Protein AF-0000000086686145 (afdb_homodimer)

InterPro domains:
  IPR001091 Restriction/modification DNA-methyltransferase [PR00508] (23-40)
  IPR001091 Restriction/modification DNA-methyltransferase [PR00508] (42-60)
  IPR001091 Restriction/modification DNA-methyltransferase [PR00508] (65-85)
  IPR002941 DNA methylase N-4/N-6 [PF01555] (21-77)
  IPR029063 S-adenosyl-L-methionine-dependent methyltransferase superfamily [G3DSA:3.40.50.150] (18-204)
  IPR029063 S-adenosyl-L-methionine-dependent methyltransferase superfamily [SSF53335] (28-199)

Foldseek 3Di:
DAEADDDLCVQCVLQFDPPLVVDDFDDRLVVLLVVCVVQDDQAAEEEEADQQQNSNQSSQQQRNYEYEYEHQDPVSQVNNVVSQVSSVVVPGNYHYHYDHFQLLPAPPPPDPVQFQRHQEYEYEDDQDQWDAHDPDDVRIDGPLNSLLSNLLRCQRNHHQNHKYKYKYQWDDDPPDIDGVVVSNVSSCVSSQKDFPDKDKYFHADQDPNDGDQPDLPPPPPPDPVPDSPPPCRMIMMTIIDHPVSD/DAEADDDLCVQCVLQFDPPLVVADFDDRLVVLLVVCVVQDDQAAEEEEADQQQNSNQSSQQQRNYEYEYEHADPVSQVNNVVSQVSSVVVPGNYHYHYDHFQLLPAPPPPDPVQFQRHQEYEYEDDQDQWDAHDPDDVRIDGPLNSLLSNLLRCQRNHHQNHKYKYKYQWDDDPPDIDGVVVSNVSSCVSSQKDFPDKDKYFHADQDPNDGDQPDLPPPPPPDPVPDSPPPRRMIMMTIIDHPVSD

Secondary structure (DSSP, 8-state):
-EE--S-HHHHHTTTS-TTGGG-TTPPPHHHHHHHHHHH--TT-EEEETT-TT-HHHHHHHHTT-EEEEEES-HHHHHHHHHHHHHHHHTT-SS-EEEEE--GGGTTTTS-GGGTT-EEEEEE---SSSEEE-SSSTTSEEEHHHHHHHHHHHHGGGEEEEEEEEEEE--EEETTEEE-HHHHHHHHHHHTTEEEEEEEEEE-EEEETTEEEE----S---S-TTS-------EEEEEEEEEGGG-/-EE--S-HHHHHTTTS-TTGGG-TTPPPHHHHHHHHHHH--TT-EEEETT-TT-HHHHHHHHTT-EEEEEES-HHHHHHHHHHHHHHHHTT-SS-EEEEE--GGGTTTTS-GGGTT-EEEEEE---SSSEEE-SSSTTSEEEHHHHHHHHHHHHGGGEEEEEEEEEEE--EEETTEEE-HHHHHHHHHHHTTEEEEEEEEEE-EEEETTEEEE----S---S-TTS-------EEEEEEEEEGGG-

Solvent-accessible surface area (backbone atoms only — not comparable to full-atom values): 25964 Å² total; per-residue (Å²): 120,48,70,41,88,64,54,68,68,67,58,39,61,90,60,53,53,89,71,56,81,71,55,87,57,65,69,53,54,66,58,45,37,51,52,47,58,74,62,47,54,70,67,35,30,35,32,17,55,53,25,58,58,23,52,56,36,49,39,29,12,66,61,28,12,23,17,42,28,22,23,68,49,68,70,36,44,53,45,23,52,50,25,46,50,53,41,51,74,71,64,42,78,25,52,64,49,72,43,80,37,43,36,56,51,30,57,65,91,55,63,73,86,48,48,39,50,26,34,27,36,46,36,38,68,74,93,52,76,49,34,78,40,81,81,49,88,88,30,55,39,54,30,47,60,36,50,14,35,26,56,40,18,45,55,69,27,32,17,94,87,26,38,37,37,42,42,34,43,64,43,76,57,89,91,32,42,42,57,42,46,35,42,50,53,51,11,36,47,74,40,58,35,38,40,65,44,76,46,44,30,34,40,27,43,75,52,95,90,33,81,39,76,61,48,73,58,78,77,67,70,83,60,83,83,54,66,70,72,69,40,71,35,43,38,36,34,42,33,31,34,63,63,80,77,112,118,47,71,40,86,64,55,68,68,67,60,39,59,90,59,54,54,90,72,56,79,70,55,87,56,66,69,51,53,66,57,45,38,51,54,48,59,73,61,48,53,70,68,36,31,35,33,17,56,52,27,58,58,22,54,56,38,48,39,28,13,67,62,28,12,24,17,40,28,22,24,68,49,68,71,34,43,53,45,24,52,51,25,45,50,54,40,51,74,71,64,44,77,24,54,65,50,73,44,80,37,44,36,57,50,31,56,63,92,54,64,73,87,48,48,40,49,26,33,28,36,46,36,39,68,73,91,52,75,49,34,78,40,81,82,48,90,86,32,55,40,53,30,46,60,37,49,13,36,26,55,41,18,46,55,67,28,33,18,93,87,28,38,39,36,42,43,34,43,66,45,74,56,89,92,33,42,41,57,42,47,36,43,50,53,52,12,36,48,74,39,58,35,39,41,66,45,76,45,44,32,33,42,28,43,75,50,95,90,33,82,39,74,61,48,69,60,76,77,68,68,86,61,82,84,53,64,71,71,69,41,71,36,44,38,38,34,42,34,31,34,62,62,80,76,112

Sequence (492 aa):
MFVGRRSLAAQRRGRYVAGSAAHPARMAPDLATALIEDYTRPGDLVLDPLAGTGTTLVEAVHAGRNALGVEIGPGWVALVRSNLAHARGHGVAGHGRVIRGDATRLPAGIPIELRGQVNLVLTAPPLAPTMPVQRAGRGRVPFVDGMAAALAGCVPLLAPGGVIVVVSRPWRHEHHLVDQPGLVVAAAVAAGLELIDSRRAVHARIRDDRFVARHASSAVTGDRRATPVGWLQHDDIAILMSRDVSMFVGRRSLAAQRRGRYVAGSAAHPARMAPDLATALIEDYTRPGDLVLDPLAGTGTTLVEAVHAGRNALGVEIGPGWVALVRSNLAHARGHGVAGHGRVIRGDATRLPAGIPIELRGQVNLVLTAPPLAPTMPVQRAGRGRVPFVDGMAAALAGCVPLLAPGGVIVVVSRPWRHEHHLVDQPGLVVAAAVAAGLELIDSRRAVHARIRDDRFVARHASSAVTGDRRATPVGWLQHDDIAILMSRDVS

Structure (mmCIF, N/CA/C/O backbone):
data_AF-0000000086686145-model_v1
#
loop_
_entity.id
_entity.type
_entity.pdbx_description
1 polymer Methyltransferase
#
loop_
_atom_site.group_PDB
_atom_site.id
_atom_site.type_symbol
_atom_site.label_atom_id
_atom_site.label_alt_id
_atom_site.label_comp_id
_atom_site.label_asym_id
_atom_site.label_entity_id
_atom_site.label_seq_id
_atom_site.pdbx_PDB_ins_code
_atom_site.Cartn_x
_atom_site.Cartn_y
_atom_site.Cartn_z
_atom_site.occupancy
_atom_site.B_iso_or_equiv
_atom_site.auth_seq_id
_atom_site.auth_comp_id
_atom_site.auth_asym_id
_atom_site.auth_atom_id
_atom_site.pdbx_PDB_model_num
ATOM 1 N N . MET A 1 1 ? -6.18 -9.172 6.699 1 68.94 1 MET A N 1
ATOM 2 C CA . MET A 1 1 ? -4.75 -9.078 6.984 1 68.94 1 MET A CA 1
ATOM 3 C C . MET A 1 1 ? -4.176 -10.445 7.344 1 68.94 1 MET A C 1
ATOM 5 O O . MET A 1 1 ? -4.805 -11.211 8.078 1 68.94 1 MET A O 1
ATOM 9 N N . PHE A 1 2 ? -3.016 -10.758 6.695 1 67.44 2 PHE A N 1
ATOM 10 C CA . PHE A 1 2 ? -2.279 -11.977 7.004 1 67.44 2 PHE A CA 1
ATOM 11 C C . PHE A 1 2 ? -1.118 -11.688 7.945 1 67.44 2 PHE A C 1
ATOM 13 O O . PHE A 1 2 ? -0.434 -10.672 7.805 1 67.44 2 PHE A O 1
ATOM 20 N N . VAL A 1 3 ? -0.918 -12.523 8.945 1 66.06 3 VAL A N 1
ATOM 21 C CA . VAL A 1 3 ? 0.226 -12.422 9.844 1 66.06 3 VAL A CA 1
ATOM 22 C C . VAL A 1 3 ? 1.02 -13.727 9.812 1 66.06 3 VAL A C 1
ATOM 24 O O . VAL A 1 3 ? 0.495 -14.789 10.164 1 66.06 3 VAL A O 1
ATOM 27 N N . GLY A 1 4 ? 2.252 -13.609 9.328 1 68.69 4 GLY A N 1
ATOM 28 C CA . GLY A 1 4 ? 3.131 -14.766 9.328 1 68.69 4 GLY A CA 1
ATOM 29 C C . GLY A 1 4 ? 3.641 -15.125 10.711 1 68.69 4 GLY A C 1
ATOM 30 O O . GLY A 1 4 ? 4.098 -14.258 11.453 1 68.69 4 GLY A O 1
ATOM 31 N N . ARG A 1 5 ? 3.629 -16.391 10.992 1 67.75 5 ARG A N 1
ATOM 32 C CA . ARG A 1 5 ? 3.979 -16.828 12.336 1 67.75 5 ARG A CA 1
ATOM 33 C C . ARG A 1 5 ? 5.332 -17.531 12.352 1 67.75 5 ARG A C 1
ATOM 35 O O . ARG A 1 5 ? 5.969 -17.641 13.406 1 67.75 5 ARG A O 1
ATOM 42 N N . ARG A 1 6 ? 5.742 -17.938 11.258 1 75.12 6 ARG A N 1
ATOM 43 C CA . ARG A 1 6 ? 6.988 -18.688 11.156 1 75.12 6 ARG A CA 1
ATOM 44 C C . ARG A 1 6 ? 8.023 -17.922 10.352 1 75.12 6 ARG A C 1
ATOM 46 O O . ARG A 1 6 ? 7.676 -17.125 9.477 1 75.12 6 ARG A O 1
ATOM 53 N N . SER A 1 7 ? 9.281 -18.188 10.719 1 75.81 7 SER A N 1
ATOM 54 C CA . SER A 1 7 ? 10.352 -17.641 9.891 1 75.81 7 SER A CA 1
ATOM 55 C C . SER A 1 7 ? 10.312 -18.219 8.484 1 75.81 7 SER A C 1
ATOM 57 O O . SER A 1 7 ? 9.773 -19.312 8.266 1 75.81 7 SER A O 1
ATOM 59 N N . LEU A 1 8 ? 10.852 -17.5 7.605 1 78.31 8 LEU A N 1
ATOM 60 C CA . LEU A 1 8 ? 10.891 -17.984 6.23 1 78.31 8 LEU A CA 1
ATOM 61 C C . LEU A 1 8 ? 11.641 -19.312 6.141 1 78.31 8 LEU A C 1
ATOM 63 O O . LEU A 1 8 ? 11.234 -20.203 5.398 1 78.31 8 LEU A O 1
ATOM 67 N N . ALA A 1 9 ? 12.766 -19.375 6.852 1 79.5 9 ALA A N 1
ATOM 68 C CA . ALA A 1 9 ? 13.547 -20.609 6.875 1 79.5 9 ALA A CA 1
ATOM 69 C C . ALA A 1 9 ? 12.703 -21.797 7.359 1 79.5 9 ALA A C 1
ATOM 71 O O . ALA A 1 9 ? 12.766 -22.891 6.789 1 79.5 9 ALA A O 1
ATOM 72 N N . ALA A 1 10 ? 11.914 -21.578 8.359 1 83 10 ALA A N 1
ATOM 73 C CA . ALA A 1 10 ? 11.062 -22.625 8.914 1 83 10 ALA A CA 1
ATOM 74 C C . ALA A 1 10 ? 9.984 -23.047 7.914 1 83 10 ALA A C 1
ATOM 76 O O . ALA A 1 10 ? 9.625 -24.219 7.832 1 83 10 ALA A O 1
ATOM 77 N N . GLN A 1 11 ? 9.469 -22.078 7.133 1 85.69 11 GLN A N 1
ATOM 78 C CA . GLN A 1 11 ? 8.422 -22.359 6.156 1 85.69 11 GLN A CA 1
ATOM 79 C C . GLN A 1 11 ? 8.945 -23.219 5.012 1 85.69 11 GLN A C 1
ATOM 81 O O . GLN A 1 11 ? 8.188 -23.984 4.41 1 85.69 11 GLN A O 1
ATOM 86 N N . ARG A 1 12 ? 10.195 -23.172 4.82 1 87 12 ARG A N 1
ATOM 87 C CA . ARG A 1 12 ? 10.758 -23.797 3.625 1 87 12 ARG A CA 1
ATOM 88 C C . ARG A 1 12 ? 11.406 -25.125 3.957 1 87 12 ARG A C 1
ATOM 90 O O . ARG A 1 12 ? 11.656 -25.938 3.066 1 87 12 ARG A O 1
ATOM 97 N N . ARG A 1 13 ? 11.656 -25.297 5.172 1 86.5 13 ARG A N 1
ATOM 98 C CA . ARG A 1 13 ? 12.367 -26.5 5.598 1 86.5 13 ARG A CA 1
ATOM 99 C C . ARG A 1 13 ? 11.641 -27.75 5.152 1 86.5 13 ARG A C 1
ATOM 101 O O . ARG A 1 13 ? 10.453 -27.938 5.449 1 86.5 13 ARG A O 1
ATOM 108 N N . GLY A 1 14 ? 12.344 -28.578 4.312 1 88.75 14 GLY A N 1
ATOM 109 C CA . GLY A 1 14 ? 11.805 -29.859 3.887 1 88.75 14 GLY A CA 1
ATOM 110 C C . GLY A 1 14 ? 10.812 -29.734 2.744 1 88.75 14 GLY A C 1
ATOM 111 O O . GLY A 1 14 ? 10.336 -30.75 2.221 1 88.75 14 GLY A O 1
ATOM 112 N N . ARG A 1 15 ? 10.547 -28.5 2.396 1 90.88 15 ARG A N 1
ATOM 113 C CA . ARG A 1 15 ? 9.5 -28.281 1.408 1 90.88 15 ARG A CA 1
ATOM 114 C C . ARG A 1 15 ? 10.094 -27.969 0.039 1 90.88 15 ARG A C 1
ATOM 116 O O . ARG A 1 15 ? 9.477 -28.25 -0.99 1 90.88 15 ARG A O 1
ATOM 123 N N . TYR A 1 16 ? 11.289 -27.531 0.064 1 91.75 16 TYR A N 1
ATOM 124 C CA . TYR A 1 16 ? 11.953 -27.094 -1.154 1 91.75 16 TYR A CA 1
ATOM 125 C C . TYR A 1 16 ? 13.352 -27.688 -1.257 1 91.75 16 TYR A C 1
ATOM 127 O O . TYR A 1 16 ? 13.984 -27.984 -0.239 1 91.75 16 TYR A O 1
ATOM 135 N N . VAL A 1 17 ? 13.773 -27.828 -2.459 1 91.12 17 VAL A N 1
ATOM 136 C CA . VAL A 1 17 ? 15.109 -28.375 -2.674 1 91.12 17 VAL A CA 1
ATOM 137 C C . VAL A 1 17 ? 16.156 -27.281 -2.479 1 91.12 17 VAL A C 1
ATOM 139 O O . VAL A 1 17 ? 15.828 -26.094 -2.43 1 91.12 17 VAL A O 1
ATOM 142 N N . ALA A 1 18 ? 17.391 -27.734 -2.316 1 83.25 18 ALA A N 1
ATOM 143 C CA . ALA A 1 18 ? 18.5 -26.797 -2.16 1 83.25 18 ALA A CA 1
ATOM 144 C C . ALA A 1 18 ? 18.578 -25.812 -3.326 1 83.25 18 ALA A C 1
ATOM 146 O O . ALA A 1 18 ? 18.281 -26.172 -4.469 1 83.25 18 ALA A O 1
ATOM 147 N N . GLY A 1 19 ? 18.875 -24.594 -3.133 1 80.25 19 GLY A N 1
ATOM 148 C CA . GLY A 1 19 ? 18.984 -23.578 -4.176 1 80.25 19 GLY A CA 1
ATOM 149 C C . GLY A 1 19 ? 17.766 -22.688 -4.266 1 80.25 19 GLY A C 1
ATOM 150 O O . GLY A 1 19 ? 17.812 -21.594 -4.844 1 80.25 19 GLY A O 1
ATOM 151 N N . SER A 1 20 ? 16.703 -23.156 -3.697 1 80.31 20 SER A N 1
ATOM 152 C CA . SER A 1 20 ? 15.445 -22.438 -3.807 1 80.31 20 SER A CA 1
ATOM 153 C C . SER A 1 20 ? 15.508 -21.109 -3.059 1 80.31 20 SER A C 1
ATOM 155 O O . SER A 1 20 ? 14.781 -20.172 -3.393 1 80.31 20 SER A O 1
ATOM 157 N N . ALA A 1 21 ? 16.344 -20.984 -2.143 1 72.12 21 ALA A N 1
ATOM 158 C CA . ALA A 1 21 ? 16.422 -19.781 -1.32 1 72.12 21 ALA A CA 1
ATOM 159 C C . ALA A 1 21 ? 17.172 -18.672 -2.053 1 72.12 21 ALA A C 1
ATOM 161 O O . ALA A 1 21 ? 17.156 -17.516 -1.612 1 72.12 21 ALA A O 1
ATOM 162 N N . ALA A 1 22 ? 17.672 -18.953 -3.162 1 71 22 ALA A N 1
ATOM 163 C CA . ALA A 1 22 ? 18.531 -18 -3.869 1 71 22 ALA A CA 1
ATOM 164 C C . ALA A 1 22 ? 17.688 -16.953 -4.605 1 71 22 ALA A C 1
ATOM 166 O O . ALA A 1 22 ? 18.188 -15.898 -4.98 1 71 22 ALA A O 1
ATOM 167 N N . HIS A 1 23 ? 16.469 -17.203 -4.746 1 70.38 23 HIS A N 1
ATOM 168 C CA . HIS A 1 23 ? 15.672 -16.25 -5.508 1 70.38 23 HIS A CA 1
ATOM 169 C C . HIS A 1 23 ? 15.258 -15.07 -4.648 1 70.38 23 HIS A C 1
ATOM 171 O O . HIS A 1 23 ? 14.711 -15.242 -3.557 1 70.38 23 HIS A O 1
ATOM 177 N N . PRO A 1 24 ? 15.383 -13.867 -5.082 1 61.94 24 PRO A N 1
ATOM 178 C CA . PRO A 1 24 ? 15.227 -12.664 -4.266 1 61.94 24 PRO A CA 1
ATOM 179 C C . PRO A 1 24 ? 13.766 -12.328 -3.977 1 61.94 24 PRO A C 1
ATOM 181 O O . PRO A 1 24 ? 13.461 -11.719 -2.947 1 61.94 24 PRO A O 1
ATOM 184 N N . ALA A 1 25 ? 12.977 -12.617 -4.832 1 61.41 25 ALA A N 1
ATOM 185 C CA . ALA A 1 25 ? 11.609 -12.117 -4.707 1 61.41 25 ALA A CA 1
ATOM 186 C C . ALA A 1 25 ? 10.633 -13.25 -4.41 1 61.41 25 ALA A C 1
ATOM 188 O O . ALA A 1 25 ? 9.562 -13.336 -5.027 1 61.41 25 ALA A O 1
ATOM 189 N N . ARG A 1 26 ? 10.906 -13.852 -3.342 1 72.88 26 ARG A N 1
ATOM 190 C CA . ARG A 1 26 ? 10.07 -15.023 -3.096 1 72.88 26 ARG A CA 1
ATOM 191 C C . ARG A 1 26 ? 8.93 -14.688 -2.131 1 72.88 26 ARG A C 1
ATOM 193 O O . ARG A 1 26 ? 9.141 -14 -1.132 1 72.88 26 ARG A O 1
ATOM 200 N N . MET A 1 27 ? 7.836 -15.117 -2.584 1 88.19 27 MET A N 1
ATOM 201 C CA . MET A 1 27 ? 6.684 -15.078 -1.688 1 88.19 27 MET A CA 1
ATOM 202 C C . MET A 1 27 ? 6.859 -16.062 -0.534 1 88.19 27 MET A C 1
ATOM 204 O O . MET A 1 27 ? 7.375 -17.156 -0.724 1 88.19 27 MET A O 1
ATOM 208 N N . ALA A 1 28 ? 6.457 -15.664 0.639 1 88.69 28 ALA A N 1
ATOM 209 C CA . ALA A 1 28 ? 6.484 -16.578 1.778 1 88.69 28 ALA A CA 1
ATOM 210 C C . ALA A 1 28 ? 5.535 -17.75 1.561 1 88.69 28 ALA A C 1
ATOM 212 O O . ALA A 1 28 ? 4.367 -17.562 1.21 1 88.69 28 ALA A O 1
ATOM 213 N N . PRO A 1 29 ? 6.012 -18.969 1.771 1 92.06 29 PRO A N 1
ATOM 214 C CA . PRO A 1 29 ? 5.176 -20.156 1.534 1 92.06 29 PRO A CA 1
ATOM 215 C C . PRO A 1 29 ? 3.867 -20.125 2.318 1 92.06 29 PRO A C 1
ATOM 217 O O . PRO A 1 29 ? 2.809 -20.453 1.776 1 92.06 29 PRO A O 1
ATOM 220 N N . ASP A 1 30 ? 3.904 -19.625 3.57 1 89.94 30 ASP A N 1
ATOM 221 C CA . ASP A 1 30 ? 2.691 -19.562 4.379 1 89.94 30 ASP A CA 1
ATOM 222 C C . ASP A 1 30 ? 1.678 -18.594 3.775 1 89.94 30 ASP A C 1
ATOM 224 O O . ASP A 1 30 ? 0.47 -18.844 3.826 1 89.94 30 ASP A O 1
ATOM 228 N N . LEU A 1 31 ? 2.154 -17.484 3.27 1 91.19 31 LEU A N 1
ATOM 229 C CA . LEU A 1 31 ? 1.263 -16.531 2.621 1 91.19 31 LEU A CA 1
ATOM 230 C C . LEU A 1 31 ? 0.64 -17.141 1.367 1 91.19 31 LEU A C 1
ATOM 232 O O . LEU A 1 31 ? -0.565 -17 1.14 1 91.19 31 LEU A O 1
ATOM 236 N N . ALA A 1 32 ? 1.452 -17.828 0.555 1 95.56 32 ALA A N 1
ATOM 237 C CA . ALA A 1 32 ? 0.939 -18.484 -0.641 1 95.56 32 ALA A CA 1
ATOM 238 C C . ALA A 1 32 ? -0.172 -19.469 -0.289 1 95.56 32 ALA A C 1
ATOM 240 O O . ALA A 1 32 ? -1.242 -19.453 -0.901 1 95.56 32 ALA A O 1
ATOM 241 N N . THR A 1 33 ? 0.089 -20.281 0.704 1 95.12 33 THR A N 1
ATOM 242 C CA . THR A 1 33 ? -0.888 -21.266 1.132 1 95.12 33 THR A CA 1
ATOM 243 C C . THR A 1 33 ? -2.189 -20.609 1.565 1 95.12 33 THR A C 1
ATOM 245 O O . THR A 1 33 ? -3.275 -21.031 1.161 1 95.12 33 THR A O 1
ATOM 248 N N . ALA A 1 34 ? -2.037 -19.578 2.363 1 93.06 34 ALA A N 1
ATOM 249 C CA . ALA A 1 34 ? -3.221 -18.875 2.861 1 93.06 34 ALA A CA 1
ATOM 250 C C . ALA A 1 34 ? -4.051 -18.312 1.713 1 93.06 34 ALA A C 1
ATOM 252 O O . ALA A 1 34 ? -5.277 -18.438 1.705 1 93.06 34 ALA A O 1
ATOM 253 N N . LEU A 1 35 ? -3.391 -17.703 0.744 1 95.31 35 LEU A N 1
ATOM 254 C CA . LEU A 1 35 ? -4.09 -17.094 -0.382 1 95.31 35 LEU A CA 1
ATOM 255 C C . LEU A 1 35 ? -4.723 -18.156 -1.271 1 95.31 35 LEU A C 1
ATOM 257 O O . LEU A 1 35 ? -5.836 -17.969 -1.771 1 95.31 35 LEU A O 1
ATOM 261 N N . ILE A 1 36 ? -4.043 -19.25 -1.479 1 97.62 36 ILE A N 1
ATOM 262 C CA . ILE A 1 36 ? -4.578 -20.359 -2.266 1 97.62 36 ILE A CA 1
ATOM 263 C C . ILE A 1 36 ? -5.836 -20.906 -1.596 1 97.62 36 ILE A C 1
ATOM 265 O O . ILE A 1 36 ? -6.855 -21.125 -2.258 1 97.62 36 ILE A O 1
ATOM 269 N N . GLU A 1 37 ? -5.809 -21.078 -0.32 1 96.25 37 GLU A N 1
ATOM 270 C CA . GLU A 1 37 ? -6.953 -21.609 0.417 1 96.25 37 GLU A CA 1
ATOM 271 C C . GLU A 1 37 ? -8.117 -20.609 0.42 1 96.25 37 GLU A C 1
ATOM 273 O O . GLU A 1 37 ? -9.281 -21.016 0.398 1 96.25 37 GLU A O 1
ATOM 278 N N . ASP A 1 38 ? -7.805 -19.359 0.456 1 94.5 38 ASP A N 1
ATOM 279 C CA . ASP A 1 38 ? -8.836 -18.328 0.494 1 94.5 38 ASP A CA 1
ATOM 280 C C . ASP A 1 38 ? -9.617 -18.297 -0.817 1 94.5 38 ASP A C 1
ATOM 282 O O . ASP A 1 38 ? -10.812 -18 -0.823 1 94.5 38 ASP A O 1
ATOM 286 N N . TYR A 1 39 ? -8.93 -18.625 -1.961 1 96.31 39 TYR A N 1
ATOM 287 C CA . TYR A 1 39 ? -9.539 -18.266 -3.236 1 96.31 39 TYR A CA 1
ATOM 288 C C . TYR A 1 39 ? -9.758 -19.5 -4.102 1 96.31 39 TYR A C 1
ATOM 290 O O . TYR A 1 39 ? -10.18 -19.391 -5.258 1 96.31 39 TYR A O 1
ATOM 298 N N . THR A 1 40 ? -9.445 -20.656 -3.584 1 97.62 40 THR A N 1
ATOM 299 C CA . THR A 1 40 ? -9.633 -21.875 -4.363 1 97.62 40 THR A CA 1
ATOM 300 C C . THR A 1 40 ? -10.102 -23.016 -3.471 1 97.62 40 THR A C 1
ATOM 302 O O . THR A 1 40 ? -10.125 -22.891 -2.246 1 97.62 40 THR A O 1
ATOM 305 N N . ARG A 1 41 ? -10.477 -24.062 -4.074 1 97.69 41 ARG A N 1
ATOM 306 C CA . ARG A 1 41 ? -10.789 -25.359 -3.457 1 97.69 41 ARG A CA 1
ATOM 307 C C . ARG A 1 41 ? -9.875 -26.453 -3.998 1 97.69 41 ARG A C 1
ATOM 309 O O . ARG A 1 41 ? -9.32 -26.312 -5.09 1 97.69 41 ARG A O 1
ATOM 316 N N . PRO A 1 42 ? -9.711 -27.562 -3.156 1 98 42 PRO A N 1
ATOM 317 C CA . PRO A 1 42 ? -8.938 -28.672 -3.701 1 98 42 PRO A CA 1
ATOM 318 C C . PRO A 1 42 ? -9.438 -29.125 -5.074 1 98 42 PRO A C 1
ATOM 320 O O . PRO A 1 42 ? -10.648 -29.172 -5.312 1 98 42 PRO A O 1
ATOM 323 N N . GLY A 1 43 ? -8.562 -29.312 -5.941 1 98.38 43 GLY A N 1
ATOM 324 C CA . GLY A 1 43 ? -8.898 -29.703 -7.301 1 98.38 43 GLY A CA 1
ATOM 325 C C . GLY A 1 43 ? -8.867 -28.562 -8.289 1 98.38 43 GLY A C 1
ATOM 326 O O . GLY A 1 43 ? -8.773 -28.781 -9.5 1 98.38 43 GLY A O 1
ATOM 327 N N . ASP A 1 44 ? -8.906 -27.312 -7.781 1 98.62 44 ASP A N 1
ATOM 328 C CA . ASP A 1 44 ? -8.875 -26.125 -8.641 1 98.62 44 ASP A CA 1
ATOM 329 C C . ASP A 1 44 ? -7.492 -25.938 -9.266 1 98.62 44 ASP A C 1
ATOM 331 O O . ASP A 1 44 ? -6.523 -26.578 -8.844 1 98.62 44 ASP A O 1
ATOM 335 N N . LEU A 1 45 ? -7.395 -25.109 -10.258 1 98.81 45 LEU A N 1
ATOM 336 C CA . LEU A 1 45 ? -6.152 -24.828 -10.969 1 98.81 45 LEU A CA 1
ATOM 337 C C . LEU A 1 45 ? -5.613 -23.453 -10.602 1 98.81 45 LEU A C 1
ATOM 339 O O . LEU A 1 45 ? -6.324 -22.453 -10.727 1 98.81 45 LEU A O 1
ATOM 343 N N . VAL A 1 46 ? -4.367 -23.422 -10.148 1 98.88 46 VAL A N 1
ATOM 344 C CA . VAL A 1 46 ? -3.66 -22.188 -9.797 1 98.88 46 VAL A CA 1
ATOM 345 C C . VAL A 1 46 ? -2.57 -21.906 -10.828 1 98.88 46 VAL A C 1
ATOM 347 O O . VAL A 1 46 ? -1.784 -22.797 -11.172 1 98.88 46 VAL A O 1
ATOM 350 N N . LEU A 1 47 ? -2.525 -20.703 -11.336 1 98.88 47 LEU A N 1
ATOM 351 C CA . LEU A 1 47 ? -1.512 -20.297 -12.297 1 98.88 47 LEU A CA 1
ATOM 352 C C . LEU A 1 47 ? -0.577 -19.25 -11.695 1 98.88 47 LEU A C 1
ATOM 354 O O . LEU A 1 47 ? -1.031 -18.297 -11.062 1 98.88 47 LEU A O 1
ATOM 358 N N . ASP A 1 48 ? 0.706 -19.422 -11.828 1 98.81 48 ASP A N 1
ATOM 359 C CA . ASP A 1 48 ? 1.709 -18.391 -11.594 1 98.81 48 ASP A CA 1
ATOM 360 C C . ASP A 1 48 ? 2.451 -18.031 -12.883 1 98.81 48 ASP A C 1
ATOM 362 O O . ASP A 1 48 ? 3.318 -18.781 -13.328 1 98.81 48 ASP A O 1
ATOM 366 N N . PRO A 1 49 ? 2.16 -16.906 -13.5 1 98.62 49 PRO A N 1
ATOM 367 C CA . PRO A 1 49 ? 2.789 -16.547 -14.773 1 98.62 49 PRO A CA 1
ATOM 368 C C . PRO A 1 49 ? 4.242 -16.094 -14.617 1 98.62 49 PRO A C 1
ATOM 370 O O . PRO A 1 49 ? 4.949 -15.922 -15.609 1 98.62 49 PRO A O 1
ATOM 373 N N . LEU A 1 50 ? 4.664 -15.883 -13.414 1 97.38 50 LEU A N 1
ATOM 374 C CA . LEU A 1 50 ? 6.027 -15.547 -13.023 1 97.38 50 LEU A CA 1
ATOM 375 C C . LEU A 1 50 ? 6.523 -16.469 -11.914 1 97.38 50 LEU A C 1
ATOM 377 O O . LEU A 1 50 ? 6.777 -16.031 -10.797 1 97.38 50 LEU A O 1
ATOM 381 N N . ALA A 1 51 ? 6.773 -17.672 -12.25 1 96.75 51 ALA A N 1
ATOM 382 C CA . ALA A 1 51 ? 6.812 -18.766 -11.289 1 96.75 51 ALA A CA 1
ATOM 383 C C . ALA A 1 51 ? 8.078 -18.719 -10.445 1 96.75 51 ALA A C 1
ATOM 385 O O . ALA A 1 51 ? 8.094 -19.188 -9.305 1 96.75 51 ALA A O 1
ATOM 386 N N . GLY A 1 52 ? 9.25 -18.109 -10.977 1 93.56 52 GLY A N 1
ATOM 387 C CA . GLY A 1 52 ? 10.484 -18.078 -10.211 1 93.56 52 GLY A CA 1
ATOM 388 C C . GLY A 1 52 ? 10.93 -19.453 -9.727 1 93.56 52 GLY A C 1
ATOM 389 O O . GLY A 1 52 ? 11.109 -20.359 -10.531 1 93.56 52 GLY A O 1
ATOM 390 N N . THR A 1 53 ? 10.906 -19.672 -8.445 1 91.31 53 THR A N 1
ATOM 391 C CA . THR A 1 53 ? 11.328 -20.953 -7.891 1 91.31 53 THR A CA 1
ATOM 392 C C . THR A 1 53 ? 10.125 -21.875 -7.66 1 91.31 53 THR A C 1
ATOM 394 O O . THR A 1 53 ? 10.273 -23 -7.203 1 91.31 53 THR A O 1
ATOM 397 N N . GLY A 1 54 ? 8.984 -21.391 -7.863 1 95.81 54 GLY A N 1
ATOM 398 C CA . GLY A 1 54 ? 7.805 -22.234 -7.895 1 95.81 54 GLY A CA 1
ATOM 399 C C . GLY A 1 54 ? 7.07 -22.281 -6.57 1 95.81 54 GLY A C 1
ATOM 400 O O . GLY A 1 54 ? 6.352 -23.25 -6.289 1 95.81 54 GLY A O 1
ATOM 401 N N . THR A 1 55 ? 7.242 -21.281 -5.707 1 95.44 55 THR A N 1
ATOM 402 C CA . THR A 1 55 ? 6.59 -21.281 -4.402 1 95.44 55 THR A CA 1
ATOM 403 C C . THR A 1 55 ? 5.082 -21.469 -4.551 1 95.44 55 THR A C 1
ATOM 405 O O . THR A 1 55 ? 4.484 -22.312 -3.879 1 95.44 55 THR A O 1
ATOM 408 N N . THR A 1 56 ? 4.477 -20.734 -5.406 1 97.88 56 THR A N 1
ATOM 409 C CA . THR A 1 56 ? 3.041 -20.844 -5.641 1 97.88 56 THR A CA 1
ATOM 410 C C . THR A 1 56 ? 2.664 -22.25 -6.066 1 97.88 56 THR A C 1
ATOM 412 O O . THR A 1 56 ? 1.7 -22.828 -5.555 1 97.88 56 THR A O 1
ATOM 415 N N . LEU A 1 57 ? 3.404 -22.844 -6.969 1 98.31 57 LEU A N 1
ATOM 416 C CA . LEU A 1 57 ? 3.104 -24.172 -7.484 1 98.31 57 LEU A CA 1
ATOM 417 C C . LEU A 1 57 ? 3.248 -25.219 -6.391 1 98.31 57 LEU A C 1
ATOM 419 O O . LEU A 1 57 ? 2.361 -26.062 -6.207 1 98.31 57 LEU A O 1
ATOM 423 N N . VAL A 1 58 ? 4.344 -25.156 -5.676 1 97.56 58 VAL A N 1
ATOM 424 C CA . VAL A 1 58 ? 4.629 -26.125 -4.621 1 97.56 58 VAL A CA 1
ATOM 425 C C . VAL A 1 58 ? 3.535 -26.078 -3.561 1 97.56 58 VAL A C 1
ATOM 427 O O . VAL A 1 58 ? 3 -27.109 -3.158 1 97.56 58 VAL A O 1
ATOM 430 N N . GLU A 1 59 ? 3.16 -24.859 -3.152 1 97.25 59 GLU A N 1
ATOM 431 C CA . GLU A 1 59 ? 2.15 -24.734 -2.105 1 97.25 59 GLU A CA 1
ATOM 432 C C . GLU A 1 59 ? 0.773 -25.141 -2.615 1 97.25 59 GLU A C 1
ATOM 434 O O . GLU A 1 59 ? -0.039 -25.672 -1.858 1 97.25 59 GLU A O 1
ATOM 439 N N . ALA A 1 60 ? 0.497 -24.906 -3.889 1 98.56 60 ALA A N 1
ATOM 440 C CA . ALA A 1 60 ? -0.777 -25.312 -4.473 1 98.56 60 ALA A CA 1
ATOM 441 C C . ALA A 1 60 ? -0.926 -26.828 -4.461 1 98.56 60 ALA A C 1
ATOM 443 O O . ALA A 1 60 ? -1.955 -27.359 -4.031 1 98.56 60 ALA A O 1
ATOM 444 N N . VAL A 1 61 ? 0.082 -27.547 -4.895 1 98.44 61 VAL A N 1
ATOM 445 C CA . VAL A 1 61 ? -0.039 -29 -4.996 1 98.44 61 VAL A CA 1
ATOM 446 C C . VAL A 1 61 ? -0.104 -29.609 -3.598 1 98.44 61 VAL A C 1
ATOM 448 O O . VAL A 1 61 ? -0.802 -30.609 -3.379 1 98.44 61 VAL A O 1
ATOM 451 N N . HIS A 1 62 ? 0.61 -29.031 -2.627 1 97.44 62 HIS A N 1
ATOM 452 C CA . HIS A 1 62 ? 0.522 -29.484 -1.247 1 97.44 62 HIS A CA 1
ATOM 453 C C . HIS A 1 62 ? -0.874 -29.266 -0.677 1 97.44 62 HIS A C 1
ATOM 455 O O . HIS A 1 62 ? -1.339 -30.031 0.166 1 97.44 62 HIS A O 1
ATOM 461 N N . ALA A 1 63 ? -1.54 -28.25 -1.169 1 97.25 63 ALA A N 1
ATOM 462 C CA . ALA A 1 63 ? -2.887 -27.922 -0.702 1 97.25 63 ALA A CA 1
ATOM 463 C C . ALA A 1 63 ? -3.939 -28.672 -1.525 1 97.25 63 ALA A C 1
ATOM 465 O O . ALA A 1 63 ? -5.137 -28.391 -1.408 1 97.25 63 ALA A O 1
ATOM 466 N N . GLY A 1 64 ? -3.539 -29.547 -2.43 1 98.19 64 GLY A N 1
ATOM 467 C CA . GLY A 1 64 ? -4.449 -30.406 -3.182 1 98.19 64 GLY A CA 1
ATOM 468 C C . GLY A 1 64 ? -5.008 -29.734 -4.422 1 98.19 64 GLY A C 1
ATOM 469 O O . GLY A 1 64 ? -6.086 -30.094 -4.895 1 98.19 64 GLY A O 1
ATOM 470 N N . ARG A 1 65 ? -4.391 -28.625 -4.816 1 98.69 65 ARG A N 1
ATOM 471 C CA . ARG A 1 65 ? -4.762 -27.953 -6.059 1 98.69 65 ARG A CA 1
ATOM 472 C C . ARG A 1 65 ? -3.83 -28.344 -7.199 1 98.69 65 ARG A C 1
ATOM 474 O O . ARG A 1 65 ? -2.723 -28.828 -6.961 1 98.69 65 ARG A O 1
ATOM 481 N N . ASN A 1 66 ? -4.258 -28.203 -8.391 1 98.62 66 ASN A N 1
ATOM 482 C CA . ASN A 1 66 ? -3.375 -28.281 -9.547 1 98.62 66 ASN A CA 1
ATOM 483 C C . ASN A 1 66 ? -2.699 -26.938 -9.82 1 98.62 66 ASN A C 1
ATOM 485 O O . ASN A 1 66 ? -3.217 -25.891 -9.438 1 98.62 66 ASN A O 1
ATOM 489 N N . ALA A 1 67 ? -1.516 -27.062 -10.383 1 98.75 67 ALA A N 1
ATOM 490 C CA . ALA A 1 67 ? -0.749 -25.828 -10.539 1 98.75 67 ALA A CA 1
ATOM 491 C C . ALA A 1 67 ? -0.082 -25.766 -11.914 1 98.75 67 ALA A C 1
ATOM 493 O O . ALA A 1 67 ? 0.392 -26.781 -12.422 1 98.75 67 ALA A O 1
ATOM 494 N N . LEU A 1 68 ? -0.063 -24.625 -12.492 1 98.81 68 LEU A N 1
ATOM 495 C CA . LEU A 1 68 ? 0.654 -24.297 -13.719 1 98.81 68 LEU A CA 1
ATOM 496 C C . LEU A 1 68 ? 1.539 -23.078 -13.531 1 98.81 68 LEU A C 1
ATOM 498 O O . LEU A 1 68 ? 1.1 -22.062 -12.977 1 98.81 68 LEU A O 1
ATOM 502 N N . GLY A 1 69 ? 2.75 -23.156 -13.906 1 98.69 69 GLY A N 1
ATOM 503 C CA . GLY A 1 69 ? 3.666 -22.031 -13.852 1 98.69 69 GLY A CA 1
ATOM 504 C C . GLY A 1 69 ? 4.25 -21.672 -15.203 1 98.69 69 GLY A C 1
ATOM 505 O O . GLY A 1 69 ? 4.383 -22.531 -16.078 1 98.69 69 GLY A O 1
ATOM 506 N N . VAL A 1 70 ? 4.543 -20.438 -15.445 1 98.38 70 VAL A N 1
ATOM 507 C CA . VAL A 1 70 ? 5.316 -19.953 -16.578 1 98.38 70 VAL A CA 1
ATOM 508 C C . VAL A 1 70 ? 6.574 -19.234 -16.078 1 98.38 70 VAL A C 1
ATOM 510 O O . VAL A 1 70 ? 6.508 -18.422 -15.156 1 98.38 70 VAL A O 1
ATOM 513 N N . GLU A 1 71 ? 7.652 -19.578 -16.594 1 96.5 71 GLU A N 1
ATOM 514 C CA . GLU A 1 71 ? 8.93 -18.984 -16.203 1 96.5 71 GLU A CA 1
ATOM 515 C C . GLU A 1 71 ? 9.875 -18.875 -17.391 1 96.5 71 GLU A C 1
ATOM 517 O O . GLU A 1 71 ? 10.008 -19.828 -18.172 1 96.5 71 GLU A O 1
ATOM 522 N N . ILE A 1 72 ? 10.531 -17.719 -17.516 1 95.75 72 ILE A N 1
ATOM 523 C CA . ILE A 1 72 ? 11.305 -17.422 -18.719 1 95.75 72 ILE A CA 1
ATOM 524 C C . ILE A 1 72 ? 12.727 -17.953 -18.562 1 95.75 72 ILE A C 1
ATOM 526 O O . ILE A 1 72 ? 13.359 -18.344 -19.547 1 95.75 72 ILE A O 1
ATOM 530 N N . GLY A 1 73 ? 13.266 -18.031 -17.391 1 93.19 73 GLY A N 1
ATOM 531 C CA . GLY A 1 73 ? 14.633 -18.469 -17.156 1 93.19 73 GLY A CA 1
ATOM 532 C C . GLY A 1 73 ? 14.766 -19.984 -17.047 1 93.19 73 GLY A C 1
ATOM 533 O O . GLY A 1 73 ? 14.172 -20.609 -16.172 1 93.19 73 GLY A O 1
ATOM 534 N N . PRO A 1 74 ? 15.586 -20.578 -17.875 1 94.38 74 PRO A N 1
ATOM 535 C CA . PRO A 1 74 ? 15.711 -22.031 -17.891 1 94.38 74 PRO A CA 1
ATOM 536 C C . PRO A 1 74 ? 16.219 -22.594 -16.547 1 94.38 74 PRO A C 1
ATOM 538 O O . PRO A 1 74 ? 15.812 -23.688 -16.156 1 94.38 74 PRO A O 1
ATOM 541 N N . GLY A 1 75 ? 17.094 -21.875 -15.938 1 93.5 75 GLY A N 1
ATOM 542 C CA . GLY A 1 75 ? 17.578 -22.312 -14.641 1 93.5 75 GLY A CA 1
ATOM 543 C C . GLY A 1 75 ? 16.484 -22.375 -13.586 1 93.5 75 GLY A C 1
ATOM 544 O O . GLY A 1 75 ? 16.422 -23.328 -12.805 1 93.5 75 GLY A O 1
ATOM 545 N N . TRP A 1 76 ? 15.633 -21.406 -13.609 1 93.62 76 TRP A N 1
ATOM 546 C CA . TRP A 1 76 ? 14.523 -21.406 -12.672 1 93.62 76 TRP A CA 1
ATOM 547 C C . TRP A 1 76 ? 13.508 -22.484 -13.008 1 93.62 76 TRP A C 1
ATOM 549 O O . TRP A 1 76 ? 12.969 -23.141 -12.117 1 93.62 76 TRP A O 1
ATOM 559 N N . VAL A 1 77 ? 13.281 -22.703 -14.273 1 96.5 77 VAL A N 1
ATOM 560 C CA . VAL A 1 77 ? 12.383 -23.766 -14.703 1 96.5 77 VAL A CA 1
ATOM 561 C C . VAL A 1 77 ? 12.852 -25.109 -14.141 1 96.5 77 VAL A C 1
ATOM 563 O O . VAL A 1 77 ? 12.055 -25.875 -13.609 1 96.5 77 VAL A O 1
ATOM 566 N N . ALA A 1 78 ? 14.109 -25.359 -14.266 1 96.56 78 ALA A N 1
ATOM 567 C CA . ALA A 1 78 ? 14.68 -26.594 -13.758 1 96.56 78 ALA A CA 1
ATOM 568 C C . ALA A 1 78 ? 14.469 -26.719 -12.25 1 96.56 78 ALA A C 1
ATOM 570 O O . ALA A 1 78 ? 14.156 -27.812 -11.75 1 96.56 78 ALA A O 1
ATOM 571 N N . LEU A 1 79 ? 14.641 -25.656 -11.57 1 95 79 LEU A N 1
ATOM 572 C CA . LEU A 1 79 ? 14.461 -25.656 -10.125 1 95 79 LEU A CA 1
ATOM 573 C C . LEU A 1 79 ? 13.008 -25.906 -9.758 1 95 79 LEU A C 1
ATOM 575 O O . LEU A 1 79 ? 12.727 -26.641 -8.805 1 95 79 LEU A O 1
ATOM 579 N N . VAL A 1 80 ? 12.055 -25.312 -10.43 1 96.75 80 VAL A N 1
ATOM 580 C CA . VAL A 1 80 ? 10.633 -25.547 -10.195 1 96.75 80 VAL A CA 1
ATOM 581 C C . VAL A 1 80 ? 10.312 -27.031 -10.398 1 96.75 80 VAL A C 1
ATOM 583 O O . VAL A 1 80 ? 9.609 -27.641 -9.594 1 96.75 80 VAL A O 1
ATOM 586 N N . ARG A 1 81 ? 10.859 -27.578 -11.469 1 97.69 81 ARG A N 1
ATOM 587 C CA . ARG A 1 81 ? 10.633 -29 -11.742 1 97.69 81 ARG A CA 1
ATOM 588 C C . ARG A 1 81 ? 11.148 -29.875 -10.602 1 97.69 81 ARG A C 1
ATOM 590 O O . ARG A 1 81 ? 10.484 -30.828 -10.195 1 97.69 81 ARG A O 1
ATOM 597 N N . SER A 1 82 ? 12.305 -29.5 -10.141 1 97 82 SER A N 1
ATOM 598 C CA . SER A 1 82 ? 12.883 -30.234 -9.023 1 97 82 SER A CA 1
ATOM 599 C C . SER A 1 82 ? 12.016 -30.109 -7.77 1 97 82 SER A C 1
ATOM 601 O O . SER A 1 82 ? 11.805 -31.078 -7.055 1 97 82 SER A O 1
ATOM 603 N N . ASN A 1 83 ? 11.539 -28.906 -7.492 1 96.81 83 ASN A N 1
ATOM 604 C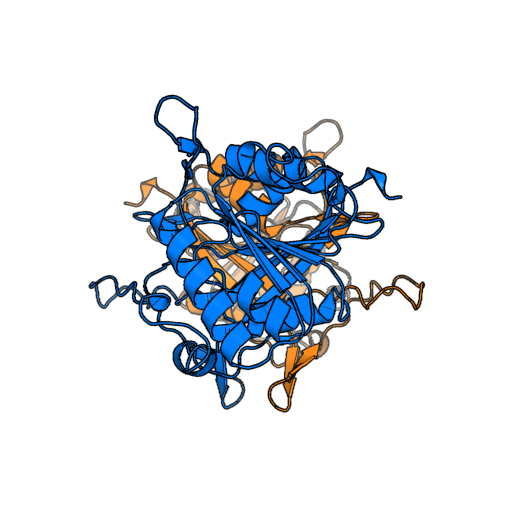 CA . ASN A 1 83 ? 10.672 -28.688 -6.336 1 96.81 83 ASN A CA 1
ATOM 605 C C . ASN A 1 83 ? 9.367 -29.453 -6.457 1 96.81 83 ASN A C 1
ATOM 607 O O . ASN A 1 83 ? 8.883 -30.031 -5.473 1 96.81 83 ASN A O 1
ATOM 611 N N . LEU A 1 84 ? 8.781 -29.516 -7.625 1 97.69 84 LEU A N 1
ATOM 612 C CA . LEU A 1 84 ? 7.543 -30.25 -7.848 1 97.69 84 LEU A CA 1
ATOM 613 C C . LEU A 1 84 ? 7.77 -31.75 -7.734 1 97.69 84 LEU A C 1
ATOM 615 O O . LEU A 1 84 ? 6.918 -32.469 -7.215 1 97.69 84 LEU A O 1
ATOM 619 N N . ALA A 1 85 ? 8.914 -32.188 -8.25 1 97.19 85 ALA A N 1
ATOM 620 C CA . ALA A 1 85 ? 9.266 -33.594 -8.094 1 97.19 85 ALA A CA 1
ATOM 621 C C . ALA A 1 85 ? 9.414 -33.969 -6.625 1 97.19 85 ALA A C 1
ATOM 623 O O . ALA A 1 85 ? 8.969 -35.031 -6.195 1 97.19 85 ALA A O 1
ATOM 624 N N . HIS A 1 86 ? 10.102 -33.094 -5.93 1 96.31 86 HIS A N 1
ATOM 625 C CA . HIS A 1 86 ? 10.25 -33.281 -4.492 1 96.31 86 HIS A CA 1
ATOM 626 C C . HIS A 1 86 ? 8.891 -33.375 -3.807 1 96.31 86 HIS A C 1
ATOM 628 O O . HIS A 1 86 ? 8.688 -34.25 -2.951 1 96.31 86 HIS A O 1
ATOM 634 N N . ALA A 1 87 ? 7.953 -32.562 -4.168 1 96.75 87 ALA A N 1
ATOM 635 C CA . ALA A 1 87 ? 6.598 -32.562 -3.617 1 96.75 87 ALA A CA 1
ATOM 636 C C . ALA A 1 87 ? 5.891 -33.875 -3.955 1 96.75 87 ALA A C 1
ATOM 638 O O . ALA A 1 87 ? 5.238 -34.469 -3.098 1 96.75 87 ALA A O 1
ATOM 639 N N . ARG A 1 88 ? 6.02 -34.312 -5.152 1 95.88 88 ARG A N 1
ATOM 640 C CA . ARG A 1 88 ? 5.426 -35.594 -5.566 1 95.88 88 ARG A CA 1
ATOM 641 C C . ARG A 1 88 ? 5.945 -36.75 -4.715 1 95.88 88 ARG A C 1
ATOM 643 O O . ARG A 1 88 ? 5.191 -37.656 -4.355 1 95.88 88 ARG A O 1
ATOM 650 N N . GLY A 1 89 ? 7.203 -36.656 -4.488 1 94.81 89 GLY A N 1
ATOM 651 C CA . GLY A 1 89 ? 7.82 -37.656 -3.65 1 94.81 89 GLY A CA 1
ATOM 652 C C . GLY A 1 89 ? 7.238 -37.719 -2.252 1 94.81 89 GLY A C 1
ATOM 653 O O . GLY A 1 89 ? 7.328 -38.75 -1.574 1 94.81 89 GLY A O 1
ATOM 654 N N . HIS A 1 90 ? 6.664 -36.656 -1.843 1 93.62 90 HIS A N 1
ATOM 655 C CA . HIS A 1 90 ? 6.047 -36.594 -0.523 1 93.62 90 HIS A CA 1
ATOM 656 C C . HIS A 1 90 ? 4.566 -36.938 -0.586 1 93.62 90 HIS A C 1
ATOM 658 O O . HIS A 1 90 ? 3.838 -36.781 0.392 1 93.62 90 HIS A O 1
ATOM 664 N N . GLY A 1 91 ? 4.031 -37.281 -1.773 1 93.75 91 GLY A N 1
ATOM 665 C CA . GLY A 1 91 ? 2.684 -37.812 -1.915 1 93.75 91 GLY A CA 1
ATOM 666 C C . GLY A 1 91 ? 1.621 -36.719 -2 1 93.75 91 GLY A C 1
ATOM 667 O O . GLY A 1 91 ? 0.513 -36.906 -1.489 1 93.75 91 GLY A O 1
ATOM 668 N N . VAL A 1 92 ? 1.96 -35.594 -2.521 1 93.25 92 VAL A N 1
ATOM 669 C CA . VAL A 1 92 ? 0.97 -34.531 -2.639 1 93.25 92 VAL A CA 1
ATOM 670 C C . VAL A 1 92 ? -0.147 -34.969 -3.584 1 93.25 92 VAL A C 1
ATOM 672 O O . VAL A 1 92 ? 0.068 -35.812 -4.465 1 93.25 92 VAL A O 1
ATOM 675 N N . ALA A 1 93 ? -1.333 -34.406 -3.434 1 91.44 93 ALA A N 1
ATOM 676 C CA . ALA A 1 93 ? -2.521 -34.781 -4.199 1 91.44 93 ALA A CA 1
ATOM 677 C C . ALA A 1 93 ? -2.611 -33.969 -5.496 1 91.44 93 ALA A C 1
ATOM 679 O O . ALA A 1 93 ? -3.162 -34.438 -6.488 1 91.44 93 ALA A O 1
ATOM 680 N N . GLY A 1 94 ? -2.133 -32.781 -5.539 1 93.56 94 GLY A N 1
ATOM 681 C CA . GLY A 1 94 ? -2.223 -31.922 -6.707 1 93.56 94 GLY A CA 1
ATOM 682 C C . GLY A 1 94 ? -1.15 -32.219 -7.742 1 93.56 94 GLY A C 1
ATOM 683 O O . GLY A 1 94 ? -0.135 -32.844 -7.434 1 93.56 94 GLY A O 1
ATOM 684 N N . HIS A 1 95 ? -1.33 -31.781 -8.945 1 96.81 95 HIS A N 1
ATOM 685 C CA . HIS A 1 95 ? -0.375 -31.891 -10.039 1 96.81 95 HIS A CA 1
ATOM 686 C C . HIS A 1 95 ? 0.108 -30.516 -10.5 1 96.81 95 HIS A C 1
ATOM 688 O O . HIS A 1 95 ? -0.695 -29.609 -10.688 1 96.81 95 HIS A O 1
ATOM 694 N N . GLY A 1 96 ? 1.386 -30.422 -10.562 1 97.81 96 GLY A N 1
ATOM 695 C CA . GLY A 1 96 ? 1.971 -29.156 -10.992 1 97.81 96 GLY A CA 1
ATOM 696 C C . GLY A 1 96 ? 2.811 -29.297 -12.25 1 97.81 96 GLY A C 1
ATOM 697 O O . GLY A 1 96 ? 3.445 -30.328 -12.469 1 97.81 96 GLY A O 1
ATOM 698 N N . ARG A 1 97 ? 2.869 -28.328 -13.031 1 97.44 97 ARG A N 1
ATOM 699 C CA . ARG A 1 97 ? 3.752 -28.266 -14.195 1 97.44 97 ARG A CA 1
ATOM 700 C C . ARG A 1 97 ? 4.23 -26.844 -14.43 1 97.44 97 ARG A C 1
ATOM 702 O O . ARG A 1 97 ? 3.553 -25.875 -14.062 1 97.44 97 ARG A O 1
ATOM 709 N N . VAL A 1 98 ? 5.375 -26.719 -15.008 1 98.38 98 VAL A N 1
ATOM 710 C CA . VAL A 1 98 ? 5.926 -25.422 -15.375 1 98.38 98 VAL A CA 1
ATOM 711 C C . VAL A 1 98 ? 6.305 -25.422 -16.844 1 98.38 98 VAL A C 1
ATOM 713 O O . VAL A 1 98 ? 6.832 -26.406 -17.359 1 98.38 98 VAL A O 1
ATOM 716 N N . ILE A 1 99 ? 5.945 -24.406 -17.547 1 97.81 99 ILE A N 1
ATOM 717 C CA . ILE A 1 99 ? 6.285 -24.172 -18.938 1 97.81 99 ILE A CA 1
ATOM 718 C C . ILE A 1 99 ? 7.305 -23.047 -19.047 1 97.81 99 ILE A C 1
ATOM 720 O O . ILE A 1 99 ? 7.16 -22 -18.406 1 97.81 99 ILE A O 1
ATOM 724 N N . ARG A 1 100 ? 8.367 -23.312 -19.797 1 97.12 100 ARG A N 1
ATOM 725 C CA . ARG A 1 100 ? 9.266 -22.203 -20.094 1 97.12 100 ARG A CA 1
ATOM 726 C C . ARG A 1 100 ? 8.609 -21.234 -21.078 1 97.12 100 ARG A C 1
ATOM 728 O O . ARG A 1 100 ? 8.258 -21.609 -22.188 1 97.12 100 ARG A O 1
ATOM 735 N N . GLY A 1 101 ? 8.391 -20.016 -20.672 1 96.38 101 GLY A N 1
ATOM 736 C CA . GLY A 1 101 ? 7.742 -19.047 -21.531 1 96.38 101 GLY A CA 1
ATOM 737 C C . GLY A 1 101 ? 7.824 -17.625 -21 1 96.38 101 GLY A C 1
ATOM 738 O O . GLY A 1 101 ? 8.344 -17.391 -19.906 1 96.38 101 GLY A O 1
ATOM 739 N N . ASP A 1 102 ? 7.445 -16.703 -21.859 1 96.94 102 ASP A N 1
ATOM 740 C CA . ASP A 1 102 ? 7.367 -15.273 -21.578 1 96.94 102 ASP A CA 1
ATOM 741 C C . ASP A 1 102 ? 5.961 -14.875 -21.141 1 96.94 102 ASP A C 1
ATOM 743 O O . ASP A 1 102 ? 5.031 -14.883 -21.953 1 96.94 102 ASP A O 1
ATOM 747 N N . ALA A 1 103 ? 5.855 -14.492 -19.906 1 97.5 103 ALA A N 1
ATOM 748 C CA . ALA A 1 103 ? 4.543 -14.156 -19.359 1 97.5 103 ALA A CA 1
ATOM 749 C C . ALA A 1 103 ? 3.867 -13.062 -20.172 1 97.5 103 ALA A C 1
ATOM 751 O O . ALA A 1 103 ? 2.637 -13.016 -20.25 1 97.5 103 ALA A O 1
ATOM 752 N N . THR A 1 104 ? 4.609 -12.148 -20.812 1 97.19 104 THR A N 1
ATOM 753 C CA . THR A 1 104 ? 4.051 -11.023 -21.562 1 97.19 104 THR A CA 1
ATOM 754 C C . THR A 1 104 ? 3.408 -11.5 -22.859 1 97.19 104 THR A C 1
ATOM 756 O O . THR A 1 104 ? 2.746 -10.719 -23.547 1 97.19 104 THR A O 1
ATOM 759 N N . ARG A 1 105 ? 3.539 -12.797 -23.156 1 96.88 105 ARG A N 1
ATOM 760 C CA . ARG A 1 105 ? 3.002 -13.336 -24.391 1 96.88 105 ARG A CA 1
ATOM 761 C C . ARG A 1 105 ? 1.801 -14.234 -24.125 1 96.88 105 ARG A C 1
ATOM 763 O O . ARG A 1 105 ? 1.229 -14.805 -25.062 1 96.88 105 ARG A O 1
ATOM 770 N N . LEU A 1 106 ? 1.517 -14.383 -22.875 1 97.19 106 LEU A N 1
ATOM 771 C CA . LEU A 1 106 ? 0.307 -15.141 -22.547 1 97.19 106 LEU A CA 1
ATOM 772 C C . LEU A 1 106 ? -0.897 -14.57 -23.297 1 97.19 106 LEU A C 1
ATOM 774 O O . LEU A 1 106 ? -0.966 -13.359 -23.547 1 97.19 106 LEU A O 1
ATOM 778 N N . PRO A 1 107 ? -1.817 -15.477 -23.656 1 97.69 107 PRO A N 1
ATOM 779 C CA . PRO A 1 107 ? -1.941 -16.891 -23.297 1 97.69 107 PRO A CA 1
ATOM 780 C C . PRO A 1 107 ? -1.193 -17.812 -24.25 1 97.69 107 PRO A C 1
ATOM 782 O O . PRO A 1 107 ? -1.325 -19.047 -24.156 1 97.69 107 PRO A O 1
ATOM 785 N N . ALA A 1 108 ? -0.409 -17.203 -25.156 1 96 108 ALA A N 1
ATOM 786 C CA . ALA A 1 108 ? 0.363 -18.031 -26.078 1 96 108 ALA A CA 1
ATOM 787 C C . ALA A 1 108 ? 1.239 -19.016 -25.312 1 96 108 ALA A C 1
ATOM 789 O O . ALA A 1 108 ? 1.845 -18.672 -24.297 1 96 108 ALA A O 1
ATOM 790 N N . GLY A 1 109 ? 1.283 -20.297 -25.75 1 94.88 109 GLY A N 1
ATOM 791 C CA . GLY A 1 109 ? 2.127 -21.312 -25.141 1 94.88 109 GLY A CA 1
ATOM 792 C C . GLY A 1 109 ? 1.395 -22.172 -24.141 1 94.88 109 GLY A C 1
ATOM 793 O O . GLY A 1 109 ? 1.883 -23.234 -23.75 1 94.88 109 GLY A O 1
ATOM 794 N N . ILE A 1 110 ? 0.286 -21.688 -23.672 1 97.38 110 ILE A N 1
ATOM 795 C CA . ILE A 1 110 ? -0.538 -22.469 -22.766 1 97.38 110 ILE A CA 1
ATOM 796 C C . ILE A 1 110 ? -1.467 -23.391 -23.562 1 97.38 110 ILE A C 1
ATOM 798 O O . ILE A 1 110 ? -2.113 -22.953 -24.516 1 97.38 110 ILE A O 1
ATOM 802 N N . PRO A 1 111 ? -1.548 -24.641 -23.203 1 95.75 111 PRO A N 1
ATOM 803 C CA . PRO A 1 111 ? -2.475 -25.547 -23.891 1 95.75 111 PRO A CA 1
ATOM 804 C C . PRO A 1 111 ? -3.898 -25 -23.953 1 95.75 111 PRO A C 1
ATOM 806 O O . PRO A 1 111 ? -4.41 -24.484 -22.953 1 95.75 111 PRO A O 1
ATOM 809 N N . ILE A 1 112 ? -4.543 -25.141 -25.031 1 95.94 112 ILE A N 1
ATOM 810 C CA . ILE A 1 112 ? -5.855 -24.547 -25.297 1 95.94 112 ILE A CA 1
ATOM 811 C C . ILE A 1 112 ? -6.879 -25.109 -24.312 1 95.94 112 ILE A C 1
ATOM 813 O O . ILE A 1 112 ? -7.82 -24.406 -23.922 1 95.94 112 ILE A O 1
ATOM 817 N N . GLU A 1 113 ? -6.672 -26.344 -23.875 1 95.5 113 GLU A N 1
ATOM 818 C CA . GLU A 1 113 ? -7.613 -27 -22.984 1 95.5 113 GLU A CA 1
ATOM 819 C C . GLU A 1 113 ? -7.625 -26.359 -21.609 1 95.5 113 GLU A C 1
ATOM 821 O O . GLU A 1 113 ? -8.539 -26.578 -20.812 1 95.5 113 GLU A O 1
ATOM 826 N N . LEU A 1 114 ? -6.637 -25.547 -21.328 1 96.19 114 LEU A N 1
ATOM 827 C CA . LEU A 1 114 ? -6.547 -24.922 -20.016 1 96.19 114 LEU A CA 1
ATOM 828 C C . LEU A 1 114 ? -7.176 -23.531 -20.031 1 96.19 114 LEU A C 1
ATOM 830 O O . LEU A 1 114 ? -7.32 -22.906 -18.984 1 96.19 114 LEU A O 1
ATOM 834 N N . ARG A 1 115 ? -7.543 -23.062 -21.219 1 96.69 115 ARG A N 1
ATOM 835 C CA . ARG A 1 115 ? -8.203 -21.766 -21.297 1 96.69 115 ARG A CA 1
ATOM 836 C C . ARG A 1 115 ? -9.531 -21.781 -20.547 1 96.69 115 ARG A C 1
ATOM 838 O O . ARG A 1 115 ? -10.289 -22.75 -20.625 1 96.69 115 ARG A O 1
ATOM 845 N N . GLY A 1 116 ? -9.734 -20.844 -19.719 1 97.62 116 GLY A N 1
ATOM 846 C CA . GLY A 1 116 ? -10.977 -20.734 -18.953 1 97.62 116 GLY A CA 1
ATOM 847 C C . GLY A 1 116 ? -11.023 -21.672 -17.766 1 97.62 116 GLY A C 1
ATOM 848 O O . GLY A 1 116 ? -12.094 -21.906 -17.203 1 97.62 116 GLY A O 1
ATOM 849 N N . GLN A 1 117 ? -9.867 -22.203 -17.391 1 98.19 117 GLN A N 1
ATOM 850 C CA . GLN A 1 117 ? -9.898 -23.234 -16.359 1 98.19 117 GLN A CA 1
ATOM 851 C C . GLN A 1 117 ? -9.211 -22.75 -15.086 1 98.19 117 GLN A C 1
ATOM 853 O O . GLN A 1 117 ? -9.344 -23.359 -14.023 1 98.19 117 GLN A O 1
ATOM 858 N N . VAL A 1 118 ? -8.5 -21.656 -15.172 1 98.62 118 VAL A N 1
ATOM 859 C CA . VAL A 1 118 ? -7.699 -21.188 -14.047 1 98.62 118 VAL A CA 1
ATOM 860 C C . VAL A 1 118 ? -8.602 -20.516 -13.016 1 98.62 118 VAL A C 1
ATOM 862 O O . VAL A 1 118 ? -9.266 -19.516 -13.312 1 98.62 118 VAL A O 1
ATOM 865 N N . ASN A 1 119 ? -8.562 -21.031 -11.789 1 98.56 119 ASN A N 1
ATOM 866 C CA . ASN A 1 119 ? -9.398 -20.484 -10.727 1 98.56 119 ASN A CA 1
ATOM 867 C C . ASN A 1 119 ? -8.703 -19.312 -10.008 1 98.56 119 ASN A C 1
ATOM 869 O O . ASN A 1 119 ? -9.367 -18.422 -9.492 1 98.56 119 ASN A O 1
ATOM 873 N N . LEU A 1 120 ? -7.422 -19.344 -9.984 1 98.75 120 LEU A N 1
ATOM 874 C CA . LEU A 1 120 ? -6.621 -18.344 -9.297 1 98.75 120 LEU A CA 1
ATOM 875 C C . LEU A 1 120 ? -5.297 -18.109 -10.023 1 98.75 120 LEU A C 1
ATOM 877 O O . LEU A 1 120 ? -4.566 -19.062 -10.305 1 98.75 120 LEU A O 1
ATOM 881 N N . VAL A 1 121 ? -5.086 -16.938 -10.414 1 98.94 121 VAL A N 1
ATOM 882 C CA . VAL A 1 121 ? -3.721 -16.5 -10.703 1 98.94 121 VAL A CA 1
ATOM 883 C C . VAL A 1 121 ? -3.078 -15.922 -9.445 1 98.94 121 VAL A C 1
ATOM 885 O O . VAL A 1 121 ? -3.602 -14.977 -8.852 1 98.94 121 VAL A O 1
ATOM 888 N N . LEU A 1 122 ? -2.016 -16.516 -8.922 1 98.69 122 LEU A N 1
ATOM 889 C CA . LEU A 1 122 ? -1.252 -16.031 -7.777 1 98.69 122 LEU A CA 1
ATOM 890 C C . LEU A 1 122 ? 0.213 -15.82 -8.148 1 98.69 122 LEU A C 1
ATOM 892 O O . LEU A 1 122 ? 0.911 -16.781 -8.492 1 98.69 122 LEU A O 1
ATOM 896 N N . THR A 1 123 ? 0.636 -14.562 -8.055 1 98.25 123 THR A N 1
ATOM 897 C CA . THR A 1 123 ? 1.99 -14.297 -8.531 1 98.25 123 THR A CA 1
ATOM 898 C C . THR A 1 123 ? 2.633 -13.164 -7.734 1 98.25 123 THR A C 1
ATOM 900 O O . THR A 1 123 ? 1.936 -12.383 -7.082 1 98.25 123 THR A O 1
ATOM 903 N N . ALA A 1 124 ? 3.912 -13.141 -7.699 1 96.38 124 ALA A N 1
ATOM 904 C CA . ALA A 1 124 ? 4.746 -12.07 -7.16 1 96.38 124 ALA A CA 1
ATOM 905 C C . ALA A 1 124 ? 5.777 -11.609 -8.188 1 96.38 124 ALA A C 1
ATOM 907 O O . ALA A 1 124 ? 6.691 -12.359 -8.531 1 96.38 124 ALA A O 1
ATOM 908 N N . PRO A 1 125 ? 5.629 -10.391 -8.664 1 95.19 125 PRO A N 1
ATOM 909 C CA . PRO A 1 125 ? 6.527 -9.93 -9.719 1 95.19 125 PRO A CA 1
ATOM 910 C C . PRO A 1 125 ? 7.945 -9.656 -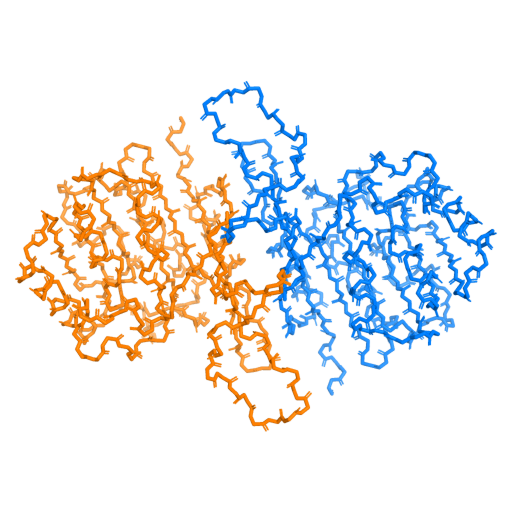9.211 1 95.19 125 PRO A C 1
ATOM 912 O O . PRO A 1 125 ? 8.156 -9.539 -8 1 95.19 125 PRO A O 1
ATOM 915 N N . PRO A 1 126 ? 8.875 -9.625 -10.148 1 91.62 126 PRO A N 1
ATOM 916 C CA . PRO A 1 126 ? 10.25 -9.312 -9.758 1 91.62 126 PRO A CA 1
ATOM 917 C C . PRO A 1 126 ? 10.398 -7.898 -9.195 1 91.62 126 PRO A C 1
ATOM 919 O O . PRO A 1 126 ? 9.719 -6.977 -9.656 1 91.62 126 PRO A O 1
ATOM 922 N N . LEU A 1 127 ? 11.266 -7.711 -8.234 1 90.69 127 LEU A N 1
ATOM 923 C CA . LEU A 1 127 ? 11.555 -6.402 -7.66 1 90.69 127 LEU A CA 1
ATOM 924 C C . LEU A 1 127 ? 12.57 -5.652 -8.516 1 90.69 127 LEU A C 1
ATOM 926 O O . LEU A 1 127 ? 13.719 -5.469 -8.102 1 90.69 127 LEU A O 1
ATOM 930 N N . ALA A 1 128 ? 12.156 -5.211 -9.641 1 91.19 128 ALA A N 1
ATOM 931 C CA . ALA A 1 128 ? 12.984 -4.535 -10.633 1 91.19 128 ALA A CA 1
ATOM 932 C C . ALA A 1 128 ? 12.164 -3.537 -11.445 1 91.19 128 ALA A C 1
ATOM 934 O O . ALA A 1 128 ? 10.953 -3.691 -11.586 1 91.19 128 ALA A O 1
ATOM 935 N N . PRO A 1 129 ? 12.789 -2.543 -11.992 1 91.81 129 PRO A N 1
ATOM 936 C CA . PRO A 1 129 ? 12.07 -1.538 -12.781 1 91.81 129 PRO A CA 1
ATOM 937 C C . PRO A 1 129 ? 11.664 -2.051 -14.156 1 91.81 129 PRO A C 1
ATOM 939 O O . PRO A 1 129 ? 10.883 -1.399 -14.852 1 91.81 129 PRO A O 1
ATOM 942 N N . THR A 1 130 ? 12.25 -3.195 -14.523 1 93.38 130 THR A N 1
ATOM 943 C CA . THR A 1 130 ? 11.953 -3.805 -15.812 1 93.38 130 THR A CA 1
ATOM 944 C C . THR A 1 130 ? 11.641 -5.289 -15.656 1 93.38 130 THR A C 1
ATOM 946 O O . THR A 1 130 ? 11.867 -5.863 -14.586 1 93.38 130 THR A O 1
ATOM 949 N N . MET A 1 131 ? 11.039 -5.848 -16.703 1 92.94 131 MET A N 1
ATOM 950 C CA . MET A 1 131 ? 10.766 -7.281 -16.781 1 92.94 131 MET A CA 1
ATOM 951 C C . MET A 1 131 ? 11.406 -7.891 -18.016 1 92.94 131 MET A C 1
ATOM 953 O O . MET A 1 131 ? 11.398 -7.277 -19.094 1 92.94 131 MET A O 1
ATOM 957 N N . PRO A 1 132 ? 11.945 -9.102 -17.859 1 92.06 132 PRO A N 1
ATOM 958 C CA . PRO A 1 132 ? 12.508 -9.773 -19.031 1 92.06 132 PRO A CA 1
ATOM 959 C C . PRO A 1 132 ? 11.43 -10.242 -20.016 1 92.06 132 PRO A C 1
ATOM 961 O O . PRO A 1 132 ? 10.367 -10.695 -19.594 1 92.06 132 PRO A O 1
ATOM 964 N N . VAL A 1 133 ? 11.766 -10.055 -21.281 1 93.12 133 VAL A N 1
ATOM 965 C CA . VAL A 1 133 ? 10.891 -10.547 -22.344 1 93.12 133 VAL A CA 1
ATOM 966 C C . VAL A 1 133 ? 11.703 -11.352 -23.359 1 93.12 133 VAL A C 1
ATOM 968 O O . VAL A 1 133 ? 12.93 -11.234 -23.406 1 93.12 133 VAL A O 1
ATOM 971 N N . GLN A 1 134 ? 11.242 -12.359 -24 1 86.25 134 GLN A N 1
ATOM 972 C CA . GLN A 1 134 ? 11.938 -13.18 -24.984 1 86.25 134 GLN A CA 1
ATOM 973 C C . GLN A 1 134 ? 12.258 -12.367 -26.234 1 86.25 134 GLN A C 1
ATOM 975 O O . GLN A 1 134 ? 13.32 -12.547 -26.844 1 86.25 134 GLN A O 1
ATOM 980 N N . ARG A 1 135 ? 11.445 -11.711 -27.062 1 67.31 135 ARG A N 1
ATOM 981 C CA . ARG A 1 135 ? 11.711 -11.172 -28.406 1 67.31 135 ARG A CA 1
ATOM 982 C C . ARG A 1 135 ? 12.016 -9.68 -28.344 1 67.31 135 ARG A C 1
ATOM 984 O O . ARG A 1 135 ? 12.438 -9.086 -29.328 1 67.31 135 ARG A O 1
ATOM 991 N N . ALA A 1 136 ? 11.758 -9.102 -27.25 1 55.25 136 ALA A N 1
ATOM 992 C CA . ALA A 1 136 ? 11.953 -7.672 -27.469 1 55.25 136 ALA A CA 1
ATOM 993 C C . ALA A 1 136 ? 13.438 -7.312 -27.484 1 55.25 136 ALA A C 1
ATOM 995 O O . ALA A 1 136 ? 14.258 -8.023 -26.891 1 55.25 136 ALA A O 1
ATOM 996 N N . GLY A 1 137 ? 14 -6.465 -28.297 1 54.56 137 GLY A N 1
ATOM 997 C CA . GLY A 1 137 ? 15.328 -5.906 -28.531 1 54.56 137 GLY A CA 1
ATOM 998 C C . GLY A 1 137 ? 16.312 -6.23 -27.406 1 54.56 137 GLY A C 1
ATOM 999 O O . GLY A 1 137 ? 16.875 -7.324 -27.375 1 54.56 137 GLY A O 1
ATOM 1000 N N . ARG A 1 138 ? 16.25 -5.512 -26.422 1 66 138 ARG A N 1
ATOM 1001 C CA . ARG A 1 138 ? 17.219 -5.602 -25.328 1 66 138 ARG A CA 1
ATOM 1002 C C . ARG A 1 138 ? 16.828 -6.691 -24.344 1 66 138 ARG A C 1
ATOM 1004 O O . ARG A 1 138 ? 17.562 -6.961 -23.391 1 66 138 ARG A O 1
ATOM 1011 N N . GLY A 1 139 ? 15.703 -7.32 -24.578 1 88 139 GLY A N 1
ATOM 1012 C CA . GLY A 1 139 ? 15.305 -8.453 -23.766 1 88 139 GLY A CA 1
ATOM 1013 C C . GLY A 1 139 ? 14.602 -8.047 -22.469 1 88 139 GLY A C 1
ATOM 1014 O O . GLY A 1 139 ? 14.57 -8.812 -21.516 1 88 139 GLY A O 1
ATOM 1015 N N . ARG A 1 140 ? 14.25 -6.699 -22.438 1 94 140 ARG A N 1
ATOM 1016 C CA . ARG A 1 140 ? 13.555 -6.207 -21.25 1 94 140 ARG A CA 1
ATOM 1017 C C . ARG A 1 140 ? 12.547 -5.117 -21.609 1 94 140 ARG A C 1
ATOM 1019 O O . ARG A 1 140 ? 12.719 -4.422 -22.625 1 94 140 ARG A O 1
ATOM 1026 N N . VAL A 1 141 ? 11.477 -4.922 -20.875 1 95.06 141 VAL A N 1
ATOM 1027 C CA . VAL A 1 141 ? 10.477 -3.863 -21.016 1 95.06 141 VAL A CA 1
ATOM 1028 C C . VAL A 1 141 ? 10.227 -3.209 -19.672 1 95.06 141 VAL A C 1
ATOM 1030 O O . VAL A 1 141 ? 10.492 -3.805 -18.625 1 95.06 141 VAL A O 1
ATOM 1033 N N . PRO A 1 142 ? 9.734 -1.956 -19.688 1 95.56 142 PRO A N 1
ATOM 1034 C CA . PRO A 1 142 ? 9.375 -1.346 -18.406 1 95.56 142 PRO A CA 1
ATOM 1035 C C . PRO A 1 142 ? 8.406 -2.203 -17.594 1 95.56 142 PRO A C 1
ATOM 1037 O O . PRO A 1 142 ? 7.512 -2.838 -18.156 1 95.56 142 PRO A O 1
ATOM 1040 N N . PHE A 1 143 ? 8.594 -2.203 -16.328 1 96.25 143 PHE A N 1
ATOM 1041 C CA . PHE A 1 143 ? 7.852 -3.08 -15.422 1 96.25 143 PHE A CA 1
ATOM 1042 C C . PHE A 1 143 ? 6.352 -2.949 -15.664 1 96.25 143 PHE A C 1
ATOM 1044 O O . PHE A 1 143 ? 5.648 -3.953 -15.805 1 96.25 143 PHE A O 1
ATOM 1051 N N . VAL A 1 144 ? 5.75 -1.734 -15.727 1 97.62 144 VAL A N 1
ATOM 1052 C CA . VAL A 1 144 ? 4.309 -1.526 -15.812 1 97.62 144 VAL A CA 1
ATOM 1053 C C . VAL A 1 144 ? 3.781 -2.119 -17.109 1 97.62 144 VAL A C 1
ATOM 1055 O O . VAL A 1 144 ? 2.738 -2.777 -17.125 1 97.62 144 VAL A O 1
ATOM 1058 N N . ASP A 1 145 ? 4.523 -1.944 -18.188 1 97.44 145 ASP A N 1
ATOM 1059 C CA . ASP A 1 145 ? 4.109 -2.473 -19.484 1 97.44 145 ASP A CA 1
ATOM 1060 C C . ASP A 1 145 ? 4.133 -4 -19.5 1 97.44 145 ASP A C 1
ATOM 1062 O O . ASP A 1 145 ? 3.188 -4.637 -19.953 1 97.44 145 ASP A O 1
ATOM 1066 N N . GLY A 1 146 ? 5.234 -4.566 -19.016 1 97.75 146 GLY A N 1
ATOM 1067 C CA . GLY A 1 146 ? 5.352 -6.016 -18.953 1 97.75 146 GLY A CA 1
ATOM 1068 C C . GLY A 1 146 ? 4.301 -6.66 -18.062 1 97.75 146 GLY A C 1
ATOM 1069 O O . GLY A 1 146 ? 3.688 -7.656 -18.453 1 97.75 146 GLY A O 1
ATOM 1070 N N . MET A 1 147 ? 4.105 -6.051 -16.875 1 98.38 147 MET A N 1
ATOM 1071 C CA . MET A 1 147 ? 3.115 -6.578 -15.945 1 98.38 147 MET A CA 1
ATOM 1072 C C . MET A 1 147 ? 1.707 -6.465 -16.516 1 98.38 147 MET A C 1
ATOM 1074 O O . MET A 1 147 ? 0.895 -7.379 -16.375 1 98.38 147 MET A O 1
ATOM 1078 N N . ALA A 1 148 ? 1.402 -5.34 -17.203 1 98.62 148 ALA A N 1
ATOM 1079 C CA . ALA A 1 148 ? 0.099 -5.172 -17.844 1 98.62 148 ALA A CA 1
ATOM 1080 C C . ALA A 1 148 ? -0.14 -6.25 -18.891 1 98.62 148 ALA A C 1
ATOM 1082 O O . ALA A 1 148 ? -1.224 -6.836 -18.953 1 98.62 148 ALA A O 1
ATOM 1083 N N . ALA A 1 149 ? 0.868 -6.516 -19.672 1 98.31 149 ALA A N 1
ATOM 1084 C CA . ALA A 1 149 ? 0.75 -7.535 -20.719 1 98.31 149 ALA A CA 1
ATOM 1085 C C . ALA A 1 149 ? 0.536 -8.922 -20.109 1 98.31 149 ALA A C 1
ATOM 1087 O O . ALA A 1 149 ? -0.314 -9.68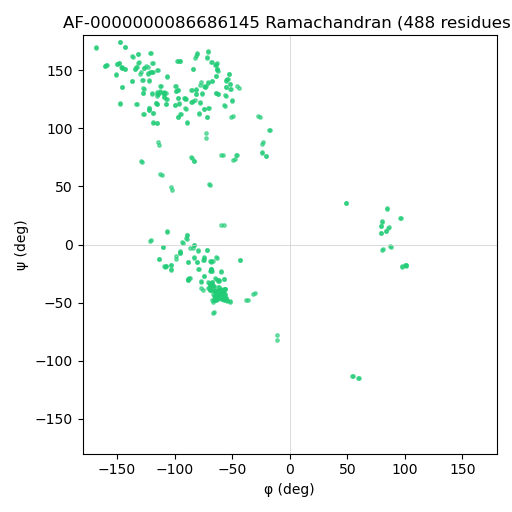 -20.562 1 98.31 149 ALA A O 1
ATOM 1088 N N . ALA A 1 150 ? 1.324 -9.25 -19.078 1 98.56 150 ALA A N 1
ATOM 1089 C CA . ALA A 1 150 ? 1.2 -10.547 -18.422 1 98.56 150 ALA A CA 1
ATOM 1090 C C . ALA A 1 150 ? -0.189 -10.719 -17.812 1 98.56 150 ALA A C 1
ATOM 1092 O O . ALA A 1 150 ? -0.818 -11.766 -17.984 1 98.56 150 ALA A O 1
ATOM 1093 N N . LEU A 1 151 ? -0.647 -9.664 -17.125 1 98.69 151 LEU A N 1
ATOM 1094 C CA . LEU A 1 151 ? -1.959 -9.727 -16.5 1 98.69 151 LEU A CA 1
ATOM 1095 C C . LEU A 1 151 ? -3.064 -9.852 -17.531 1 98.69 151 LEU A C 1
ATOM 1097 O O . LEU A 1 151 ? -3.98 -10.664 -17.391 1 98.69 151 LEU A O 1
ATOM 1101 N N . ALA A 1 152 ? -2.98 -9.086 -18.594 1 98.38 152 ALA A N 1
ATOM 1102 C CA . ALA A 1 152 ? -3.963 -9.164 -19.672 1 98.38 152 ALA A CA 1
ATOM 1103 C C . ALA A 1 152 ? -3.996 -10.562 -20.281 1 98.38 152 ALA A C 1
ATOM 1105 O O . ALA A 1 152 ? -5.07 -11.086 -20.609 1 98.38 152 ALA A O 1
ATOM 1106 N N . GLY A 1 153 ? -2.832 -11.148 -20.406 1 98.38 153 GLY A N 1
ATOM 1107 C CA . GLY A 1 153 ? -2.721 -12.477 -21 1 98.38 153 GLY A CA 1
ATOM 1108 C C . GLY A 1 153 ? -3.328 -13.562 -20.125 1 98.38 153 GLY A C 1
ATOM 1109 O O . GLY A 1 153 ? -3.641 -14.648 -20.609 1 98.38 153 GLY A O 1
ATOM 1110 N N . CYS A 1 154 ? -3.479 -13.32 -18.844 1 98.44 154 CYS A N 1
ATOM 1111 C CA . CYS A 1 154 ? -4.047 -14.297 -17.922 1 98.44 154 CYS A CA 1
ATOM 1112 C C . CYS A 1 154 ? -5.566 -14.328 -18.031 1 98.44 154 CYS 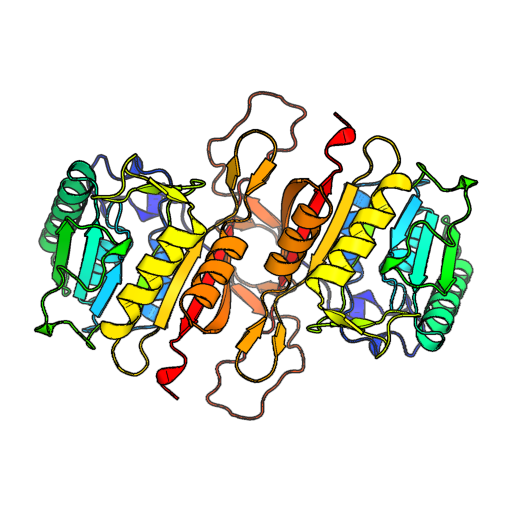A C 1
ATOM 1114 O O . CYS A 1 154 ? -6.203 -15.305 -17.625 1 98.44 154 CYS A O 1
ATOM 1116 N N . VAL A 1 155 ? -6.172 -13.258 -18.547 1 97.94 155 VAL A N 1
ATOM 1117 C CA . VAL A 1 155 ? -7.617 -13.078 -18.5 1 97.94 155 VAL A CA 1
ATOM 1118 C C . VAL A 1 155 ? -8.312 -14.203 -19.25 1 97.94 155 VAL A C 1
ATOM 1120 O O . VAL A 1 155 ? -9.219 -14.852 -18.734 1 97.94 155 VAL A O 1
ATOM 1123 N N . PRO A 1 156 ? -7.863 -14.602 -20.469 1 97.38 156 PRO A N 1
ATOM 1124 C CA . PRO A 1 156 ? -8.547 -15.672 -21.188 1 97.38 156 PRO A CA 1
ATOM 1125 C C . PRO A 1 156 ? -8.375 -17.031 -20.531 1 97.38 156 PRO A C 1
ATOM 1127 O O . PRO A 1 156 ? -9.078 -17.984 -20.875 1 97.38 156 PRO A O 1
ATOM 1130 N N . LEU A 1 157 ? -7.461 -17.141 -19.625 1 98.25 157 LEU A N 1
ATOM 1131 C CA . LEU A 1 157 ? -7.18 -18.422 -18.969 1 98.25 157 LEU A CA 1
ATOM 1132 C C . LEU A 1 157 ? -8.062 -18.609 -17.734 1 98.25 157 LEU A C 1
ATOM 1134 O O . LEU A 1 157 ? -8.18 -19.719 -17.219 1 98.25 157 LEU A O 1
ATOM 1138 N N . LEU A 1 158 ? -8.672 -17.531 -17.281 1 97.88 158 LEU A N 1
ATOM 1139 C CA . LEU A 1 158 ? -9.438 -17.562 -16.031 1 97.88 158 LEU A CA 1
ATOM 1140 C C . LEU A 1 158 ? -10.766 -18.297 -16.234 1 97.88 158 LEU A C 1
ATOM 1142 O O . LEU A 1 158 ? -11.438 -18.094 -17.25 1 97.88 158 LEU A O 1
ATOM 1146 N N . ALA A 1 159 ? -11.133 -19.156 -15.289 1 97.44 159 ALA A N 1
ATOM 1147 C CA . ALA A 1 159 ? -12.484 -19.688 -15.164 1 97.44 159 ALA A CA 1
ATOM 1148 C C . ALA A 1 159 ? -13.477 -18.609 -14.758 1 97.44 159 ALA A C 1
ATOM 1150 O O . ALA A 1 159 ? -13.078 -17.562 -14.234 1 97.44 159 ALA A O 1
ATOM 1151 N N . PRO A 1 160 ? -14.773 -18.859 -15.078 1 94.25 160 PRO A N 1
ATOM 1152 C CA . PRO A 1 160 ? -15.758 -17.922 -14.523 1 94.25 160 PRO A CA 1
ATOM 1153 C C . PRO A 1 160 ? -15.578 -17.703 -13.016 1 94.25 160 PRO A C 1
ATOM 1155 O O . PRO A 1 160 ? -15.5 -18.672 -12.258 1 94.25 160 PRO A O 1
ATOM 1158 N N . GLY A 1 161 ? -15.422 -16.484 -12.648 1 92.56 161 GLY A N 1
ATOM 1159 C CA . GLY A 1 161 ? -15.25 -16.156 -11.242 1 92.56 161 GLY A CA 1
ATOM 1160 C C . GLY A 1 161 ? -13.805 -16.219 -10.781 1 92.56 161 GLY A C 1
ATOM 1161 O O . GLY A 1 161 ? -13.516 -15.961 -9.609 1 92.56 161 GLY A O 1
ATOM 1162 N N . GLY A 1 162 ? -12.93 -16.594 -11.742 1 96.25 162 GLY A N 1
ATOM 1163 C CA . GLY A 1 162 ? -11.516 -16.625 -11.391 1 96.25 162 GLY A CA 1
ATOM 1164 C C . GLY A 1 162 ? -10.961 -15.273 -11.016 1 96.25 162 GLY A C 1
ATOM 1165 O O . GLY A 1 162 ? -11.445 -14.242 -11.484 1 96.25 162 GLY A O 1
ATOM 1166 N N . VAL A 1 163 ? -9.898 -15.25 -10.102 1 97.06 163 VAL A N 1
ATOM 1167 C CA . VAL A 1 163 ? -9.352 -14 -9.602 1 97.06 163 VAL A CA 1
ATOM 1168 C C . VAL A 1 163 ? -7.84 -13.969 -9.82 1 97.06 163 VAL A C 1
ATOM 1170 O O . VAL A 1 163 ? -7.207 -15.016 -9.961 1 97.06 163 VAL A O 1
ATOM 1173 N N . ILE A 1 164 ? -7.328 -12.812 -9.969 1 98.75 164 ILE A N 1
ATOM 1174 C CA . ILE A 1 164 ? -5.891 -12.586 -10.039 1 98.75 164 ILE A CA 1
ATOM 1175 C C . ILE A 1 164 ? -5.406 -11.93 -8.75 1 98.75 164 ILE A C 1
ATOM 1177 O O . ILE A 1 164 ? -5.914 -10.875 -8.352 1 98.75 164 ILE A O 1
ATOM 1181 N N . VAL A 1 165 ? -4.496 -12.562 -8.062 1 98.5 165 VAL A N 1
ATOM 1182 C CA . VAL A 1 165 ? -3.902 -12.055 -6.828 1 98.5 165 VAL A CA 1
ATOM 1183 C C . VAL A 1 165 ? -2.414 -11.789 -7.043 1 98.5 165 VAL A C 1
ATOM 1185 O O . VAL A 1 165 ? -1.664 -12.695 -7.426 1 98.5 165 VAL A O 1
ATOM 1188 N N . VAL A 1 166 ? -2.01 -10.578 -6.84 1 98.5 166 VAL A N 1
ATOM 1189 C CA . VAL A 1 166 ? -0.609 -10.203 -7 1 98.5 166 VAL A CA 1
ATOM 1190 C C . VAL A 1 166 ? -0.037 -9.75 -5.66 1 98.5 166 VAL A C 1
ATOM 1192 O O . VAL A 1 166 ? -0.578 -8.844 -5.02 1 98.5 166 VAL A O 1
ATOM 1195 N N . VAL A 1 167 ? 0.999 -10.406 -5.215 1 96 167 VAL A N 1
ATOM 1196 C CA . VAL A 1 167 ? 1.718 -10.055 -3.994 1 96 167 VAL A CA 1
ATOM 1197 C C . VAL A 1 167 ? 2.943 -9.211 -4.34 1 96 167 VAL A C 1
ATOM 1199 O O . VAL A 1 167 ? 3.736 -9.586 -5.207 1 96 167 VAL A O 1
ATOM 1202 N N . SER A 1 168 ? 3.082 -8.078 -3.758 1 94.94 168 SER A N 1
ATOM 1203 C CA . SER A 1 168 ? 4.18 -7.164 -4.043 1 94.94 168 SER A CA 1
ATOM 1204 C C . SER A 1 168 ? 4.586 -6.383 -2.799 1 94.94 168 SER A C 1
ATOM 1206 O O . SER A 1 168 ? 3.998 -6.559 -1.729 1 94.94 168 SER A O 1
ATOM 1208 N N . ARG A 1 169 ? 5.625 -5.633 -2.934 1 90.75 169 ARG A N 1
ATOM 1209 C CA . ARG A 1 169 ? 6.121 -4.773 -1.864 1 90.75 169 ARG A CA 1
ATOM 1210 C C . ARG A 1 169 ? 7.004 -3.662 -2.422 1 90.75 169 ARG A C 1
ATOM 1212 O O . ARG A 1 169 ? 7.574 -3.799 -3.506 1 90.75 169 ARG A O 1
ATOM 1219 N N . PRO A 1 170 ? 7.051 -2.562 -1.647 1 89.75 170 PRO A N 1
ATOM 1220 C CA . PRO A 1 170 ? 8.062 -1.583 -2.053 1 89.75 170 PRO A CA 1
ATOM 1221 C C . PRO A 1 170 ? 9.484 -2.129 -1.951 1 89.75 170 PRO A C 1
ATOM 1223 O O . PRO A 1 170 ? 9.75 -3.039 -1.161 1 89.75 170 PRO A O 1
ATOM 1226 N N . TRP A 1 171 ? 10.328 -1.639 -2.764 1 87 171 TRP A N 1
ATOM 1227 C CA . TRP A 1 171 ? 11.727 -2.043 -2.703 1 87 171 TRP A CA 1
ATOM 1228 C C . TRP A 1 171 ? 12.648 -0.865 -3.008 1 87 171 TRP A C 1
ATOM 1230 O O . TRP A 1 171 ? 12.242 0.089 -3.678 1 87 171 TRP A O 1
ATOM 1240 N N . ARG A 1 172 ? 13.773 -0.888 -2.48 1 86.88 172 ARG A N 1
ATOM 1241 C CA . ARG A 1 172 ? 14.719 0.21 -2.641 1 86.88 172 ARG A CA 1
ATOM 1242 C C . ARG A 1 172 ? 15.5 0.077 -3.945 1 86.88 172 ARG A C 1
ATOM 1244 O O . ARG A 1 172 ? 15.961 -1.013 -4.289 1 86.88 172 ARG A O 1
ATOM 1251 N N . HIS A 1 173 ? 15.461 1.015 -4.727 1 84.62 173 HIS A N 1
ATOM 1252 C CA . HIS A 1 173 ? 16.25 1.162 -5.938 1 84.62 173 HIS A CA 1
ATOM 1253 C C . HIS A 1 173 ? 17.141 2.398 -5.863 1 84.62 173 HIS A C 1
ATOM 1255 O O . HIS A 1 173 ? 16.656 3.525 -5.984 1 84.62 173 HIS A O 1
ATOM 1261 N N . GLU A 1 174 ? 18.422 2.166 -5.637 1 80.31 174 GLU A N 1
ATOM 1262 C CA . GLU A 1 174 ? 19.359 3.254 -5.402 1 80.31 174 GLU A CA 1
ATOM 1263 C C . GLU A 1 174 ? 18.969 4.07 -4.172 1 80.31 174 GLU A C 1
ATOM 1265 O O . GLU A 1 174 ? 18.766 3.516 -3.09 1 80.31 174 GLU A O 1
ATOM 1270 N N . HIS A 1 175 ? 18.594 5.355 -4.316 1 76.44 175 HIS A N 1
ATOM 1271 C CA . HIS A 1 175 ? 18.391 6.207 -3.15 1 76.44 175 HIS A CA 1
ATOM 1272 C C . HIS A 1 175 ? 16.906 6.465 -2.91 1 76.44 175 HIS A C 1
ATOM 1274 O O . HIS A 1 175 ? 16.547 7.301 -2.08 1 76.44 175 HIS A O 1
ATOM 1280 N N . HIS A 1 176 ? 16.047 5.684 -3.648 1 83.62 176 HIS A N 1
ATOM 1281 C CA . HIS A 1 176 ? 14.625 5.91 -3.424 1 83.62 176 HIS A CA 1
ATOM 1282 C C . HIS A 1 176 ? 13.859 4.59 -3.322 1 83.62 176 HIS A C 1
ATOM 1284 O O . HIS A 1 176 ? 14.422 3.525 -3.596 1 83.62 176 HIS A O 1
ATOM 1290 N N . LEU A 1 177 ? 12.711 4.695 -2.76 1 91.31 177 LEU A N 1
ATOM 1291 C CA . LEU A 1 177 ? 11.812 3.557 -2.631 1 91.31 177 LEU A CA 1
ATOM 1292 C C . LEU A 1 177 ? 10.867 3.471 -3.826 1 91.31 177 LEU A C 1
ATOM 1294 O O . LEU A 1 177 ? 10.227 4.457 -4.188 1 91.31 177 LEU A O 1
ATOM 1298 N N . VAL A 1 178 ? 10.852 2.32 -4.477 1 92.38 178 VAL A N 1
ATOM 1299 C CA . VAL A 1 178 ? 9.922 2.08 -5.574 1 92.38 178 VAL A CA 1
ATOM 1300 C C . VAL A 1 178 ? 8.625 1.475 -5.031 1 92.38 178 VAL A C 1
ATOM 1302 O O . VAL A 1 178 ? 8.656 0.47 -4.316 1 92.38 178 VAL A O 1
ATOM 1305 N N . ASP A 1 179 ? 7.57 2.076 -5.332 1 95 179 ASP A N 1
ATOM 1306 C CA . ASP A 1 179 ? 6.258 1.605 -4.898 1 95 179 ASP A CA 1
ATOM 1307 C C . ASP A 1 179 ? 5.707 0.555 -5.859 1 95 179 ASP A C 1
ATOM 1309 O O . ASP A 1 179 ? 4.719 0.798 -6.551 1 95 179 ASP A O 1
ATOM 1313 N N . GLN A 1 180 ? 6.242 -0.622 -5.785 1 95.12 180 GLN A N 1
ATOM 1314 C CA . GLN A 1 180 ? 5.805 -1.657 -6.719 1 95.12 180 GLN A CA 1
ATOM 1315 C C . GLN A 1 180 ? 4.312 -1.945 -6.562 1 95.12 180 GLN A C 1
ATOM 1317 O O . GLN A 1 180 ? 3.617 -2.195 -7.547 1 95.12 180 GLN A O 1
ATOM 1322 N N . PRO A 1 181 ? 3.734 -1.97 -5.355 1 95.81 181 PRO A N 1
ATOM 1323 C CA . PRO A 1 181 ? 2.293 -2.213 -5.246 1 95.81 181 PRO A CA 1
ATOM 1324 C C . PRO A 1 181 ? 1.465 -1.232 -6.07 1 95.81 181 PRO A C 1
ATOM 1326 O O . PRO A 1 181 ? 0.529 -1.642 -6.766 1 95.81 181 PRO A O 1
ATOM 1329 N N . GLY A 1 182 ? 1.788 0.04 -5.973 1 96.81 182 GLY A N 1
ATOM 1330 C CA . GLY A 1 182 ? 1.101 1.01 -6.809 1 96.81 182 GLY A CA 1
ATOM 1331 C C . GLY A 1 182 ? 1.274 0.748 -8.297 1 96.81 182 GLY A C 1
ATOM 1332 O O . GLY A 1 182 ? 0.337 0.923 -9.078 1 96.81 182 GLY A O 1
ATOM 1333 N N . LEU A 1 183 ? 2.475 0.346 -8.695 1 97.5 183 LEU A N 1
ATOM 1334 C CA . LEU A 1 183 ? 2.754 0.049 -10.094 1 97.5 183 LEU A CA 1
ATOM 1335 C C . LEU A 1 183 ? 1.965 -1.171 -10.555 1 97.5 183 LEU A C 1
ATOM 1337 O O . LEU A 1 183 ? 1.529 -1.231 -11.711 1 97.5 183 LEU A O 1
ATOM 1341 N N . VAL A 1 184 ? 1.78 -2.16 -9.68 1 98.25 184 VAL A N 1
ATOM 1342 C CA . VAL A 1 184 ? 0.986 -3.344 -9.992 1 98.25 184 VAL A CA 1
ATOM 1343 C C . VAL A 1 184 ? -0.46 -2.938 -10.273 1 98.25 184 VAL A C 1
ATOM 1345 O O . VAL A 1 184 ? -1.068 -3.402 -11.234 1 98.25 184 VAL A O 1
ATOM 1348 N N . VAL A 1 185 ? -1.002 -2.086 -9.398 1 97.88 185 VAL A N 1
ATOM 1349 C CA . VAL A 1 185 ? -2.379 -1.636 -9.578 1 97.88 185 VAL A CA 1
ATOM 1350 C C . VAL A 1 185 ? -2.5 -0.846 -10.875 1 97.88 185 VAL A C 1
ATOM 1352 O O . VAL A 1 185 ? -3.465 -1.017 -11.625 1 97.88 185 VAL A O 1
ATOM 1355 N N . ALA A 1 186 ? -1.523 -0.005 -11.164 1 96.81 186 ALA A N 1
ATOM 1356 C CA . ALA A 1 186 ? -1.521 0.736 -12.422 1 96.81 186 ALA A CA 1
ATOM 1357 C C . ALA A 1 186 ? -1.498 -0.213 -13.617 1 96.81 186 ALA A C 1
ATOM 1359 O O . ALA A 1 186 ? -2.211 0.001 -14.602 1 96.81 186 ALA A O 1
ATOM 1360 N N . ALA A 1 187 ? -0.669 -1.24 -13.578 1 98.31 187 ALA A N 1
ATOM 1361 C CA . ALA A 1 187 ? -0.594 -2.238 -14.641 1 98.31 187 ALA A CA 1
ATOM 1362 C C . ALA A 1 187 ? -1.928 -2.959 -14.812 1 98.31 187 ALA A C 1
ATOM 1364 O O . ALA A 1 187 ? -2.348 -3.24 -15.938 1 98.31 187 ALA A O 1
ATOM 1365 N N . ALA A 1 188 ? -2.527 -3.281 -13.672 1 98.06 188 ALA A N 1
ATOM 1366 C CA . ALA A 1 188 ? -3.818 -3.963 -13.711 1 98.06 188 ALA A CA 1
ATOM 1367 C C . ALA A 1 188 ? -4.871 -3.107 -14.406 1 98.06 188 ALA A C 1
ATOM 1369 O O . ALA A 1 188 ? -5.637 -3.609 -15.234 1 98.06 188 ALA A O 1
ATOM 1370 N N . VAL A 1 189 ? -4.898 -1.815 -14.094 1 94.38 189 VAL A N 1
ATOM 1371 C CA . VAL A 1 189 ? -5.828 -0.887 -14.734 1 94.38 189 VAL A CA 1
ATOM 1372 C C . VAL A 1 189 ? -5.559 -0.834 -16.234 1 94.38 189 VAL A C 1
ATOM 1374 O O . VAL A 1 189 ? -6.488 -0.9 -17.047 1 94.38 189 VAL A O 1
ATOM 1377 N N . ALA A 1 190 ? -4.32 -0.755 -16.609 1 96.06 190 ALA A N 1
ATOM 1378 C CA . ALA A 1 190 ? -3.936 -0.732 -18.016 1 96.06 190 ALA A CA 1
ATOM 1379 C C . ALA A 1 190 ? -4.367 -2.014 -18.734 1 96.06 190 ALA A C 1
ATOM 1381 O O . ALA A 1 190 ? -4.672 -1.998 -19.922 1 96.06 190 ALA A O 1
ATOM 1382 N N . ALA A 1 191 ? -4.414 -3.125 -18.031 1 97.44 191 ALA A N 1
ATOM 1383 C CA . ALA A 1 191 ? -4.793 -4.426 -18.578 1 97.44 191 ALA A CA 1
ATOM 1384 C C . ALA A 1 191 ? -6.309 -4.586 -18.609 1 97.44 191 ALA A C 1
ATOM 1386 O O . ALA A 1 191 ? -6.82 -5.625 -19.031 1 97.44 191 ALA A O 1
ATOM 1387 N N . GLY A 1 192 ? -7.051 -3.559 -18.141 1 94.62 192 GLY A N 1
ATOM 1388 C CA . GLY A 1 192 ? -8.5 -3.605 -18.125 1 94.62 192 GLY A CA 1
ATOM 1389 C C . GLY A 1 192 ? -9.07 -4.391 -16.953 1 94.62 192 GLY A C 1
ATOM 1390 O O . GLY A 1 192 ? -10.203 -4.867 -17.016 1 94.62 192 GLY A O 1
ATOM 1391 N N . LEU A 1 193 ? -8.281 -4.586 -15.898 1 96.81 193 LEU A N 1
ATOM 1392 C CA . LEU A 1 193 ? -8.727 -5.301 -14.711 1 96.81 193 LEU A CA 1
ATOM 1393 C C . LEU A 1 193 ? -9.234 -4.332 -13.648 1 96.81 193 LEU A C 1
ATOM 1395 O O . LEU A 1 193 ? -8.883 -3.15 -13.664 1 96.81 193 LEU A O 1
ATOM 1399 N N . GLU A 1 194 ? -10.023 -4.832 -12.797 1 94.25 194 GLU A N 1
ATOM 1400 C CA . GLU A 1 194 ? -10.555 -4.055 -11.68 1 94.25 194 GLU A CA 1
ATOM 1401 C C . GLU A 1 194 ? -9.953 -4.523 -10.352 1 94.25 194 GLU A C 1
ATOM 1403 O O . GLU A 1 194 ? -9.891 -5.723 -10.086 1 94.25 194 GLU A O 1
ATOM 1408 N N . LEU A 1 195 ? -9.477 -3.572 -9.57 1 94.88 195 LEU A N 1
ATOM 1409 C CA . LEU A 1 195 ? -9.078 -3.871 -8.203 1 94.88 195 LEU A CA 1
ATOM 1410 C C . LEU A 1 195 ? -10.305 -4.059 -7.309 1 94.88 195 LEU A C 1
ATOM 1412 O O . LEU A 1 195 ? -11.062 -3.117 -7.078 1 94.88 195 LEU A O 1
ATOM 1416 N N . ILE A 1 196 ? -10.484 -5.227 -6.766 1 92 196 ILE A N 1
ATOM 1417 C CA . ILE A 1 196 ? -11.711 -5.465 -6.02 1 92 196 ILE A CA 1
ATOM 1418 C C . ILE A 1 196 ? -11.406 -5.52 -4.523 1 92 196 ILE A C 1
ATOM 1420 O O . ILE A 1 196 ? -12.312 -5.406 -3.693 1 92 196 ILE A O 1
ATOM 1424 N N . ASP A 1 197 ? -10.148 -5.727 -4.203 1 90.12 197 ASP A N 1
ATOM 1425 C CA . ASP A 1 197 ? -9.719 -5.734 -2.809 1 90.12 197 ASP A CA 1
ATOM 1426 C C . ASP A 1 197 ? -8.211 -5.516 -2.697 1 90.12 197 ASP A C 1
ATOM 1428 O O . ASP A 1 197 ? -7.48 -5.668 -3.68 1 90.12 197 ASP A O 1
ATOM 1432 N N . SER A 1 198 ? -7.797 -5 -1.625 1 90.5 198 SER A N 1
ATOM 1433 C CA . SER A 1 198 ? -6.402 -4.805 -1.252 1 90.5 198 SER A CA 1
ATOM 1434 C C . SER A 1 198 ? -6.137 -5.273 0.175 1 90.5 198 SER A C 1
ATOM 1436 O O . SER A 1 198 ? -6.758 -4.777 1.12 1 90.5 198 SER A O 1
ATOM 1438 N N . ARG A 1 199 ? -5.23 -6.211 0.29 1 87.19 199 ARG A N 1
ATOM 1439 C CA . ARG A 1 199 ? -4.895 -6.781 1.59 1 87.19 199 ARG A CA 1
ATOM 1440 C C . ARG A 1 199 ? -3.418 -6.578 1.913 1 87.19 199 ARG A C 1
ATOM 1442 O O . ARG A 1 199 ? -2.641 -6.152 1.056 1 87.19 199 ARG A O 1
ATOM 1449 N N . ARG A 1 200 ? -3.086 -6.766 3.166 1 85 200 ARG A N 1
ATOM 1450 C CA . ARG A 1 200 ? -1.701 -6.668 3.615 1 85 200 ARG A CA 1
ATOM 1451 C C . ARG A 1 200 ? -1.285 -7.914 4.387 1 85 200 ARG A C 1
ATOM 1453 O O . ARG A 1 200 ? -2.094 -8.5 5.109 1 85 200 ARG A O 1
ATOM 1460 N N . ALA A 1 201 ? -0.091 -8.305 4.172 1 85.62 201 ALA A N 1
ATOM 1461 C CA . ALA A 1 201 ? 0.521 -9.359 4.977 1 85.62 201 ALA A CA 1
ATOM 1462 C C . ALA A 1 201 ? 1.695 -8.82 5.789 1 85.62 201 ALA A C 1
ATOM 1464 O O . ALA A 1 201 ? 2.555 -8.117 5.254 1 85.62 201 ALA A O 1
ATOM 1465 N N . VAL A 1 202 ? 1.713 -9.094 7.051 1 78 202 VAL A N 1
ATOM 1466 C CA . VAL A 1 202 ? 2.812 -8.719 7.934 1 78 202 VAL A CA 1
ATOM 1467 C C . VAL A 1 202 ? 3.584 -9.969 8.352 1 78 202 VAL A C 1
ATOM 1469 O O . VAL A 1 202 ? 2.988 -10.961 8.781 1 78 202 VAL A O 1
ATOM 1472 N N . HIS A 1 203 ? 4.879 -9.883 8.117 1 74.88 203 HIS A N 1
ATOM 1473 C CA . HIS A 1 203 ? 5.734 -11.016 8.438 1 74.88 203 HIS A CA 1
ATOM 1474 C C . HIS A 1 203 ? 6.508 -10.773 9.734 1 74.88 203 HIS A C 1
ATOM 1476 O O . HIS A 1 203 ? 7.738 -10.703 9.719 1 74.88 203 HIS A O 1
ATOM 1482 N N . ALA A 1 204 ? 5.797 -10.367 10.766 1 67 204 ALA A N 1
ATOM 1483 C CA . ALA A 1 204 ? 6.438 -10.086 12.047 1 67 204 ALA A CA 1
ATOM 1484 C C . ALA A 1 204 ? 5.789 -10.891 13.172 1 67 204 ALA A C 1
ATOM 1486 O O . ALA A 1 204 ? 4.715 -11.469 12.992 1 67 204 ALA A O 1
ATOM 1487 N N . ARG A 1 205 ? 6.637 -11.094 14.141 1 61.5 205 ARG A N 1
ATOM 1488 C CA . ARG A 1 205 ? 6.078 -11.625 15.383 1 61.5 205 ARG A CA 1
ATOM 1489 C C . ARG A 1 205 ? 5.453 -10.516 16.219 1 61.5 205 ARG A C 1
A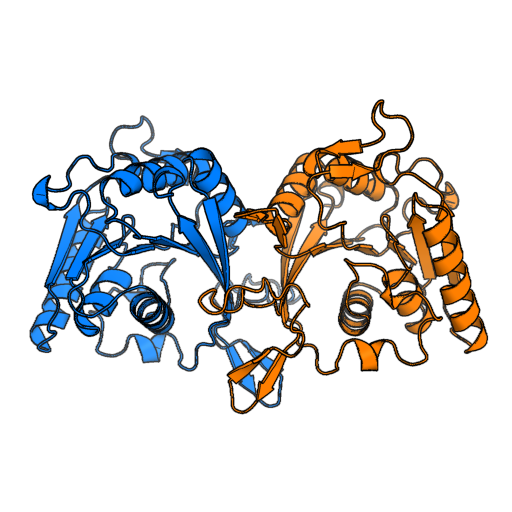TOM 1491 O O . ARG A 1 205 ? 5.949 -9.383 16.234 1 61.5 205 ARG A O 1
ATOM 1498 N N . ILE A 1 206 ? 4.27 -10.812 16.578 1 56.44 206 ILE A N 1
ATOM 1499 C CA . ILE A 1 206 ? 3.65 -9.867 17.5 1 56.44 206 ILE A CA 1
ATOM 1500 C C . ILE A 1 206 ? 3.961 -10.266 18.953 1 56.44 206 ILE A C 1
ATOM 1502 O O . ILE A 1 206 ? 3.709 -11.406 19.344 1 56.44 206 ILE A O 1
ATOM 1506 N N . ARG A 1 207 ? 4.848 -9.508 19.5 1 57.81 207 ARG A N 1
ATOM 1507 C CA . ARG A 1 207 ? 5.105 -9.688 20.922 1 57.81 207 ARG A CA 1
ATOM 1508 C C . ARG A 1 207 ? 4.699 -8.453 21.719 1 57.81 207 ARG A C 1
ATOM 1510 O O . ARG A 1 207 ? 5.152 -7.344 21.422 1 57.81 207 ARG A O 1
ATOM 1517 N N . ASP A 1 208 ? 3.941 -8.703 22.766 1 52.97 208 ASP A N 1
ATOM 1518 C CA . ASP A 1 208 ? 3.494 -7.66 23.672 1 52.97 208 ASP A CA 1
ATOM 1519 C C . ASP A 1 208 ? 2.898 -6.477 22.922 1 52.97 208 ASP A C 1
ATOM 1521 O O . ASP A 1 208 ? 3.262 -5.328 23.172 1 52.97 208 ASP A O 1
ATOM 1525 N N . ASP A 1 209 ? 2.252 -6.707 21.891 1 52.56 209 ASP A N 1
ATOM 1526 C CA . ASP A 1 209 ? 1.464 -5.754 21.125 1 52.56 209 ASP A CA 1
ATOM 1527 C C . ASP A 1 209 ? 2.359 -4.895 20.234 1 52.56 209 ASP A C 1
ATOM 1529 O O . ASP A 1 209 ? 2.016 -3.758 19.906 1 52.56 209 ASP A O 1
ATOM 1533 N N . ARG A 1 210 ? 3.625 -5.387 20.234 1 55 210 ARG A N 1
ATOM 1534 C CA . ARG A 1 210 ? 4.566 -4.715 19.344 1 55 210 ARG A CA 1
ATOM 1535 C C . ARG A 1 210 ? 4.992 -5.633 18.203 1 55 210 ARG A C 1
ATOM 1537 O O . ARG A 1 210 ? 5.066 -6.852 18.375 1 55 210 ARG A O 1
ATOM 1544 N N . PHE A 1 211 ? 4.996 -4.969 17.031 1 56.25 211 PHE A N 1
ATOM 1545 C CA . PHE A 1 211 ? 5.52 -5.707 15.883 1 56.25 211 PHE A CA 1
ATOM 1546 C C . PHE A 1 211 ? 7.035 -5.859 15.984 1 56.25 211 PHE A C 1
ATOM 1548 O O . PHE A 1 211 ? 7.742 -4.891 16.266 1 56.25 211 PHE A O 1
ATOM 1555 N N . VAL A 1 212 ? 7.449 -7.059 16.219 1 47.34 212 VAL A N 1
ATOM 1556 C CA . VAL A 1 212 ? 8.883 -7.34 16.156 1 47.34 212 VAL A CA 1
ATOM 1557 C C . VAL A 1 212 ? 9.234 -7.926 14.789 1 47.34 212 VAL A C 1
ATOM 1559 O O . VAL A 1 212 ? 8.664 -8.945 14.383 1 47.34 212 VAL A O 1
ATOM 1562 N N . ALA A 1 213 ? 9.961 -7.066 14.016 1 48.62 213 ALA A N 1
ATOM 1563 C CA . ALA A 1 213 ? 10.344 -7.453 12.656 1 48.62 213 ALA A CA 1
ATOM 1564 C C . ALA A 1 213 ? 10.977 -8.844 12.641 1 48.62 213 ALA A C 1
ATOM 1566 O O . ALA A 1 213 ? 11.844 -9.141 13.469 1 48.62 213 ALA A O 1
ATOM 1567 N N . ARG A 1 214 ? 10.281 -9.82 12.078 1 41.41 214 ARG A N 1
ATOM 1568 C CA . ARG A 1 214 ? 10.93 -11.125 12.023 1 41.41 214 ARG A CA 1
ATOM 1569 C C . ARG A 1 214 ? 11.984 -11.164 10.914 1 41.41 214 ARG A C 1
ATOM 1571 O O . ARG A 1 214 ? 12.883 -12.008 10.938 1 41.41 214 ARG A O 1
ATOM 1578 N N . HIS A 1 215 ? 11.695 -10.492 9.758 1 41.44 215 HIS A N 1
ATOM 1579 C CA . HIS A 1 215 ? 12.57 -10.773 8.625 1 41.44 215 HIS A CA 1
ATOM 1580 C C . HIS A 1 215 ? 13.367 -9.531 8.227 1 41.44 215 HIS A C 1
ATOM 1582 O O . HIS A 1 215 ? 12.805 -8.445 8.086 1 41.44 215 HIS A O 1
ATOM 1588 N N . ALA A 1 216 ? 14.578 -9.352 8.883 1 34.88 216 ALA A N 1
ATOM 1589 C CA . ALA A 1 216 ? 15.531 -8.352 8.414 1 34.88 216 ALA A CA 1
ATOM 1590 C C . ALA A 1 216 ? 15.961 -8.633 6.977 1 34.88 216 ALA A C 1
ATOM 1592 O O . ALA A 1 216 ? 16.469 -9.711 6.68 1 34.88 216 ALA A O 1
ATOM 1593 N N . SER A 1 217 ? 15.219 -8.359 6.004 1 35.69 217 SER A N 1
ATOM 1594 C CA . SER A 1 217 ? 15.953 -8.477 4.75 1 35.69 217 SER A CA 1
ATOM 1595 C C . SER A 1 217 ? 17.328 -7.809 4.848 1 35.69 217 SER A C 1
ATOM 1597 O O . SER A 1 217 ? 17.516 -6.875 5.629 1 35.69 217 SER A O 1
ATOM 1599 N N . SER A 1 218 ? 18.266 -8.523 4.328 1 33.91 218 SER A N 1
ATOM 1600 C CA . SER A 1 218 ? 19.688 -8.242 4.18 1 33.91 218 SER A CA 1
ATOM 1601 C C . SER A 1 218 ? 19.922 -6.805 3.717 1 33.91 218 SER A C 1
ATOM 1603 O O . SER A 1 218 ? 21.062 -6.426 3.414 1 33.91 218 SER A O 1
ATOM 1605 N N . ALA A 1 219 ? 18.953 -6.18 3.303 1 33.16 219 ALA A N 1
ATOM 1606 C CA . ALA A 1 219 ? 19.547 -4.977 2.73 1 33.16 219 ALA A CA 1
ATOM 1607 C C . ALA A 1 219 ? 20.109 -4.066 3.822 1 33.16 219 ALA A C 1
ATOM 1609 O O . ALA A 1 219 ? 19.391 -3.221 4.359 1 33.16 219 ALA A O 1
ATOM 1610 N N . VAL A 1 220 ? 20.953 -4.531 4.746 1 30.02 220 VAL A N 1
ATOM 1611 C CA . VAL A 1 220 ? 21.797 -3.74 5.645 1 30.02 220 VAL A CA 1
ATOM 1612 C C . VAL A 1 220 ? 22.547 -2.686 4.844 1 30.02 220 VAL A C 1
ATOM 1614 O O . VAL A 1 220 ? 23.438 -3.018 4.043 1 30.02 220 VAL A O 1
ATOM 1617 N N . THR A 1 221 ? 21.984 -1.643 4.344 1 31.84 221 THR A N 1
ATOM 1618 C CA . THR A 1 221 ? 23.047 -0.705 3.973 1 31.84 221 THR A CA 1
ATOM 1619 C C . THR A 1 221 ? 23.922 -0.39 5.172 1 31.84 221 THR A C 1
ATOM 1621 O O . THR A 1 221 ? 23.484 -0.495 6.32 1 31.84 221 THR A O 1
ATOM 1624 N N . GLY A 1 222 ? 25.203 -0.481 5.16 1 30.14 222 GLY A N 1
ATOM 1625 C CA . GLY A 1 222 ? 26.328 -0.196 6.039 1 30.14 222 GLY A CA 1
ATOM 1626 C C . GLY A 1 222 ? 26.078 0.99 6.953 1 30.14 222 GLY A C 1
ATOM 1627 O O . GLY A 1 222 ? 26.922 1.329 7.781 1 30.14 222 GLY A O 1
ATOM 1628 N N . ASP A 1 223 ? 25.484 2.115 6.5 1 30.58 223 ASP A N 1
ATOM 1629 C CA . ASP A 1 223 ? 25.656 3.309 7.324 1 30.58 223 ASP A CA 1
ATOM 1630 C C . ASP A 1 223 ? 24.703 3.283 8.523 1 30.58 223 ASP A C 1
ATOM 1632 O O . ASP A 1 223 ? 23.516 3.021 8.367 1 30.58 223 ASP A O 1
ATOM 1636 N N . ARG A 1 224 ? 25.109 3.178 9.812 1 31.14 224 ARG A N 1
ATOM 1637 C CA . ARG A 1 224 ? 24.609 3.154 11.188 1 31.14 224 ARG A CA 1
ATOM 1638 C C . ARG A 1 224 ? 23.453 4.129 11.367 1 31.14 224 ARG A C 1
ATOM 1640 O O . ARG A 1 224 ? 22.719 4.055 12.352 1 31.14 224 ARG A O 1
ATOM 1647 N N . ARG A 1 225 ? 23.609 5.266 10.922 1 33.84 225 ARG A N 1
ATOM 1648 C CA . ARG A 1 225 ? 22.625 6.32 11.18 1 33.84 225 ARG A CA 1
ATOM 1649 C C . ARG A 1 225 ? 21.312 6.043 10.453 1 33.84 225 ARG A C 1
ATOM 1651 O O . ARG A 1 225 ? 20.344 6.789 10.602 1 33.84 225 ARG A O 1
ATOM 1658 N N . ALA A 1 226 ? 21.516 5.215 9.422 1 33.5 226 ALA A N 1
ATOM 1659 C CA . ALA A 1 226 ? 20.328 4.957 8.609 1 33.5 226 ALA A CA 1
ATOM 1660 C C . ALA A 1 226 ? 19.344 4.059 9.352 1 33.5 226 ALA A C 1
ATOM 1662 O O . ALA A 1 226 ? 19.703 2.998 9.852 1 33.5 226 ALA A O 1
ATOM 1663 N N . THR A 1 227 ? 18.375 4.648 10.008 1 34.22 227 THR A N 1
ATOM 1664 C CA . THR A 1 227 ? 17.266 3.879 10.57 1 34.22 227 THR A CA 1
ATOM 1665 C C . THR A 1 227 ? 17.031 2.604 9.766 1 34.22 227 THR A C 1
ATOM 1667 O O . THR A 1 227 ? 17.109 2.615 8.539 1 34.22 227 THR A O 1
ATOM 1670 N N . PRO A 1 228 ? 17.328 1.505 10.328 1 33.91 228 PRO A N 1
ATOM 1671 C CA . PRO A 1 228 ? 17.016 0.276 9.594 1 33.91 228 PRO A CA 1
ATOM 1672 C C . PRO A 1 228 ? 15.906 0.474 8.555 1 33.91 228 PRO A C 1
ATOM 1674 O O . PRO A 1 228 ? 14.875 1.079 8.859 1 33.91 228 PRO A O 1
ATOM 1677 N N . VAL A 1 229 ? 16.297 0.866 7.379 1 36.72 229 VAL A N 1
ATOM 1678 C CA . VAL A 1 229 ? 15.258 0.745 6.355 1 36.72 229 VAL A CA 1
ATOM 1679 C C . VAL A 1 229 ? 14.242 -0.317 6.773 1 36.72 229 VAL A C 1
ATOM 1681 O O . VAL A 1 229 ? 14.602 -1.474 7.004 1 36.72 229 VAL A O 1
ATOM 1684 N N . GLY A 1 230 ? 13.375 0.003 7.613 1 39.41 230 GLY A N 1
ATOM 1685 C CA . GLY A 1 230 ? 12.32 -0.905 8.031 1 39.41 230 GLY A CA 1
ATOM 1686 C C . GLY A 1 230 ? 12.07 -2.029 7.047 1 39.41 230 GLY A C 1
ATOM 1687 O O . GLY A 1 230 ? 11.914 -1.788 5.848 1 39.41 230 GLY A O 1
ATOM 1688 N N . TRP A 1 231 ? 12.969 -3.076 7.023 1 43.5 231 TRP A N 1
ATOM 1689 C CA . TRP A 1 231 ? 12.648 -4.332 6.352 1 43.5 231 TRP A CA 1
ATOM 1690 C C . TRP A 1 231 ? 11.148 -4.461 6.121 1 43.5 231 TRP A C 1
ATOM 1692 O O . TRP A 1 231 ? 10.352 -4.234 7.035 1 43.5 231 TRP A O 1
ATOM 1702 N N . LEU A 1 232 ? 10.766 -4.16 5 1 53.38 232 LEU A N 1
ATOM 1703 C CA . LEU A 1 232 ? 9.352 -4.176 4.656 1 53.38 232 LEU A CA 1
ATOM 1704 C C . LEU A 1 232 ? 8.688 -5.453 5.164 1 53.38 232 LEU A C 1
ATOM 1706 O O . LEU A 1 232 ? 9.031 -6.555 4.73 1 53.38 232 LEU A O 1
ATOM 1710 N N . GLN A 1 233 ? 8.391 -5.578 6.363 1 64.69 233 GLN A N 1
ATOM 1711 C CA . GLN A 1 233 ? 7.711 -6.574 7.184 1 64.69 233 GLN A CA 1
ATOM 1712 C C . GLN A 1 233 ? 6.297 -6.832 6.668 1 64.69 233 GLN A C 1
ATOM 1714 O O . GLN A 1 233 ? 5.523 -7.551 7.305 1 64.69 233 GLN A O 1
ATOM 1719 N N . HIS A 1 234 ? 6.203 -6.336 5.375 1 78.5 234 HIS A N 1
ATOM 1720 C CA . HIS A 1 234 ? 4.836 -6.531 4.914 1 78.5 234 HIS A CA 1
ATOM 1721 C C . HIS A 1 234 ? 4.777 -6.695 3.398 1 78.5 234 HIS A C 1
ATOM 1723 O O . HIS A 1 234 ? 5.703 -6.289 2.693 1 78.5 234 HIS A O 1
ATOM 1729 N N . ASP A 1 235 ? 3.918 -7.465 2.965 1 88.12 235 ASP A N 1
ATOM 1730 C CA . ASP A 1 235 ? 3.559 -7.559 1.554 1 88.12 235 ASP A CA 1
ATOM 1731 C C . ASP A 1 235 ? 2.199 -6.91 1.289 1 88.12 235 ASP A C 1
ATOM 1733 O O . ASP A 1 235 ? 1.336 -6.891 2.168 1 88.12 235 ASP A O 1
ATOM 1737 N N . ASP A 1 236 ? 2.141 -6.32 0.136 1 91.94 236 ASP A N 1
ATOM 1738 C CA . ASP A 1 236 ? 0.876 -5.801 -0.377 1 91.94 236 ASP A CA 1
ATOM 1739 C C . ASP A 1 236 ? 0.221 -6.793 -1.334 1 91.94 236 ASP A C 1
ATOM 1741 O O . ASP A 1 236 ? 0.896 -7.391 -2.174 1 91.94 236 ASP A O 1
ATOM 1745 N N . ILE A 1 237 ? -1.087 -7.008 -1.126 1 94.12 237 ILE A N 1
ATOM 1746 C CA . ILE A 1 237 ? -1.808 -8.008 -1.911 1 94.12 237 ILE A CA 1
ATOM 1747 C C . ILE A 1 237 ? -2.93 -7.332 -2.697 1 94.12 237 ILE A C 1
ATOM 1749 O O . ILE A 1 237 ? -3.869 -6.793 -2.109 1 94.12 237 ILE A O 1
ATOM 1753 N N . ALA A 1 238 ? -2.826 -7.305 -4.004 1 96.5 238 ALA A N 1
ATOM 1754 C CA . ALA A 1 238 ? -3.879 -6.789 -4.875 1 96.5 238 ALA A CA 1
ATOM 1755 C C . ALA A 1 238 ? -4.766 -7.918 -5.391 1 96.5 238 ALA A C 1
ATOM 1757 O O . ALA A 1 238 ? -4.27 -8.898 -5.949 1 96.5 238 ALA A O 1
ATOM 1758 N N . ILE A 1 239 ? -6.035 -7.852 -5.113 1 96 239 ILE A N 1
ATOM 1759 C CA . ILE A 1 239 ? -7.008 -8.797 -5.652 1 96 239 ILE A CA 1
ATOM 1760 C C . ILE A 1 239 ? -7.723 -8.164 -6.848 1 96 239 ILE A C 1
ATOM 1762 O O . ILE A 1 239 ? -8.391 -7.141 -6.711 1 96 239 ILE A O 1
ATOM 1766 N N . LEU A 1 240 ? -7.613 -8.789 -8.039 1 97.19 240 LEU A N 1
ATOM 1767 C CA . LEU A 1 240 ? -8.07 -8.227 -9.305 1 97.19 240 LEU A CA 1
ATOM 1768 C C . LEU A 1 240 ? -9.07 -9.156 -9.984 1 97.19 240 LEU A C 1
ATOM 1770 O O . LEU A 1 240 ? -8.977 -10.383 -9.859 1 97.19 240 LEU A O 1
ATOM 1774 N N . MET A 1 241 ? -9.992 -8.578 -10.672 1 94.81 241 MET A N 1
ATOM 1775 C CA . MET A 1 241 ? -10.953 -9.336 -11.469 1 94.81 241 MET A CA 1
ATOM 1776 C C . MET A 1 241 ? -11.109 -8.719 -12.859 1 94.81 241 MET A C 1
ATOM 1778 O O . MET A 1 241 ? -10.891 -7.523 -13.039 1 94.81 241 MET A O 1
ATOM 1782 N N . SER A 1 242 ? -11.43 -9.562 -13.797 1 91.12 242 SER A N 1
ATOM 1783 C CA . SER A 1 242 ? -11.766 -9.07 -15.133 1 91.12 242 SER A CA 1
ATOM 1784 C C . SER A 1 242 ? -13.172 -8.469 -15.156 1 91.12 242 SER A C 1
ATOM 1786 O O . SER A 1 242 ? -14.07 -8.953 -14.469 1 91.12 242 SER A O 1
ATOM 1788 N N . ARG A 1 243 ? -13.375 -7.238 -15.703 1 75.12 243 ARG A N 1
ATOM 1789 C CA . ARG A 1 243 ? -14.656 -6.547 -15.789 1 75.12 243 ARG A CA 1
ATOM 1790 C C . ARG A 1 243 ? -15.688 -7.391 -16.531 1 75.12 243 ARG A C 1
ATOM 1792 O O . ARG A 1 243 ? -16.891 -7.25 -16.312 1 75.12 243 ARG A O 1
ATOM 1799 N N . ASP A 1 244 ? -15.289 -8.07 -17.531 1 61.03 244 ASP A N 1
ATOM 1800 C CA . ASP A 1 244 ? -16.234 -8.773 -18.406 1 61.03 244 ASP A CA 1
ATOM 1801 C C . ASP A 1 244 ? -16.969 -9.875 -17.656 1 61.03 244 ASP A C 1
ATOM 1803 O O . ASP A 1 244 ? -17.906 -10.469 -18.172 1 61.03 244 ASP A O 1
ATOM 1807 N N . VAL A 1 245 ? -16.625 -10.273 -16.453 1 45.38 245 VAL A N 1
ATOM 1808 C CA . VAL A 1 245 ? -17.359 -11.406 -15.875 1 45.38 245 VAL A CA 1
ATOM 1809 C C . VAL A 1 245 ? -18.656 -10.914 -15.25 1 45.38 245 VAL A C 1
ATOM 1811 O O . VAL A 1 245 ? -19.375 -11.695 -14.625 1 45.38 245 VAL A O 1
ATOM 1814 N N . SER A 1 246 ? -18.922 -9.547 -15.078 1 36.41 246 SER A N 1
ATOM 1815 C CA . SER A 1 246 ? -20.312 -9.359 -14.656 1 36.41 246 SER A CA 1
ATOM 1816 C C . SER A 1 246 ? -21.281 -9.57 -15.82 1 36.41 246 SER A C 1
ATOM 1818 O O . SER A 1 246 ? -20.953 -9.234 -16.969 1 36.41 246 SER A O 1
ATOM 1820 N N . MET B 1 1 ? 6.051 0.08 11.359 1 69 1 MET B N 1
ATOM 1821 C CA . MET B 1 1 ? 4.617 -0.185 11.43 1 69 1 MET B CA 1
ATOM 1822 C C . MET B 1 1 ? 4.02 0.394 12.703 1 69 1 MET B C 1
ATOM 1824 O O . MET B 1 1 ? 4.621 0.299 13.773 1 69 1 MET B O 1
ATOM 1828 N N . PHE B 1 2 ? 2.859 1.107 12.516 1 67.38 2 PHE B N 1
ATOM 1829 C CA . PHE B 1 2 ? 2.102 1.64 13.641 1 67.38 2 PHE B CA 1
ATOM 1830 C C . PHE B 1 2 ? 0.917 0.74 13.969 1 67.38 2 PHE B C 1
ATOM 1832 O O . PHE B 1 2 ? 0.248 0.231 13.062 1 67.38 2 PHE B O 1
ATOM 1839 N N . VAL B 1 3 ? 0.685 0.487 15.242 1 66.12 3 VAL B N 1
ATOM 1840 C CA . VAL B 1 3 ? -0.486 -0.257 15.695 1 66.12 3 VAL B CA 1
ATOM 1841 C C . VAL B 1 3 ? -1.294 0.595 16.672 1 66.12 3 VAL B C 1
ATOM 1843 O O . VAL B 1 3 ? -0.793 0.981 17.734 1 66.12 3 VAL B O 1
ATOM 1846 N N . GLY B 1 4 ? -2.516 0.92 16.25 1 68.56 4 GLY B N 1
ATOM 1847 C CA . GLY B 1 4 ? -3.41 1.655 17.125 1 68.56 4 GLY B CA 1
ATOM 1848 C C . GLY B 1 4 ? -3.971 0.806 18.25 1 68.56 4 GLY B C 1
ATOM 1849 O O . GLY B 1 4 ? -4.445 -0.307 18.016 1 68.56 4 GLY B O 1
ATOM 1850 N N . ARG B 1 5 ? -3.973 1.369 19.406 1 67.75 5 ARG B N 1
ATOM 1851 C CA . ARG B 1 5 ? -4.371 0.592 20.578 1 67.75 5 ARG B CA 1
ATOM 1852 C C . ARG B 1 5 ? -5.738 1.039 21.094 1 67.75 5 ARG B C 1
ATOM 1854 O O . ARG B 1 5 ? -6.41 0.294 21.797 1 67.75 5 ARG B O 1
ATOM 1861 N N . ARG B 1 6 ? -6.121 2.162 20.734 1 75.19 6 ARG B N 1
ATOM 1862 C CA . ARG B 1 6 ? -7.375 2.73 21.203 1 75.19 6 ARG B CA 1
ATOM 1863 C C . ARG B 1 6 ? -8.375 2.893 20.062 1 75.19 6 ARG B C 1
ATOM 1865 O O . ARG B 1 6 ? -7.984 3.074 18.922 1 75.19 6 ARG B O 1
ATOM 1872 N N . SER B 1 7 ? -9.648 2.791 20.484 1 76.12 7 SER B N 1
ATOM 1873 C CA . SER B 1 7 ? -10.688 3.113 19.5 1 76.12 7 SER B CA 1
ATOM 1874 C C . SER B 1 7 ? -10.609 4.574 19.078 1 76.12 7 SER B C 1
ATOM 1876 O O . SER B 1 7 ? -10.094 5.418 19.812 1 76.12 7 SER B O 1
ATOM 1878 N N . LEU B 1 8 ? -11.102 4.816 17.938 1 78.56 8 LEU B N 1
ATOM 1879 C CA . LEU B 1 8 ? -11.109 6.191 17.453 1 78.56 8 LEU B CA 1
ATOM 1880 C C . LEU B 1 8 ? -11.883 7.102 18.406 1 78.56 8 LEU B C 1
ATOM 1882 O O . LEU B 1 8 ? -11.469 8.234 18.672 1 78.56 8 LEU B O 1
ATOM 1886 N N . ALA B 1 9 ? -13.023 6.598 18.891 1 79.69 9 ALA B N 1
ATOM 1887 C CA . ALA B 1 9 ? -13.828 7.359 19.844 1 79.69 9 ALA B CA 1
ATOM 1888 C C . ALA B 1 9 ? -13.023 7.703 21.094 1 79.69 9 ALA B C 1
ATOM 1890 O O . ALA B 1 9 ? -13.086 8.828 21.578 1 79.69 9 ALA B O 1
ATOM 1891 N N . ALA B 1 10 ? -12.25 6.785 21.578 1 83.12 10 ALA B N 1
ATOM 1892 C CA . ALA B 1 10 ? -11.43 7.004 22.766 1 83.12 10 ALA B CA 1
ATOM 1893 C C . ALA B 1 10 ? -10.328 8.023 22.5 1 83.12 10 ALA B C 1
ATOM 1895 O O . ALA B 1 10 ? -9.984 8.82 23.375 1 83.12 10 ALA B O 1
ATOM 1896 N N . GLN B 1 11 ? -9.781 8.031 21.266 1 85.88 11 GLN B N 1
ATOM 1897 C CA . GLN B 1 11 ? -8.711 8.945 20.906 1 85.88 11 GLN B CA 1
ATOM 1898 C C . GLN B 1 11 ? -9.211 10.391 20.844 1 85.88 11 GLN B C 1
ATOM 1900 O O . GLN B 1 11 ? -8.453 11.328 21.094 1 85.88 11 GLN B O 1
ATOM 1905 N N . ARG B 1 12 ? -10.445 10.523 20.656 1 87.19 12 ARG B N 1
ATOM 1906 C CA . ARG B 1 12 ? -10.984 11.852 20.375 1 87.19 12 ARG B CA 1
ATOM 1907 C C . ARG B 1 12 ? -11.664 12.438 21.609 1 87.19 12 ARG B C 1
ATOM 1909 O O . ARG B 1 12 ? -11.898 13.648 21.672 1 87.19 12 ARG B O 1
ATOM 1916 N N . ARG B 1 13 ? -11.945 11.602 22.484 1 86.56 13 ARG B N 1
ATOM 1917 C CA . ARG B 1 13 ? -12.695 12.031 23.672 1 86.56 13 ARG B CA 1
ATOM 1918 C C . ARG B 1 13 ? -11.961 13.156 24.391 1 86.56 13 ARG B C 1
ATOM 1920 O O . ARG B 1 13 ? -10.789 13.008 24.75 1 86.56 13 ARG B O 1
ATOM 1927 N N . GLY B 1 14 ? -12.648 14.336 24.5 1 88.75 14 GLY B N 1
ATOM 1928 C CA . GLY B 1 14 ? -12.117 15.461 25.25 1 88.75 14 GLY B CA 1
ATOM 1929 C C . GLY B 1 14 ? -11.086 16.266 24.469 1 88.75 14 GLY B C 1
ATOM 1930 O O . GLY B 1 14 ? -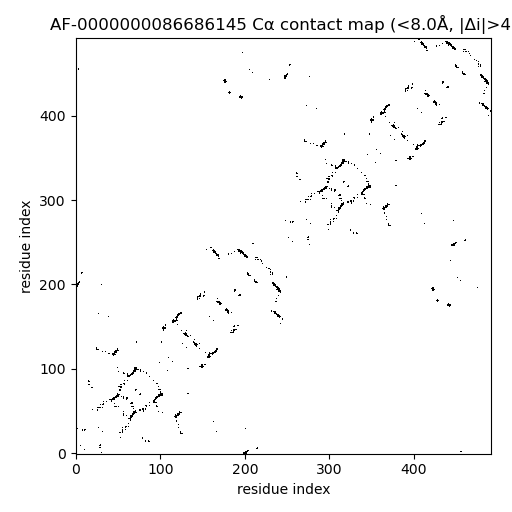10.617 17.297 24.938 1 88.75 14 GLY B O 1
ATOM 1931 N N . ARG B 1 15 ? -10.789 15.758 23.297 1 90.94 15 ARG B N 1
ATOM 1932 C CA . ARG B 1 15 ? -9.703 16.375 22.547 1 90.94 15 ARG B CA 1
ATOM 1933 C C . ARG B 1 15 ? -10.258 17.25 21.422 1 90.94 15 ARG B C 1
ATOM 1935 O O . ARG B 1 15 ? -9.609 18.219 21.016 1 90.94 15 ARG B O 1
ATOM 1942 N N . TYR B 1 16 ? -11.461 16.984 21.062 1 91.88 16 TYR B N 1
ATOM 1943 C CA . TYR B 1 16 ? -12.086 17.672 19.938 1 91.88 16 TYR B CA 1
ATOM 1944 C C . TYR B 1 16 ? -13.492 18.141 20.297 1 91.88 16 TYR B C 1
ATOM 1946 O O . TYR B 1 16 ? -14.156 17.531 21.141 1 91.88 16 TYR B O 1
ATOM 1954 N N . VAL B 1 17 ? -13.883 19.172 19.641 1 91.12 17 VAL B N 1
ATOM 1955 C CA . VAL B 1 17 ? -15.219 19.703 19.906 1 91.12 17 VAL B CA 1
ATOM 1956 C C . VAL B 1 17 ? -16.25 18.875 19.141 1 91.12 17 VAL B C 1
ATOM 1958 O O . VAL B 1 17 ? -15.906 18.094 18.25 1 91.12 17 VAL B O 1
ATOM 1961 N N . ALA B 1 18 ? -17.5 19.047 19.547 1 83 18 ALA B N 1
ATOM 1962 C CA . ALA B 1 18 ? -18.609 18.359 18.891 1 83 18 ALA B CA 1
ATOM 1963 C C . ALA B 1 18 ? -18.625 18.656 17.391 1 83 18 ALA B C 1
ATOM 1965 O O . ALA B 1 18 ? -18.312 19.766 16.969 1 83 18 ALA B O 1
ATOM 1966 N N . GLY B 1 19 ? -18.922 17.734 16.547 1 80.19 19 GLY B N 1
ATOM 1967 C CA . GLY B 1 19 ? -18.984 17.922 15.109 1 80.19 19 GLY B CA 1
ATOM 1968 C C . GLY B 1 19 ? -17.734 17.422 14.391 1 80.19 19 GLY B C 1
ATOM 1969 O O . GLY B 1 19 ? -17.766 17.203 13.18 1 80.19 19 GLY B O 1
ATOM 1970 N N . SER B 1 20 ? -16.719 17.25 15.156 1 80 20 SER B N 1
ATOM 1971 C CA . SER B 1 20 ? -15.445 16.875 14.547 1 80 20 SER B CA 1
ATOM 1972 C C . SER B 1 20 ? -15.508 15.461 13.977 1 80 20 SER B C 1
ATOM 1974 O O . SER B 1 20 ? -14.758 15.117 13.055 1 80 20 SER B O 1
ATOM 1976 N N . ALA B 1 21 ? -16.375 14.68 14.422 1 71.75 21 ALA B N 1
ATOM 1977 C CA . ALA B 1 21 ? -16.469 13.289 13.992 1 71.75 21 ALA B CA 1
ATOM 1978 C C . ALA B 1 21 ? -17.172 13.18 12.641 1 71.75 21 ALA B C 1
ATOM 1980 O O . ALA B 1 21 ? -17.156 12.117 12.016 1 71.75 21 ALA B O 1
ATOM 1981 N N . ALA B 1 22 ? -17.641 14.211 12.156 1 70.56 22 ALA B N 1
ATOM 1982 C CA . ALA B 1 22 ? -18.453 14.188 10.945 1 70.56 22 ALA B CA 1
ATOM 1983 C C . ALA B 1 22 ? -17.578 14.102 9.695 1 70.56 22 ALA B C 1
ATOM 1985 O O . ALA B 1 22 ? -18.062 13.742 8.617 1 70.56 22 ALA B O 1
ATOM 1986 N N . HIS B 1 23 ? -16.375 14.344 9.828 1 70.06 23 HIS B N 1
ATOM 1987 C CA . HIS B 1 23 ? -15.531 14.336 8.633 1 70.06 23 HIS B CA 1
ATOM 1988 C C . HIS B 1 23 ? -15.125 12.914 8.258 1 70.06 23 HIS B C 1
ATOM 1990 O O . HIS B 1 23 ? -14.609 12.164 9.094 1 70.06 23 HIS B O 1
ATOM 1996 N N . PRO B 1 24 ? -15.219 12.508 7.059 1 61.62 24 PRO B N 1
ATOM 1997 C CA . PRO B 1 24 ? -15.078 11.117 6.633 1 61.62 24 PRO B CA 1
ATOM 1998 C C . PRO B 1 24 ? -13.625 10.656 6.594 1 61.62 24 PRO B C 1
ATOM 2000 O O . PRO B 1 24 ? -13.344 9.469 6.773 1 61.62 24 PRO B O 1
ATOM 2003 N N . ALA B 1 25 ? -12.805 11.492 6.328 1 61.38 25 ALA B N 1
ATOM 2004 C CA . ALA B 1 25 ? -11.438 11.055 6.055 1 61.38 25 ALA B CA 1
ATOM 2005 C C . ALA B 1 25 ? -10.484 11.531 7.148 1 61.38 25 ALA B C 1
ATOM 2007 O O . ALA B 1 25 ? -9.414 12.07 6.855 1 61.38 25 ALA B O 1
ATOM 2008 N N . ARG B 1 26 ? -10.789 11.086 8.281 1 72.69 26 ARG B N 1
ATOM 2009 C CA . ARG B 1 26 ? -9.977 11.625 9.359 1 72.69 26 ARG B CA 1
ATOM 2010 C C . ARG B 1 26 ? -8.867 10.648 9.742 1 72.69 26 ARG B C 1
ATOM 2012 O O . ARG B 1 26 ? -9.094 9.438 9.836 1 72.69 26 ARG B O 1
ATOM 2019 N N . MET B 1 27 ? -7.754 11.25 9.82 1 88.31 27 MET B N 1
ATOM 2020 C CA . MET B 1 27 ? -6.629 10.508 10.383 1 88.31 27 MET B CA 1
ATOM 2021 C C . MET B 1 27 ? -6.848 10.219 11.867 1 88.31 27 MET B C 1
ATOM 2023 O O . MET B 1 27 ? -7.375 11.062 12.594 1 88.31 27 MET B O 1
ATOM 2027 N N . ALA B 1 28 ? -6.484 9.062 12.305 1 88.75 28 ALA B N 1
ATOM 2028 C CA . ALA B 1 28 ? -6.555 8.734 13.727 1 88.75 28 ALA B CA 1
ATOM 2029 C C . ALA B 1 28 ? -5.617 9.625 14.539 1 88.75 28 ALA B C 1
ATOM 2031 O O . ALA B 1 28 ? -4.438 9.758 14.211 1 88.75 28 ALA B O 1
ATOM 2032 N N . PRO B 1 29 ? -6.121 10.227 15.609 1 92.12 29 PRO B N 1
ATOM 2033 C CA . PRO B 1 29 ? -5.297 11.133 16.406 1 92.12 29 PRO B CA 1
ATOM 2034 C C . PRO B 1 29 ? -4.012 10.477 16.906 1 92.12 29 PRO B C 1
ATOM 2036 O O . PRO B 1 29 ? -2.943 11.094 16.859 1 92.12 29 PRO B O 1
ATOM 2039 N N . ASP B 1 30 ? -4.078 9.188 17.297 1 90 30 ASP B N 1
ATOM 2040 C CA . ASP B 1 30 ? -2.891 8.508 17.797 1 90 30 ASP B CA 1
ATOM 2041 C C . ASP B 1 30 ? -1.846 8.352 16.688 1 90 30 ASP B C 1
ATOM 2043 O O . ASP B 1 30 ? -0.644 8.445 16.953 1 90 30 ASP B O 1
ATOM 2047 N N . LEU B 1 31 ? -2.287 8.07 15.5 1 91.19 31 LEU B N 1
ATOM 2048 C CA . LEU B 1 31 ? -1.363 7.965 14.375 1 91.19 31 LEU B CA 1
ATOM 2049 C C . LEU B 1 31 ? -0.71 9.312 14.078 1 91.19 31 LEU B C 1
ATOM 2051 O O . LEU B 1 31 ? 0.502 9.383 13.867 1 91.19 31 LEU B O 1
ATOM 2055 N N . ALA B 1 32 ? -1.511 10.391 14.078 1 95.62 32 ALA B N 1
ATOM 2056 C CA . ALA B 1 32 ? -0.969 11.727 13.867 1 95.62 32 ALA B CA 1
ATOM 2057 C C . ALA B 1 32 ? 0.115 12.047 14.891 1 95.62 32 ALA B C 1
ATOM 2059 O O . ALA B 1 32 ? 1.205 12.5 14.531 1 95.62 32 ALA B O 1
ATOM 2060 N N . THR B 1 33 ? -0.189 11.781 16.141 1 95.12 33 THR B N 1
ATOM 2061 C CA . THR B 1 33 ? 0.759 12.047 17.219 1 95.12 33 THR B CA 1
ATOM 2062 C C . THR B 1 33 ? 2.055 11.273 17 1 95.12 33 THR B C 1
ATOM 2064 O O . THR B 1 33 ? 3.146 11.836 17.109 1 95.12 33 THR B O 1
ATOM 2067 N N . ALA B 1 34 ? 1.902 10.016 16.688 1 93.06 34 ALA B N 1
ATOM 2068 C CA . ALA B 1 34 ? 3.078 9.172 16.484 1 93.06 34 ALA B CA 1
ATOM 2069 C C . ALA B 1 34 ? 3.951 9.703 15.352 1 93.06 34 ALA B C 1
ATOM 2071 O O . ALA B 1 34 ? 5.176 9.766 15.477 1 93.06 34 ALA B O 1
ATOM 2072 N N . LEU B 1 35 ? 3.324 10.086 14.25 1 95.31 35 LEU B N 1
ATOM 2073 C CA . LEU B 1 35 ? 4.066 10.578 13.094 1 95.31 35 LEU B CA 1
ATOM 2074 C C . LEU B 1 35 ? 4.711 11.93 13.391 1 95.31 35 LEU B C 1
ATOM 2076 O O . LEU B 1 35 ? 5.84 12.188 12.969 1 95.31 35 LEU B O 1
ATOM 2080 N N . ILE B 1 36 ? 4.027 12.781 14.094 1 97.62 36 ILE B N 1
ATOM 2081 C CA . ILE B 1 36 ? 4.57 14.078 14.477 1 97.62 36 ILE B CA 1
ATOM 2082 C C . ILE B 1 36 ? 5.801 13.875 15.359 1 97.62 36 ILE B C 1
ATOM 2084 O O . ILE B 1 36 ? 6.836 14.516 15.156 1 97.62 36 ILE B O 1
ATOM 2088 N N . GLU B 1 37 ? 5.73 12.984 16.297 1 96.12 37 GLU B N 1
ATOM 2089 C CA . GLU B 1 37 ? 6.844 12.727 17.203 1 96.12 37 GLU B CA 1
ATOM 2090 C C . GLU B 1 37 ? 8.016 12.094 16.469 1 96.12 37 GLU B C 1
ATOM 2092 O O . GLU B 1 37 ? 9.18 12.344 16.812 1 96.12 37 GLU B O 1
ATOM 2097 N N . ASP B 1 38 ? 7.73 11.289 15.5 1 94.38 38 ASP B N 1
ATOM 2098 C CA . ASP B 1 38 ? 8.773 10.602 14.75 1 94.38 38 ASP B CA 1
ATOM 2099 C C . ASP B 1 38 ? 9.594 11.594 13.922 1 94.38 38 ASP B C 1
ATOM 2101 O O . ASP B 1 38 ? 10.789 11.398 13.719 1 94.38 38 ASP B O 1
ATOM 2105 N N . TYR B 1 39 ? 8.922 12.695 13.438 1 96.25 39 TYR B N 1
ATOM 2106 C CA . TYR B 1 39 ? 9.578 13.461 12.383 1 96.25 39 TYR B CA 1
ATOM 2107 C C . TYR B 1 39 ? 9.805 14.906 12.805 1 96.25 39 TYR B C 1
ATOM 2109 O O . TYR B 1 39 ? 10.242 15.734 12.008 1 96.25 39 TYR B O 1
ATOM 2117 N N . THR B 1 40 ? 9.461 15.227 14.039 1 97.62 40 THR B N 1
ATOM 2118 C CA . THR B 1 40 ? 9.656 16.594 14.508 1 97.62 40 THR B CA 1
ATOM 2119 C C . THR B 1 40 ? 10.078 16.609 15.977 1 97.62 40 THR B C 1
ATOM 2121 O O . THR B 1 40 ? 10.07 15.562 16.641 1 97.62 40 THR B O 1
ATOM 2124 N N . ARG B 1 41 ? 10.461 17.719 16.438 1 97.62 41 ARG B N 1
ATOM 2125 C CA . ARG B 1 41 ? 10.734 18.047 17.828 1 97.62 41 ARG B CA 1
ATOM 2126 C C . ARG B 1 41 ? 9.828 19.156 18.328 1 97.62 41 ARG B C 1
ATOM 2128 O O . ARG B 1 41 ? 9.305 19.938 17.531 1 97.62 41 ARG B O 1
ATOM 2135 N N . PRO B 1 42 ? 9.617 19.203 19.703 1 98 42 PRO B N 1
ATOM 2136 C CA . PRO B 1 42 ? 8.852 20.344 20.219 1 98 42 PRO B CA 1
ATOM 2137 C C . PRO B 1 42 ? 9.383 21.688 19.719 1 98 42 PRO B C 1
ATOM 2139 O O . PRO B 1 42 ? 10.594 21.875 19.641 1 98 42 PRO B O 1
ATOM 2142 N N . GLY B 1 43 ? 8.531 22.5 19.297 1 98.31 43 GLY B N 1
ATOM 2143 C CA . GLY B 1 43 ? 8.906 23.797 18.781 1 98.31 43 GLY B CA 1
ATOM 2144 C C . GLY B 1 43 ? 8.914 23.844 17.266 1 98.31 43 GLY B C 1
ATOM 2145 O O . GLY B 1 43 ? 8.859 24.938 16.672 1 98.31 43 GLY B O 1
ATOM 2146 N N . ASP B 1 44 ? 8.961 22.672 16.594 1 98.56 44 ASP B N 1
ATOM 2147 C CA . ASP B 1 44 ? 8.969 22.609 15.141 1 98.56 44 ASP B CA 1
ATOM 2148 C C . ASP B 1 44 ? 7.609 23 14.562 1 98.56 44 ASP B C 1
ATOM 2150 O O . ASP B 1 44 ? 6.621 23.094 15.297 1 98.56 44 ASP B O 1
ATOM 2154 N N . LEU B 1 45 ? 7.559 23.25 13.297 1 98.81 45 LEU B N 1
ATOM 2155 C CA . LEU B 1 45 ? 6.344 23.656 12.602 1 98.81 45 LEU B CA 1
ATOM 2156 C C . LEU B 1 45 ? 5.812 22.516 11.727 1 98.81 45 LEU B C 1
ATOM 2158 O O . LEU B 1 45 ? 6.539 21.984 10.891 1 98.81 45 LEU B O 1
ATOM 2162 N N . VAL B 1 46 ? 4.551 22.172 11.953 1 98.88 46 VAL B N 1
ATOM 2163 C CA . VAL B 1 46 ? 3.852 21.141 11.188 1 98.88 46 VAL B CA 1
ATOM 2164 C C . VAL B 1 46 ? 2.797 21.781 10.297 1 98.88 46 VAL B C 1
ATOM 2166 O O . VAL B 1 46 ? 2.012 22.609 10.75 1 98.88 46 VAL B O 1
ATOM 2169 N N . LEU B 1 47 ? 2.779 21.422 9.031 1 98.88 47 LEU B N 1
ATOM 2170 C CA . LEU B 1 47 ? 1.801 21.922 8.078 1 98.88 47 LEU B CA 1
ATOM 2171 C C . LEU B 1 47 ? 0.864 20.812 7.617 1 98.88 47 LEU B C 1
ATOM 2173 O O . LEU B 1 47 ? 1.313 19.719 7.27 1 98.88 47 LEU B O 1
ATOM 2177 N N . ASP B 1 48 ? -0.411 21.047 7.637 1 98.81 48 ASP B N 1
ATOM 2178 C CA . ASP B 1 48 ? -1.407 20.234 6.945 1 98.81 48 ASP B CA 1
ATOM 2179 C C . ASP B 1 48 ? -2.102 21.031 5.844 1 98.81 48 ASP B C 1
ATOM 2181 O O . ASP B 1 48 ? -2.965 21.875 6.125 1 98.81 48 ASP B O 1
ATOM 2185 N N . PRO B 1 49 ? -1.778 20.797 4.578 1 98.62 49 PRO B N 1
ATOM 2186 C CA . PRO B 1 49 ? -2.361 21.578 3.482 1 98.62 49 PRO B CA 1
ATOM 2187 C C . PRO B 1 49 ? -3.811 21.203 3.195 1 98.62 49 PRO B C 1
ATOM 2189 O O . PRO B 1 49 ? -4.484 21.875 2.414 1 98.62 49 PRO B O 1
ATOM 2192 N N . LEU B 1 50 ? -4.262 20.141 3.75 1 97.38 50 LEU B N 1
ATOM 2193 C CA . LEU B 1 50 ? -5.633 19.641 3.686 1 97.38 50 LEU B CA 1
ATOM 2194 C C . LEU B 1 50 ? -6.176 19.359 5.082 1 97.38 50 LEU B C 1
ATOM 2196 O O . LEU B 1 50 ? -6.461 18.219 5.426 1 97.38 50 LEU B O 1
ATOM 2200 N N . ALA B 1 51 ? -6.434 20.375 5.805 1 96.75 51 ALA B N 1
ATOM 2201 C CA . ALA B 1 51 ? -6.516 20.312 7.262 1 96.75 51 ALA B CA 1
ATOM 2202 C C . ALA B 1 51 ? -7.809 19.641 7.711 1 96.75 51 ALA B C 1
ATOM 2204 O O . ALA B 1 51 ? -7.859 19.031 8.781 1 96.75 51 ALA B O 1
ATOM 2205 N N . GLY B 1 52 ? -8.961 19.703 6.875 1 93.56 52 GLY B N 1
ATOM 2206 C CA . GLY B 1 52 ? -10.219 19.094 7.289 1 93.56 52 GLY B CA 1
ATOM 2207 C C . GLY B 1 52 ? -10.695 19.578 8.648 1 93.56 52 GLY B C 1
ATOM 2208 O O . GLY B 1 52 ? -10.859 20.781 8.859 1 93.56 52 GLY B O 1
ATOM 2209 N N . THR B 1 53 ? -10.719 18.719 9.625 1 91.38 53 THR B N 1
ATOM 2210 C CA . THR B 1 53 ? -11.172 19.094 10.961 1 91.38 53 THR B CA 1
ATOM 2211 C C . THR B 1 53 ? -9.992 19.469 11.852 1 91.38 53 THR B C 1
ATOM 2213 O O . THR B 1 53 ? -10.172 19.812 13.016 1 91.38 53 THR B O 1
ATOM 2216 N N . GLY B 1 54 ? -8.844 19.297 11.383 1 95.81 54 GLY B N 1
ATOM 2217 C CA . GLY B 1 54 ? -7.672 19.828 12.062 1 95.81 54 GLY B CA 1
ATOM 2218 C C . GLY B 1 54 ? -6.977 18.812 12.953 1 95.81 54 GLY B C 1
ATOM 2219 O O . GLY B 1 54 ? -6.281 19.188 13.898 1 95.81 54 GLY B O 1
ATOM 2220 N N . THR B 1 55 ? -7.16 17.531 12.703 1 95.44 55 THR B N 1
ATOM 2221 C CA . THR B 1 55 ? -6.551 16.5 13.539 1 95.44 55 THR B CA 1
ATOM 2222 C C . THR B 1 55 ? -5.039 16.703 13.633 1 95.44 55 THR B C 1
ATOM 2224 O O . THR B 1 55 ? -4.477 16.703 14.727 1 95.44 55 THR B O 1
ATOM 2227 N N . THR B 1 56 ? -4.398 16.906 12.555 1 97.81 56 THR B N 1
ATOM 2228 C CA . THR B 1 56 ? -2.957 17.141 12.531 1 97.81 56 THR B CA 1
ATOM 2229 C C . THR B 1 56 ? -2.586 18.344 13.383 1 97.81 56 THR B C 1
ATOM 2231 O O . THR B 1 56 ? -1.643 18.281 14.172 1 97.81 56 THR B O 1
ATOM 2234 N N . LEU B 1 57 ? -3.309 19.422 13.25 1 98.31 57 LEU B N 1
ATOM 2235 C CA . LEU B 1 57 ? -3.01 20.656 13.977 1 98.31 57 LEU B CA 1
ATOM 2236 C C . LEU B 1 57 ? -3.199 20.453 15.477 1 98.31 57 LEU B C 1
ATOM 2238 O O . LEU B 1 57 ? -2.332 20.828 16.266 1 98.31 57 LEU B O 1
ATOM 2242 N N . VAL B 1 58 ? -4.316 19.875 15.844 1 97.56 58 VAL B N 1
ATOM 2243 C CA . VAL B 1 58 ? -4.645 19.656 17.25 1 97.56 58 VAL B CA 1
ATOM 2244 C C . VAL B 1 58 ? -3.582 18.781 17.906 1 97.56 58 VAL B C 1
ATOM 2246 O O . VAL B 1 58 ? -3.074 19.109 18.984 1 97.56 58 VAL B O 1
ATOM 2249 N N . GLU B 1 59 ? -3.207 17.703 17.219 1 97.19 59 GLU B N 1
ATOM 2250 C CA . GLU B 1 59 ? -2.227 16.781 17.797 1 97.19 59 GLU B CA 1
ATOM 2251 C C . GLU B 1 59 ? -0.839 17.422 17.844 1 97.19 59 GLU B C 1
ATOM 2253 O O . GLU B 1 59 ? -0.058 17.156 18.766 1 97.19 59 GLU B O 1
ATOM 2258 N N . ALA B 1 60 ? -0.521 18.266 16.875 1 98.56 60 ALA B N 1
ATOM 2259 C CA . ALA B 1 60 ? 0.765 18.953 16.859 1 98.56 60 ALA B CA 1
ATOM 2260 C C . ALA B 1 60 ? 0.894 19.891 18.062 1 98.56 60 ALA B C 1
ATOM 2262 O O . ALA B 1 60 ? 1.902 19.875 18.766 1 98.56 60 ALA B O 1
ATOM 2263 N N . VAL B 1 61 ? -0.111 20.703 18.328 1 98.44 61 VAL B N 1
ATOM 2264 C CA . VAL B 1 61 ? -0.008 21.688 19.406 1 98.44 61 VAL B CA 1
ATOM 2265 C C . VAL B 1 61 ? 0.007 20.969 20.75 1 98.44 61 VAL B C 1
ATOM 2267 O O . VAL B 1 61 ? 0.686 21.406 21.688 1 98.44 61 VAL B O 1
ATOM 2270 N N . HIS B 1 62 ? -0.724 19.859 20.875 1 97.44 62 HIS B N 1
ATOM 2271 C CA . HIS B 1 62 ? -0.684 19.062 22.109 1 97.44 62 HIS B CA 1
ATOM 2272 C C . HIS B 1 62 ? 0.698 18.453 22.328 1 97.44 62 HIS B C 1
ATOM 2274 O O . HIS B 1 62 ? 1.128 18.281 23.469 1 97.44 62 HIS B O 1
ATOM 2280 N N . ALA B 1 63 ? 1.391 18.203 21.234 1 97.19 63 ALA B N 1
ATOM 2281 C CA . ALA B 1 63 ? 2.729 17.609 21.328 1 97.19 63 ALA B CA 1
ATOM 2282 C C . ALA B 1 63 ? 3.795 18.703 21.422 1 97.19 63 ALA B C 1
ATOM 2284 O O . ALA B 1 63 ? 4.988 18.422 21.312 1 97.19 63 ALA B O 1
ATOM 2285 N N . GLY B 1 64 ? 3.408 19.969 21.531 1 98.19 64 GLY B N 1
ATOM 2286 C CA . GLY B 1 64 ? 4.324 21.078 21.766 1 98.19 64 GLY B CA 1
ATOM 2287 C C . GLY B 1 64 ? 4.926 21.625 20.484 1 98.19 64 GLY B C 1
ATOM 2288 O O . GLY B 1 64 ? 6.016 22.203 20.5 1 98.19 64 GLY B O 1
ATOM 2289 N N . ARG B 1 65 ? 4.328 21.25 19.344 1 98.62 65 ARG B N 1
ATOM 2290 C CA . ARG B 1 65 ? 4.75 21.797 18.047 1 98.62 65 ARG B CA 1
ATOM 2291 C C . ARG B 1 65 ? 3.846 22.938 17.625 1 98.62 65 ARG B C 1
ATOM 2293 O O . ARG B 1 65 ? 2.723 23.078 18.109 1 98.62 65 ARG B O 1
ATOM 2300 N N . ASN B 1 66 ? 4.316 23.781 16.781 1 98.62 66 ASN B N 1
ATOM 2301 C CA . ASN B 1 66 ? 3.471 24.734 16.094 1 98.62 66 ASN B CA 1
ATOM 2302 C C . ASN B 1 66 ? 2.82 24.125 14.852 1 98.62 66 ASN B C 1
ATOM 2304 O O . ASN B 1 66 ? 3.332 23.141 14.297 1 98.62 66 ASN B O 1
ATOM 2308 N N . ALA B 1 67 ? 1.65 24.656 14.555 1 98.75 67 ALA B N 1
ATOM 2309 C CA . ALA B 1 67 ? 0.904 24.031 13.469 1 98.75 67 ALA B CA 1
ATOM 2310 C C . ALA B 1 67 ? 0.28 25.062 12.547 1 98.75 67 ALA B C 1
ATOM 2312 O O . ALA B 1 67 ? -0.189 26.109 13.008 1 98.75 67 ALA B O 1
ATOM 2313 N N . LEU B 1 68 ? 0.295 24.812 11.297 1 98.81 68 LEU B N 1
ATOM 2314 C CA . LEU B 1 68 ? -0.381 25.578 10.258 1 98.81 68 LEU B CA 1
ATOM 2315 C C . LEU B 1 68 ? -1.254 24.672 9.391 1 98.81 68 LEU B C 1
ATOM 2317 O O . LEU B 1 68 ? -0.817 23.609 8.969 1 98.81 68 LEU B O 1
ATOM 2321 N N . GLY B 1 69 ? -2.453 25.031 9.188 1 98.69 69 GLY B N 1
ATOM 2322 C CA . GLY B 1 69 ? -3.354 24.312 8.312 1 98.69 69 GLY B CA 1
ATOM 2323 C C . GLY B 1 69 ? -3.889 25.156 7.172 1 98.69 69 GLY B C 1
ATOM 2324 O O . GLY B 1 69 ? -4.008 26.375 7.297 1 98.69 69 GLY B O 1
ATOM 2325 N N . VAL B 1 70 ? -4.156 24.578 6.047 1 98.31 70 VAL B N 1
ATOM 2326 C CA . VAL B 1 70 ? -4.887 25.172 4.934 1 98.31 70 VAL B CA 1
ATOM 2327 C C . VAL B 1 70 ? -6.148 24.344 4.648 1 98.31 70 VAL B C 1
ATOM 2329 O O . VAL B 1 70 ? -6.098 23.125 4.59 1 98.31 70 VAL B O 1
ATOM 2332 N N . GLU B 1 71 ? -7.215 24.984 4.559 1 96.5 71 GLU B N 1
ATOM 2333 C CA . GLU B 1 71 ? -8.492 24.328 4.305 1 96.5 71 GLU B CA 1
ATOM 2334 C C . GLU B 1 71 ? -9.406 25.203 3.453 1 96.5 71 GLU B C 1
ATOM 2336 O O . GLU B 1 71 ? -9.531 26.406 3.701 1 96.5 71 GLU B O 1
ATOM 2341 N N . ILE B 1 72 ? -10.047 24.578 2.457 1 95.69 72 ILE B N 1
ATOM 2342 C CA . ILE B 1 72 ? -10.781 25.344 1.45 1 95.69 72 ILE B CA 1
ATOM 2343 C C . ILE B 1 72 ? -12.211 25.578 1.924 1 95.69 72 ILE B C 1
ATOM 2345 O O . ILE B 1 72 ? -12.82 26.594 1.589 1 95.69 72 ILE B O 1
ATOM 2349 N N . GLY B 1 73 ? -12.789 24.719 2.697 1 93.12 73 GLY B N 1
ATOM 2350 C CA . GLY B 1 73 ? -14.164 24.828 3.143 1 93.12 73 GLY B CA 1
ATOM 2351 C C . GLY B 1 73 ? -14.328 25.703 4.379 1 93.12 73 GLY B C 1
ATOM 2352 O O . GLY B 1 73 ? -13.773 25.391 5.434 1 93.12 73 GLY B O 1
ATOM 2353 N N . PRO B 1 74 ? -15.133 26.719 4.297 1 94.31 74 PRO B N 1
ATOM 2354 C CA . PRO B 1 74 ? -15.273 27.641 5.434 1 94.31 74 PRO B CA 1
ATOM 2355 C C . PRO B 1 74 ? -15.82 26.953 6.68 1 94.31 74 PRO B C 1
ATOM 2357 O O . PRO B 1 74 ? -15.453 27.312 7.801 1 94.31 74 PRO B O 1
ATOM 2360 N N . GLY B 1 75 ? -16.719 26.031 6.484 1 93.44 75 GLY B N 1
ATOM 2361 C CA . GLY B 1 75 ? -17.234 25.297 7.621 1 93.44 75 GLY B CA 1
ATOM 2362 C C . GLY B 1 75 ? -16.172 24.5 8.359 1 93.44 75 GLY B C 1
ATOM 2363 O O . GLY B 1 75 ? -16.156 24.484 9.594 1 93.44 75 GLY B O 1
ATOM 2364 N N . TRP B 1 76 ? -15.305 23.906 7.621 1 93.56 76 TRP B N 1
ATOM 2365 C CA . TRP B 1 76 ? -14.219 23.156 8.234 1 93.56 76 TRP B CA 1
ATOM 2366 C C . TRP B 1 76 ? -13.211 24.078 8.898 1 93.56 76 TRP B C 1
ATOM 2368 O O . TRP B 1 76 ? -12.703 23.781 9.984 1 93.56 76 TRP B O 1
ATOM 2378 N N . VAL B 1 77 ? -12.953 25.203 8.281 1 96.5 77 VAL B N 1
ATOM 2379 C CA . VAL B 1 77 ? -12.062 26.188 8.875 1 96.5 77 VAL B CA 1
ATOM 2380 C C . VAL B 1 77 ? -12.562 26.594 10.258 1 96.5 77 VAL B C 1
ATOM 2382 O O . VAL B 1 77 ? -11.789 26.641 11.219 1 96.5 77 VAL B O 1
ATOM 2385 N N . ALA B 1 78 ? -13.828 26.859 10.328 1 96.5 78 ALA B N 1
ATOM 2386 C CA . ALA B 1 78 ? -14.43 27.25 11.602 1 96.5 78 ALA B CA 1
ATOM 2387 C C . ALA B 1 78 ? -14.258 26.141 12.648 1 96.5 78 ALA B C 1
ATOM 2389 O O . ALA B 1 78 ? -13.984 26.422 13.812 1 96.5 78 ALA B O 1
ATOM 2390 N N . LEU B 1 79 ? -14.438 24.953 12.234 1 94.94 79 LEU B N 1
ATOM 2391 C CA . LEU B 1 79 ? -14.305 23.812 13.141 1 94.94 79 LEU B CA 1
ATOM 2392 C C . LEU B 1 79 ? -12.859 23.672 13.617 1 94.94 79 LEU B C 1
ATOM 2394 O O . LEU B 1 79 ? -12.617 23.391 14.789 1 94.94 79 LEU B O 1
ATOM 2398 N N . VAL B 1 80 ? -11.883 23.797 12.758 1 96.69 80 VAL B N 1
ATOM 2399 C CA . VAL B 1 80 ? -10.477 23.75 13.133 1 96.69 80 VAL B CA 1
ATOM 2400 C C . VAL B 1 80 ? -10.172 24.828 14.164 1 96.69 80 VAL B C 1
ATOM 2402 O O . VAL B 1 80 ? -9.5 24.562 15.164 1 96.69 80 VAL B O 1
ATOM 2405 N N . ARG B 1 81 ? -10.68 26.016 13.914 1 97.69 81 ARG B N 1
ATOM 2406 C CA . ARG B 1 81 ? -10.469 27.109 14.852 1 97.69 81 ARG B CA 1
ATOM 2407 C C . ARG B 1 81 ? -11.031 26.766 16.234 1 97.69 81 ARG B C 1
ATOM 2409 O O . ARG B 1 81 ? -10.398 27.031 17.25 1 97.69 81 ARG B O 1
ATOM 2416 N N . SER B 1 82 ? -12.195 26.188 16.188 1 96.94 82 SER B N 1
ATOM 2417 C CA . SER B 1 82 ? -12.82 25.781 17.453 1 96.94 82 SER B CA 1
ATOM 2418 C C . SER B 1 82 ? -11.992 24.703 18.156 1 96.94 82 SER B C 1
ATOM 2420 O O . SER B 1 82 ? -11.82 24.75 19.375 1 96.94 82 SER B O 1
ATOM 2422 N N . ASN B 1 83 ? -11.5 23.75 17.406 1 96.81 83 ASN B N 1
ATOM 2423 C CA . ASN B 1 83 ? -10.672 22.688 17.984 1 96.81 83 ASN B CA 1
ATOM 2424 C C . ASN B 1 83 ? -9.375 23.25 18.547 1 96.81 83 ASN B C 1
ATOM 2426 O O . ASN B 1 83 ? -8.93 22.828 19.625 1 96.81 83 ASN B O 1
ATOM 2430 N N . LEU B 1 84 ? -8.766 24.188 17.875 1 97.62 84 LEU B N 1
ATOM 2431 C CA . LEU B 1 84 ? -7.523 24.797 18.359 1 97.62 84 LEU B CA 1
ATOM 2432 C C . LEU B 1 84 ? -7.781 25.656 19.594 1 97.62 84 LEU B C 1
ATOM 2434 O O . LEU B 1 84 ? -6.953 25.688 20.5 1 97.62 84 LEU B O 1
ATOM 2438 N N . ALA B 1 85 ? -8.914 26.359 19.578 1 97.12 85 ALA B N 1
ATOM 2439 C CA . ALA B 1 85 ? -9.289 27.109 20.766 1 97.12 85 ALA B CA 1
ATOM 2440 C C . ALA B 1 85 ? -9.492 26.203 21.969 1 97.12 85 ALA B C 1
ATOM 2442 O O . ALA B 1 85 ? -9.07 26.516 23.078 1 97.12 85 ALA B O 1
ATOM 2443 N N . HIS B 1 86 ? -10.18 25.109 21.703 1 96.25 86 HIS B N 1
ATOM 2444 C CA . HIS B 1 86 ? -10.375 24.109 22.734 1 96.25 86 HIS B CA 1
ATOM 2445 C C . HIS B 1 86 ? -9.039 23.625 23.297 1 96.25 86 HIS B C 1
ATOM 2447 O O . HIS B 1 86 ? -8.875 23.484 24.5 1 96.25 86 HIS B O 1
ATOM 2453 N N . ALA B 1 87 ? -8.07 23.375 22.438 1 96.75 87 ALA B N 1
ATOM 2454 C CA . ALA B 1 87 ? -6.734 22.938 22.844 1 96.75 87 ALA B CA 1
ATOM 2455 C C . ALA B 1 87 ? -6.035 24 23.672 1 96.75 87 ALA B C 1
ATOM 2457 O O . ALA B 1 87 ? -5.418 23.703 24.703 1 96.75 87 ALA B O 1
ATOM 2458 N N . ARG B 1 88 ? -6.141 25.219 23.266 1 95.81 88 ARG B N 1
ATOM 2459 C CA . ARG B 1 88 ? -5.551 26.312 24.016 1 95.81 88 ARG B CA 1
ATOM 2460 C C . ARG B 1 88 ? -6.109 26.375 25.438 1 95.81 88 ARG B C 1
ATOM 2462 O O . ARG B 1 88 ? -5.375 26.656 26.375 1 95.81 88 ARG B O 1
ATOM 2469 N N . GLY B 1 89 ? -7.379 26.172 25.453 1 94.69 89 GLY B N 1
ATOM 2470 C CA . GLY B 1 89 ? -8.031 26.156 26.75 1 94.69 89 GLY B CA 1
ATOM 2471 C C . GLY B 1 89 ? -7.492 25.094 27.688 1 94.69 89 GLY B C 1
ATOM 2472 O O . GLY B 1 89 ? -7.617 25.203 28.906 1 94.69 89 GLY B O 1
ATOM 2473 N N . HIS B 1 90 ? -6.906 24.094 27.141 1 93.5 90 HIS B N 1
ATOM 2474 C CA . HIS B 1 90 ? -6.324 23.016 27.922 1 93.5 90 HIS B CA 1
ATOM 2475 C C . HIS B 1 90 ? -4.852 23.266 28.203 1 93.5 90 HIS B C 1
ATOM 2477 O O . HIS B 1 90 ? -4.145 22.391 28.703 1 93.5 90 HIS B O 1
ATOM 2483 N N . GLY B 1 91 ? -4.285 24.391 27.75 1 93.56 91 GLY B N 1
ATOM 2484 C CA . GLY B 1 91 ? -2.945 24.828 28.109 1 93.56 91 GLY B CA 1
ATOM 2485 C C . GLY B 1 91 ? -1.865 24.203 27.25 1 93.56 91 GLY B C 1
ATOM 2486 O O . GLY B 1 91 ? -0.771 23.906 27.734 1 93.56 91 GLY B O 1
ATOM 2487 N N . VAL B 1 92 ? -2.168 23.922 26.047 1 93.12 92 VAL B N 1
ATOM 2488 C CA . VAL B 1 92 ? -1.161 23.328 25.156 1 93.12 92 VAL B CA 1
ATOM 2489 C C . VAL B 1 92 ? -0.026 24.328 24.938 1 93.12 92 VAL B C 1
ATOM 2491 O O . VAL B 1 92 ? -0.229 25.531 25.031 1 93.12 92 VAL B O 1
ATOM 2494 N N . ALA B 1 93 ? 1.167 23.828 24.625 1 91.25 93 ALA B N 1
ATOM 2495 C CA . ALA B 1 93 ? 2.371 24.641 24.469 1 91.25 93 ALA B CA 1
ATOM 2496 C C . ALA B 1 93 ? 2.506 25.141 23.031 1 91.25 93 ALA B C 1
ATOM 2498 O O . ALA B 1 93 ? 3.074 26.203 22.797 1 91.25 93 ALA B O 1
ATOM 2499 N N . GLY B 1 94 ? 2.049 24.453 22.078 1 93.38 94 GLY B N 1
ATOM 2500 C CA . GLY B 1 94 ? 2.182 24.812 20.672 1 93.38 94 GLY B CA 1
ATOM 2501 C C . GLY B 1 94 ? 1.138 25.812 20.219 1 93.38 94 GLY B C 1
ATOM 2502 O O . GLY B 1 94 ? 0.102 25.984 20.875 1 93.38 94 GLY B O 1
ATOM 2503 N N . HIS B 1 95 ? 1.364 26.484 19.141 1 96.75 95 HIS B N 1
ATOM 2504 C CA . HIS B 1 95 ? 0.442 27.438 18.516 1 96.75 95 HIS B CA 1
ATOM 2505 C C . HIS B 1 95 ? -0.008 26.953 17.141 1 96.75 95 HIS B C 1
ATOM 2507 O O . HIS B 1 95 ? 0.814 26.516 16.344 1 96.75 95 HIS B O 1
ATOM 2513 N N . GLY B 1 96 ? -1.289 26.938 16.984 1 97.81 96 GLY B N 1
ATOM 2514 C CA . GLY B 1 96 ? -1.842 26.5 15.719 1 97.81 96 GLY B CA 1
ATOM 2515 C C . GLY B 1 96 ? -2.648 27.578 15.016 1 97.81 96 GLY B C 1
ATOM 2516 O O . GLY B 1 96 ? -3.293 28.406 15.664 1 97.81 96 GLY B O 1
ATOM 2517 N N . ARG B 1 97 ? -2.672 27.594 13.781 1 97.38 97 ARG B N 1
ATOM 2518 C CA . ARG B 1 97 ? -3.521 28.469 12.977 1 97.38 97 ARG B CA 1
ATOM 2519 C C . ARG B 1 97 ? -3.969 27.766 11.695 1 97.38 97 ARG B C 1
ATOM 2521 O O . ARG B 1 97 ? -3.287 26.875 11.203 1 97.38 97 ARG B O 1
ATOM 2528 N N . VAL B 1 98 ? -5.09 28.172 11.211 1 98.38 98 VAL B N 1
ATOM 2529 C CA . VAL B 1 98 ? -5.605 27.656 9.953 1 98.38 98 VAL B CA 1
ATOM 2530 C C . VAL B 1 98 ? -5.941 28.812 9.016 1 98.38 98 VAL B C 1
ATOM 2532 O O . VAL B 1 98 ? -6.469 29.828 9.453 1 98.38 98 VAL B O 1
ATOM 2535 N N . ILE B 1 99 ? -5.551 28.703 7.789 1 97.75 99 ILE B N 1
ATOM 2536 C CA . ILE B 1 99 ? -5.84 29.656 6.73 1 97.75 99 ILE B CA 1
ATOM 2537 C C . ILE B 1 99 ? -6.84 29.062 5.746 1 97.75 99 ILE B C 1
ATOM 2539 O O . ILE B 1 99 ? -6.703 27.891 5.348 1 97.75 99 ILE B O 1
ATOM 2543 N N . ARG B 1 100 ? -7.891 29.812 5.461 1 97.06 100 ARG B N 1
ATOM 2544 C CA . ARG B 1 100 ? -8.758 29.375 4.371 1 97.06 100 ARG B CA 1
ATOM 2545 C C . ARG B 1 100 ? -8.062 29.531 3.023 1 97.06 100 ARG B C 1
ATOM 2547 O O . ARG B 1 100 ? -7.676 30.625 2.639 1 97.06 100 ARG B O 1
ATOM 2554 N N . GLY B 1 101 ? -7.844 28.453 2.344 1 96.31 101 GLY B N 1
ATOM 2555 C CA . GLY B 1 101 ? -7.152 28.516 1.067 1 96.31 101 GLY B CA 1
ATOM 2556 C C . GLY B 1 101 ? -7.234 27.219 0.282 1 96.31 101 GLY B C 1
ATOM 2557 O O . GLY B 1 101 ? -7.785 26.234 0.764 1 96.31 101 GLY B O 1
ATOM 2558 N N . ASP B 1 102 ? -6.805 27.297 -0.96 1 96.88 102 ASP B N 1
ATOM 2559 C CA . ASP B 1 102 ? -6.719 26.188 -1.895 1 96.88 102 ASP B CA 1
ATOM 2560 C C . ASP B 1 102 ? -5.32 25.578 -1.894 1 96.88 102 ASP B C 1
ATOM 2562 O O . ASP B 1 102 ? -4.363 26.188 -2.367 1 96.88 102 ASP B O 1
ATOM 2566 N N . ALA B 1 103 ? -5.246 24.359 -1.407 1 97.44 103 ALA B N 1
ATOM 2567 C CA . ALA B 1 103 ? -3.947 23.703 -1.284 1 97.44 103 ALA B CA 1
ATOM 2568 C C . ALA B 1 103 ? -3.229 23.641 -2.631 1 97.44 103 ALA B C 1
ATOM 2570 O O . ALA B 1 103 ? -1.997 23.656 -2.684 1 97.44 103 ALA B O 1
ATOM 2571 N N . THR B 1 104 ? -3.943 23.578 -3.771 1 97.19 104 THR B N 1
ATOM 2572 C CA . THR B 1 104 ? -3.346 23.453 -5.098 1 97.19 104 THR B CA 1
ATOM 2573 C C . THR B 1 104 ? -2.674 24.75 -5.52 1 97.19 104 THR B C 1
ATOM 2575 O O . THR B 1 104 ? -1.979 24.797 -6.535 1 97.19 104 THR B O 1
ATOM 2578 N N . ARG B 1 105 ? -2.814 25.797 -4.703 1 96.81 105 ARG B N 1
ATOM 2579 C CA . ARG B 1 105 ? -2.248 27.094 -5.043 1 96.81 105 ARG B CA 1
ATOM 2580 C C . ARG B 1 105 ? -1.07 27.438 -4.137 1 96.81 105 ARG B C 1
ATOM 2582 O O . ARG B 1 105 ? -0.483 28.516 -4.25 1 96.81 105 ARG B O 1
ATOM 2589 N N . LEU B 1 106 ? -0.818 26.531 -3.215 1 97.12 106 LEU B N 1
ATOM 2590 C CA . LEU B 1 106 ? 0.37 26.734 -2.395 1 97.12 106 LEU B CA 1
ATOM 2591 C C . LEU B 1 106 ? 1.604 26.953 -3.268 1 97.12 106 LEU B C 1
ATOM 2593 O O . LEU B 1 106 ? 1.696 26.391 -4.363 1 97.12 106 LEU B O 1
ATOM 2597 N N . PRO B 1 107 ? 2.514 27.781 -2.75 1 97.62 107 PRO B N 1
ATOM 2598 C CA . PRO B 1 107 ? 2.607 28.375 -1.417 1 97.62 107 PRO B CA 1
ATOM 2599 C C . PRO B 1 107 ? 1.871 29.719 -1.315 1 97.62 107 PRO B C 1
ATOM 2601 O O . PRO B 1 107 ? 1.981 30.406 -0.302 1 97.62 107 PRO B O 1
ATOM 2604 N N . ALA B 1 108 ? 1.127 30.047 -2.389 1 95.94 108 ALA B N 1
ATOM 2605 C CA . ALA B 1 108 ? 0.369 31.297 -2.338 1 95.94 108 ALA B CA 1
ATOM 2606 C C . ALA B 1 108 ? -0.542 31.344 -1.115 1 95.94 108 ALA B C 1
ATOM 2608 O O . ALA B 1 108 ? -1.17 30.328 -0.769 1 95.94 108 ALA B O 1
ATOM 2609 N N . GLY B 1 109 ? -0.596 32.469 -0.39 1 94.81 109 GLY B N 1
ATOM 2610 C CA . GLY B 1 109 ? -1.47 32.656 0.758 1 94.81 109 GLY B CA 1
ATOM 2611 C C . GLY B 1 109 ? -0.779 32.406 2.082 1 94.81 109 GLY B C 1
ATOM 2612 O O . GLY B 1 109 ? -1.293 32.75 3.141 1 94.81 109 GLY B O 1
ATOM 2613 N N . ILE B 1 110 ? 0.333 31.719 2.021 1 97.31 110 ILE B N 1
ATOM 2614 C CA . ILE B 1 110 ? 1.118 31.484 3.227 1 97.31 110 ILE B CA 1
ATOM 2615 C C . ILE B 1 110 ? 2.057 32.656 3.475 1 97.31 110 ILE B C 1
ATOM 2617 O O . ILE B 1 110 ? 2.736 33.125 2.557 1 97.31 110 ILE B O 1
ATOM 2621 N N . PRO B 1 111 ? 2.111 33.156 4.676 1 95.62 111 PRO B N 1
ATOM 2622 C CA . PRO B 1 111 ? 3.047 34.25 4.984 1 95.62 111 PRO B CA 1
ATOM 2623 C C . PRO B 1 111 ? 4.48 33.938 4.559 1 95.62 111 PRO B C 1
ATOM 2625 O O . PRO B 1 111 ? 4.965 32.844 4.797 1 95.62 111 PRO B O 1
ATOM 2628 N N . ILE B 1 112 ? 5.16 34.844 4.012 1 95.81 112 ILE B N 1
ATOM 2629 C CA . ILE B 1 112 ? 6.484 34.656 3.43 1 95.81 112 ILE B CA 1
ATOM 2630 C C . ILE B 1 112 ? 7.469 34.219 4.512 1 95.81 112 ILE B C 1
ATOM 2632 O O . ILE B 1 112 ? 8.406 33.469 4.242 1 95.81 112 ILE B O 1
ATOM 2636 N N . GLU B 1 113 ? 7.227 34.688 5.73 1 95.44 113 GLU B N 1
ATOM 2637 C CA . GLU B 1 113 ? 8.133 34.375 6.84 1 95.44 113 GLU B CA 1
ATOM 2638 C C . GLU B 1 113 ? 8.109 32.906 7.191 1 95.44 113 GLU B C 1
ATOM 2640 O O . GLU B 1 113 ? 8.992 32.406 7.898 1 95.44 113 GLU B O 1
ATOM 2645 N N . LEU B 1 114 ? 7.125 32.188 6.703 1 96.06 114 LEU B N 1
ATOM 2646 C CA . LEU B 1 114 ? 7.004 30.781 7.031 1 96.06 114 LEU B CA 1
ATOM 2647 C C . LEU B 1 114 ? 7.656 29.906 5.961 1 96.06 114 LEU B C 1
ATOM 2649 O O . LEU B 1 114 ? 7.781 28.688 6.129 1 96.06 114 LEU B O 1
ATOM 2653 N N . ARG B 1 115 ? 8.07 30.531 4.863 1 96.56 115 ARG B N 1
ATOM 2654 C CA . ARG B 1 115 ? 8.75 29.781 3.818 1 96.56 115 ARG B CA 1
ATOM 2655 C C . ARG B 1 115 ? 10.055 29.172 4.34 1 96.56 115 ARG B C 1
ATOM 2657 O O . ARG B 1 115 ? 10.797 29.844 5.07 1 96.56 115 ARG B O 1
ATOM 2664 N N . GLY B 1 116 ? 10.25 27.953 4.137 1 97.62 116 GLY B N 1
ATOM 2665 C CA . GLY B 1 116 ? 11.461 27.266 4.562 1 97.62 116 GLY B CA 1
ATOM 2666 C C . GLY B 1 116 ? 11.461 26.922 6.039 1 97.62 116 GLY B C 1
ATOM 2667 O O . GLY B 1 116 ? 12.508 26.609 6.609 1 97.62 116 GLY B O 1
ATOM 2668 N N . GLN B 1 117 ? 10.289 26.984 6.656 1 98.19 117 GLN B N 1
ATOM 2669 C CA . GLN B 1 117 ? 10.273 26.812 8.102 1 98.19 117 GLN B CA 1
ATOM 2670 C C . GLN B 1 117 ? 9.555 25.516 8.492 1 98.19 117 GLN B C 1
ATOM 2672 O O . GLN B 1 117 ? 9.641 25.078 9.641 1 98.19 117 GLN B O 1
ATOM 2677 N N . VAL B 1 118 ? 8.859 24.906 7.559 1 98.56 118 VAL B N 1
ATOM 2678 C CA . VAL B 1 118 ? 8.023 23.75 7.867 1 98.56 118 VAL B CA 1
ATOM 2679 C C . VAL B 1 118 ? 8.898 22.516 8.016 1 98.56 118 VAL B C 1
ATOM 2681 O O . VAL B 1 118 ? 9.594 22.109 7.074 1 98.56 118 VAL B O 1
ATOM 2684 N N . ASN B 1 119 ? 8.82 21.875 9.195 1 98.56 119 ASN B N 1
ATOM 2685 C CA . ASN B 1 119 ? 9.625 20.688 9.453 1 98.56 119 ASN B CA 1
ATOM 2686 C C . ASN B 1 119 ? 8.93 19.422 8.969 1 98.56 119 ASN B C 1
ATOM 2688 O O . ASN B 1 119 ? 9.594 18.453 8.617 1 98.56 119 ASN B O 1
ATOM 2692 N N . LEU B 1 120 ? 7.652 19.438 8.969 1 98.75 120 LEU B N 1
ATOM 2693 C CA . LEU B 1 120 ? 6.844 18.297 8.578 1 98.75 120 LEU B CA 1
ATOM 2694 C C . LEU B 1 120 ? 5.547 18.734 7.914 1 98.75 120 LEU B C 1
ATOM 2696 O O . LEU B 1 120 ? 4.812 19.562 8.461 1 98.75 120 LEU B O 1
ATOM 2700 N N . VAL B 1 121 ? 5.363 18.297 6.742 1 98.94 121 VAL B N 1
ATOM 2701 C CA . VAL B 1 121 ? 4.012 18.281 6.188 1 98.94 121 VAL B CA 1
ATOM 2702 C C . VAL B 1 121 ? 3.34 16.953 6.5 1 98.94 121 VAL B C 1
ATOM 2704 O O . VAL B 1 121 ? 3.861 15.891 6.148 1 98.94 121 VAL B O 1
ATOM 2707 N N . LEU B 1 122 ? 2.256 16.922 7.25 1 98.69 122 LEU B N 1
ATOM 2708 C CA . LEU B 1 122 ? 1.465 15.734 7.562 1 98.69 122 LEU B CA 1
ATOM 2709 C C . LEU B 1 122 ? 0.015 15.914 7.125 1 98.69 122 LEU B C 1
ATOM 2711 O O . LEU B 1 122 ? -0.687 16.781 7.637 1 98.69 122 LEU B O 1
ATOM 2715 N N . THR B 1 123 ? -0.385 15.062 6.191 1 98.25 123 THR B N 1
ATOM 2716 C CA . THR B 1 123 ? -1.722 15.289 5.652 1 98.25 123 THR B CA 1
ATOM 2717 C C . THR B 1 123 ? -2.369 13.969 5.246 1 98.25 123 THR B C 1
ATOM 2719 O O . THR B 1 123 ? -1.682 12.961 5.078 1 98.25 123 THR B O 1
ATOM 2722 N N . ALA B 1 124 ? -3.654 13.953 5.203 1 96.44 124 ALA B N 1
ATOM 2723 C CA . ALA B 1 124 ? -4.488 12.867 4.676 1 96.44 124 ALA B CA 1
ATOM 2724 C C . ALA B 1 124 ? -5.488 13.398 3.652 1 96.44 124 ALA B C 1
ATOM 2726 O O . ALA B 1 124 ? -6.406 14.141 4 1 96.44 124 ALA B O 1
ATOM 2727 N N . PRO B 1 125 ? -5.297 13.008 2.408 1 95.12 125 PRO B N 1
ATOM 2728 C CA . PRO B 1 125 ? -6.16 13.562 1.362 1 95.12 125 PRO B CA 1
ATOM 2729 C C . PRO B 1 125 ? -7.586 13.008 1.422 1 95.12 125 PRO B C 1
ATOM 2731 O O . PRO B 1 125 ? -7.828 11.992 2.074 1 95.12 125 PRO B O 1
ATOM 2734 N N . PRO B 1 126 ? -8.484 13.734 0.782 1 91.5 126 PRO B N 1
ATOM 2735 C CA . PRO B 1 126 ? -9.867 13.258 0.738 1 91.5 126 PRO B CA 1
ATOM 2736 C C . PRO B 1 126 ? -10.016 11.938 -0.018 1 91.5 126 PRO B C 1
ATOM 2738 O O . PRO B 1 126 ? -9.312 11.711 -1.005 1 91.5 126 PRO B O 1
ATOM 2741 N N . LEU B 1 127 ? -10.914 11.078 0.416 1 90.69 127 LEU B N 1
ATOM 2742 C CA . LEU B 1 127 ? -11.203 9.82 -0.26 1 90.69 127 LEU B CA 1
ATOM 2743 C C . LEU B 1 127 ? -12.18 10.031 -1.411 1 90.69 127 LEU B C 1
ATOM 2745 O O . LEU B 1 127 ? -13.336 9.609 -1.336 1 90.69 127 LEU B O 1
ATOM 2749 N N . ALA B 1 128 ? -11.711 10.641 -2.445 1 91.19 128 ALA B N 1
ATOM 2750 C CA . ALA B 1 128 ? -12.508 11.008 -3.617 1 91.19 128 ALA B CA 1
ATOM 2751 C C . ALA B 1 128 ? -11.648 11.008 -4.879 1 91.19 128 ALA B C 1
ATOM 2753 O O . ALA B 1 128 ? -10.43 11.203 -4.812 1 91.19 128 ALA B O 1
ATOM 2754 N N . PRO B 1 129 ? -12.25 10.82 -6.012 1 91.88 129 PRO B N 1
ATOM 2755 C CA . PRO B 1 129 ? -11.5 10.797 -7.27 1 91.88 129 PRO B CA 1
ATOM 2756 C C . PRO B 1 129 ? -11.055 12.188 -7.719 1 91.88 129 PRO B C 1
ATOM 2758 O O . PRO B 1 129 ? -10.242 12.312 -8.641 1 91.88 129 PRO B O 1
ATOM 2761 N N . THR B 1 130 ? -11.641 13.195 -7.07 1 93.5 130 THR B N 1
ATOM 2762 C CA . THR B 1 130 ? -11.312 14.578 -7.395 1 93.5 130 THR B CA 1
ATOM 2763 C C . THR B 1 130 ? -11.031 15.383 -6.125 1 93.5 130 THR B C 1
ATOM 2765 O O . THR B 1 130 ? -11.297 14.914 -5.016 1 93.5 130 THR B O 1
ATOM 2768 N N . MET B 1 131 ? -10.406 16.531 -6.324 1 92.88 131 MET B N 1
ATOM 2769 C CA . MET B 1 131 ? -10.156 17.484 -5.242 1 92.88 131 MET B CA 1
ATOM 2770 C C . MET B 1 131 ? -10.766 18.844 -5.562 1 92.88 131 MET B C 1
ATOM 2772 O O . MET B 1 131 ? -10.719 19.297 -6.707 1 92.88 131 MET B O 1
ATOM 2776 N N . PRO B 1 132 ? -11.32 19.484 -4.539 1 92 132 PRO B N 1
ATOM 2777 C CA . PRO B 1 132 ? -11.859 20.828 -4.766 1 92 132 PRO B CA 1
ATOM 2778 C C . PRO B 1 132 ? -10.758 21.875 -4.977 1 92 132 PRO B C 1
ATOM 2780 O O . PRO B 1 132 ? -9.711 21.812 -4.328 1 92 132 PRO B O 1
ATOM 2783 N N . VAL B 1 133 ? -11.047 22.734 -5.93 1 93.12 133 VAL B N 1
ATOM 2784 C CA . VAL B 1 133 ? -10.148 23.859 -6.172 1 93.12 133 VAL B CA 1
ATOM 2785 C C . VAL B 1 133 ? -10.945 25.156 -6.207 1 93.12 133 VAL B C 1
ATOM 2787 O O . VAL B 1 133 ? -12.164 25.141 -6.359 1 93.12 133 VAL B O 1
ATOM 2790 N N . GLN B 1 134 ? -10.469 26.297 -5.812 1 86.25 134 GLN B N 1
ATOM 2791 C CA . GLN B 1 134 ? -11.141 27.594 -5.809 1 86.25 134 GLN B CA 1
ATOM 2792 C C . GLN B 1 134 ? -11.414 28.062 -7.23 1 86.25 134 GLN B C 1
ATOM 2794 O O . GLN B 1 134 ? -12.461 28.672 -7.496 1 86.25 134 GLN B O 1
ATOM 2799 N N . ARG B 1 135 ? -10.578 28.297 -8.242 1 67.69 135 ARG B N 1
ATOM 2800 C CA . ARG B 1 135 ? -10.812 29 -9.492 1 67.69 135 ARG B CA 1
ATOM 2801 C C . ARG B 1 135 ? -11.094 28.031 -10.633 1 67.69 135 ARG B C 1
ATOM 2803 O O . ARG B 1 135 ? -11.484 28.438 -11.727 1 67.69 135 ARG B O 1
ATOM 2810 N N . ALA B 1 136 ? -10.891 26.797 -10.398 1 56.06 136 ALA B N 1
ATOM 2811 C CA . ALA B 1 136 ? -11.062 26.062 -11.656 1 56.06 136 ALA B CA 1
ATOM 2812 C C . ALA B 1 136 ? -12.539 25.875 -11.984 1 56.06 136 ALA B C 1
ATOM 2814 O O . ALA B 1 136 ? -13.391 25.906 -11.094 1 56.06 136 ALA B O 1
ATOM 2815 N N . GLY B 1 137 ? -13.055 26.031 -13.164 1 54.25 137 GLY B N 1
ATOM 2816 C CA . GLY B 1 137 ? -14.367 25.906 -13.789 1 54.25 137 GLY B CA 1
ATOM 2817 C C . GLY B 1 137 ? -15.391 25.234 -12.891 1 54.25 137 GLY B C 1
ATOM 2818 O O . GLY B 1 137 ? -16.141 25.922 -12.188 1 54.25 137 GLY B O 1
ATOM 2819 N N . ARG B 1 138 ? -15.305 23.984 -12.805 1 65.81 138 ARG B N 1
ATOM 2820 C CA . ARG B 1 138 ? -16.297 23.203 -12.086 1 65.81 138 ARG B CA 1
ATOM 2821 C C . ARG B 1 138 ? -15.961 23.109 -10.602 1 65.81 138 ARG B C 1
ATOM 2823 O O . ARG B 1 138 ? -16.719 22.547 -9.82 1 65.81 138 ARG B O 1
ATOM 2830 N N . GLY B 1 139 ? -14.859 23.672 -10.234 1 88 139 GLY B N 1
ATOM 2831 C CA . GLY B 1 139 ? -14.5 23.734 -8.82 1 88 139 GLY B CA 1
ATOM 2832 C C . GLY B 1 139 ? -13.828 22.469 -8.32 1 88 139 GLY B C 1
ATOM 2833 O O . GLY B 1 139 ? -13.836 22.188 -7.117 1 88 139 GLY B O 1
ATOM 2834 N N . ARG B 1 140 ? -13.445 21.594 -9.328 1 94.06 140 ARG B N 1
ATOM 2835 C CA . ARG B 1 140 ? -12.781 20.359 -8.953 1 94.06 140 ARG B CA 1
ATOM 2836 C C . ARG B 1 140 ? -11.75 19.953 -10 1 94.06 140 ARG B C 1
ATOM 2838 O O . ARG B 1 140 ? -11.875 20.297 -11.172 1 94.06 140 ARG B O 1
ATOM 2845 N N . VAL B 1 141 ? -10.695 19.234 -9.664 1 95.12 141 VAL B N 1
ATOM 2846 C CA . VAL B 1 141 ? -9.68 18.672 -10.547 1 95.12 141 VAL B CA 1
ATOM 2847 C C . VAL B 1 141 ? -9.453 17.203 -10.203 1 95.12 141 VAL B C 1
ATOM 2849 O O . VAL B 1 141 ? -9.766 16.766 -9.094 1 95.12 141 VAL B O 1
ATOM 2852 N N . PRO B 1 142 ? -8.945 16.422 -11.188 1 95.56 142 PRO B N 1
ATOM 2853 C CA . PRO B 1 142 ? -8.617 15.031 -10.852 1 95.56 142 PRO B CA 1
ATOM 2854 C C . PRO B 1 142 ? -7.688 14.922 -9.641 1 95.56 142 PRO B C 1
ATOM 2856 O O . PRO B 1 142 ? -6.785 15.75 -9.477 1 95.56 142 PRO B O 1
ATOM 2859 N N . PHE B 1 143 ? -7.914 13.93 -8.844 1 96.31 143 PHE B N 1
ATOM 2860 C CA . PHE B 1 143 ? -7.211 13.766 -7.582 1 96.31 143 PHE B CA 1
ATOM 2861 C C . PHE B 1 143 ? -5.699 13.844 -7.785 1 96.31 143 PHE B C 1
ATOM 2863 O O . PHE B 1 143 ? -5.012 14.57 -7.07 1 96.31 143 PHE B O 1
ATOM 2870 N N . VAL B 1 144 ? -5.086 13.117 -8.758 1 97.62 144 VAL B N 1
ATOM 2871 C CA . VAL B 1 144 ? -3.641 13.039 -8.93 1 97.62 144 VAL B CA 1
ATOM 2872 C C . VAL B 1 144 ? -3.082 14.414 -9.266 1 97.62 144 VAL B C 1
ATOM 2874 O O . VAL B 1 144 ? -2.049 14.828 -8.727 1 97.62 144 VAL B O 1
ATOM 2877 N N . ASP B 1 145 ? -3.783 15.164 -10.102 1 97.44 145 ASP B N 1
ATOM 2878 C CA . ASP B 1 145 ? -3.34 16.5 -10.484 1 97.44 145 ASP B CA 1
ATOM 2879 C C . ASP B 1 145 ? -3.385 17.453 -9.297 1 97.44 145 ASP B C 1
ATOM 2881 O O . ASP B 1 145 ? -2.434 18.203 -9.062 1 97.44 145 ASP B O 1
ATOM 2885 N N . GLY B 1 146 ? -4.512 17.469 -8.594 1 97.75 146 GLY B N 1
ATOM 2886 C CA . GLY B 1 146 ? -4.648 18.312 -7.426 1 97.75 146 GLY B CA 1
ATOM 2887 C C . GLY B 1 146 ? -3.635 18.016 -6.336 1 97.75 146 GLY B C 1
ATOM 2888 O O . GLY B 1 146 ? -3.025 18.922 -5.777 1 97.75 146 GLY B O 1
ATOM 2889 N N . MET B 1 147 ? -3.461 16.703 -6.066 1 98.38 147 MET B N 1
ATOM 2890 C CA . MET B 1 147 ? -2.508 16.281 -5.043 1 98.38 147 MET B CA 1
ATOM 2891 C C . MET B 1 147 ? -1.082 16.641 -5.449 1 98.38 147 MET B C 1
ATOM 2893 O O . MET B 1 147 ? -0.286 17.078 -4.617 1 98.38 147 MET B O 1
ATOM 2897 N N . ALA B 1 148 ? -0.744 16.469 -6.746 1 98.62 148 ALA B N 1
ATOM 2898 C CA . ALA B 1 148 ? 0.579 16.844 -7.234 1 98.62 148 ALA B CA 1
ATOM 2899 C C . ALA B 1 148 ? 0.833 18.328 -7.039 1 98.62 148 ALA B C 1
ATOM 2901 O O . ALA B 1 148 ? 1.911 18.734 -6.59 1 98.62 148 ALA B O 1
ATOM 2902 N N . ALA B 1 149 ? -0.152 19.125 -7.355 1 98.31 149 ALA B N 1
ATOM 2903 C CA . ALA B 1 149 ? -0.019 20.578 -7.203 1 98.31 149 ALA B CA 1
ATOM 2904 C C . ALA B 1 149 ? 0.158 20.953 -5.738 1 98.31 149 ALA B C 1
ATOM 2906 O O . ALA B 1 149 ? 1.012 21.781 -5.402 1 98.31 149 ALA B O 1
ATOM 2907 N N . ALA B 1 150 ? -0.67 20.375 -4.867 1 98.56 150 ALA B N 1
ATOM 2908 C CA . ALA B 1 150 ? -0.586 20.672 -3.438 1 98.56 150 ALA B CA 1
ATOM 2909 C C . ALA B 1 150 ? 0.782 20.281 -2.881 1 98.56 150 ALA B C 1
ATOM 2911 O O . ALA B 1 150 ? 1.399 21.062 -2.146 1 98.56 150 ALA B O 1
ATOM 2912 N N . LEU B 1 151 ? 1.238 19.078 -3.252 1 98.69 151 LEU B N 1
ATOM 2913 C CA . LEU B 1 151 ? 2.529 18.609 -2.77 1 98.69 151 LEU B CA 1
ATOM 2914 C C . LEU B 1 151 ? 3.664 19.484 -3.293 1 98.69 151 LEU B C 1
ATOM 2916 O O . LEU B 1 151 ? 4.562 19.859 -2.537 1 98.69 151 LEU B O 1
ATOM 2920 N N . ALA B 1 152 ? 3.627 19.828 -4.562 1 98.31 152 ALA B N 1
ATOM 2921 C CA . ALA B 1 152 ? 4.641 20.703 -5.141 1 98.31 152 ALA B CA 1
ATOM 2922 C C . ALA B 1 152 ? 4.676 22.062 -4.43 1 98.31 152 ALA B C 1
ATOM 2924 O O . ALA B 1 152 ? 5.75 22.609 -4.191 1 98.31 152 ALA B O 1
ATOM 2925 N N . GLY B 1 153 ? 3.506 22.531 -4.09 1 98.31 153 GLY B N 1
ATOM 2926 C CA . GLY B 1 153 ? 3.393 23.828 -3.426 1 98.31 153 GLY B CA 1
ATOM 2927 C C . GLY B 1 153 ? 3.957 23.812 -2.018 1 98.31 153 GLY B C 1
ATOM 2928 O O . GLY B 1 153 ? 4.273 24.875 -1.466 1 98.31 153 GLY B O 1
ATOM 2929 N N . CYS B 1 154 ? 4.074 22.656 -1.398 1 98.38 154 CYS B N 1
ATOM 2930 C CA . CYS B 1 154 ? 4.598 22.547 -0.042 1 98.38 154 CYS B CA 1
ATOM 2931 C C . CYS B 1 154 ? 6.117 22.625 -0.036 1 98.38 154 CYS B C 1
ATOM 2933 O O . CYS B 1 154 ? 6.727 22.906 0.998 1 98.38 154 CYS B O 1
ATOM 2935 N N . VAL B 1 155 ? 6.754 22.344 -1.169 1 97.88 155 VAL B N 1
ATOM 2936 C CA . VAL B 1 155 ? 8.203 22.172 -1.239 1 97.88 155 VAL B CA 1
ATOM 2937 C C . VAL B 1 155 ? 8.898 23.453 -0.812 1 97.88 155 VAL B C 1
ATOM 2939 O O . VAL B 1 155 ? 9.781 23.438 0.048 1 97.88 155 VAL B O 1
ATOM 2942 N N . PRO B 1 156 ? 8.492 24.656 -1.271 1 97.31 156 PRO B N 1
ATOM 2943 C CA . PRO B 1 156 ? 9.18 25.891 -0.866 1 97.31 156 PRO B CA 1
ATOM 2944 C C . PRO B 1 156 ? 8.969 26.219 0.607 1 97.31 156 PRO B C 1
ATOM 2946 O O . PRO B 1 156 ? 9.672 27.078 1.156 1 97.31 156 PRO B O 1
ATOM 2949 N N . LEU B 1 157 ? 8.016 25.594 1.23 1 98.25 157 LEU B N 1
ATOM 2950 C CA . LEU B 1 157 ? 7.699 25.891 2.625 1 98.25 157 LEU B CA 1
ATOM 2951 C C . LEU B 1 157 ? 8.539 25.031 3.562 1 98.25 157 LEU B C 1
ATOM 2953 O O . LEU B 1 157 ? 8.633 25.312 4.758 1 98.25 157 LEU B O 1
ATOM 2957 N N . LEU B 1 158 ? 9.156 23.984 3.045 1 97.88 158 LEU B N 1
ATOM 2958 C CA . LEU B 1 158 ? 9.891 23.031 3.861 1 97.88 158 LEU B CA 1
ATOM 2959 C C . LEU B 1 158 ? 11.211 23.609 4.348 1 97.88 158 LEU B C 1
ATOM 2961 O O . LEU B 1 158 ? 11.914 24.281 3.584 1 97.88 158 LEU B O 1
ATOM 2965 N N . ALA B 1 159 ? 11.539 23.406 5.625 1 97.44 159 ALA B N 1
ATOM 2966 C CA . ALA B 1 159 ? 12.875 23.625 6.16 1 97.44 159 ALA B CA 1
ATOM 2967 C C . ALA B 1 159 ? 13.867 22.609 5.602 1 97.44 159 ALA B C 1
ATOM 2969 O O . ALA B 1 159 ? 13.469 21.562 5.094 1 97.44 159 ALA B O 1
ATOM 2970 N N . PRO B 1 160 ? 15.172 23 5.641 1 94.19 160 PRO B N 1
ATOM 2971 C CA . PRO B 1 160 ? 16.141 21.969 5.289 1 94.19 160 PRO B CA 1
ATOM 2972 C C . PRO B 1 160 ? 15.922 20.656 6.047 1 94.19 160 PRO B C 1
ATOM 2974 O O . PRO B 1 160 ? 15.805 20.672 7.277 1 94.19 160 PRO B O 1
ATOM 2977 N N . GLY B 1 161 ? 15.766 19.609 5.305 1 92.56 161 GLY B N 1
ATOM 2978 C CA . GLY B 1 161 ? 15.562 18.312 5.922 1 92.56 161 GLY B CA 1
ATOM 2979 C C . GLY B 1 161 ? 14.102 18.016 6.211 1 92.56 161 GLY B C 1
ATOM 2980 O O . GLY B 1 161 ? 13.773 16.938 6.727 1 92.56 161 GLY B O 1
ATOM 2981 N N . GLY B 1 162 ? 13.25 19 5.895 1 96.25 162 GLY B N 1
ATOM 2982 C CA . GLY B 1 162 ? 11.828 18.781 6.094 1 96.25 162 GLY B CA 1
ATOM 2983 C C . GLY B 1 162 ? 11.273 17.656 5.246 1 96.25 162 GLY B C 1
ATOM 2984 O O . GLY B 1 162 ? 11.789 17.375 4.16 1 96.25 162 GLY B O 1
ATOM 2985 N N . VAL B 1 163 ? 10.195 16.938 5.77 1 97.06 163 VAL B N 1
ATOM 2986 C CA . VAL B 1 163 ? 9.648 15.781 5.074 1 97.06 163 VAL B CA 1
ATOM 2987 C C . VAL B 1 163 ? 8.148 15.953 4.875 1 97.06 163 VAL B C 1
ATOM 2989 O O . VAL B 1 163 ? 7.504 16.719 5.594 1 97.06 163 VAL B O 1
ATOM 2992 N N . ILE B 1 164 ? 7.652 15.359 3.859 1 98.75 164 ILE B N 1
ATOM 2993 C CA . ILE B 1 164 ? 6.219 15.289 3.6 1 98.75 164 ILE B CA 1
ATOM 2994 C C . ILE B 1 164 ? 5.711 13.875 3.875 1 98.75 164 ILE B C 1
ATOM 2996 O O . ILE B 1 164 ? 6.215 12.906 3.307 1 98.75 164 ILE B O 1
ATOM 3000 N N . VAL B 1 165 ? 4.773 13.75 4.773 1 98.5 165 VAL B N 1
ATOM 3001 C CA . VAL B 1 165 ? 4.152 12.477 5.129 1 98.5 165 VAL B CA 1
ATOM 3002 C C . VAL B 1 165 ? 2.674 12.5 4.742 1 98.5 165 VAL B C 1
ATOM 3004 O O . VAL B 1 165 ? 1.924 13.375 5.184 1 98.5 165 VAL B O 1
ATOM 3007 N N . VAL B 1 166 ? 2.279 11.594 3.91 1 98.5 166 VAL B N 1
ATOM 3008 C CA . VAL B 1 166 ? 0.889 11.5 3.473 1 98.5 166 VAL B CA 1
ATOM 3009 C C . VAL B 1 166 ? 0.284 10.18 3.939 1 98.5 166 VAL B C 1
ATOM 3011 O O . VAL B 1 166 ? 0.819 9.109 3.645 1 98.5 166 VAL B O 1
ATOM 3014 N N . VAL B 1 167 ? -0.773 10.258 4.699 1 96.06 167 VAL B N 1
ATOM 3015 C CA . VAL B 1 167 ? -1.523 9.094 5.16 1 96.06 167 VAL B CA 1
ATOM 3016 C C . VAL B 1 167 ? -2.725 8.859 4.25 1 96.06 167 VAL B C 1
ATOM 3018 O O . VAL B 1 167 ? -3.496 9.781 3.977 1 96.06 167 VAL B O 1
ATOM 3021 N N . SER B 1 168 ? -2.871 7.703 3.73 1 94.88 168 SER B N 1
ATOM 3022 C CA . SER B 1 168 ? -3.947 7.371 2.803 1 94.88 168 SER B CA 1
ATOM 3023 C C . SER B 1 168 ? -4.379 5.914 2.957 1 94.88 168 SER B C 1
ATOM 3025 O O . SER B 1 168 ? -3.822 5.18 3.777 1 94.88 168 SER B O 1
ATOM 3027 N N . ARG B 1 169 ? -5.41 5.566 2.258 1 90.75 169 ARG B N 1
ATOM 3028 C CA . ARG B 1 169 ? -5.926 4.203 2.238 1 90.75 169 ARG B CA 1
ATOM 3029 C C . ARG B 1 169 ? -6.773 3.957 0.994 1 90.75 169 ARG B C 1
ATOM 3031 O O . ARG B 1 169 ? -7.312 4.898 0.408 1 90.75 169 ARG B O 1
ATOM 3038 N N . PRO B 1 170 ? -6.824 2.66 0.616 1 89.75 170 PRO B N 1
ATOM 3039 C CA . PRO B 1 170 ? -7.809 2.379 -0.433 1 89.75 170 PRO B CA 1
ATOM 3040 C C . PRO B 1 170 ? -9.242 2.658 0.013 1 89.75 170 PRO B C 1
ATOM 3042 O O . PRO B 1 170 ? -9.539 2.609 1.208 1 89.75 170 PRO B O 1
ATOM 3045 N N . TRP B 1 171 ? -10.055 3.004 -0.899 1 87.06 171 TRP B N 1
ATOM 3046 C CA . TRP B 1 171 ? -11.461 3.227 -0.59 1 87.06 171 TRP B CA 1
ATOM 3047 C C . TRP B 1 171 ? -12.352 2.744 -1.73 1 87.06 171 TRP B C 1
ATOM 3049 O O . TRP B 1 171 ? -11.906 2.664 -2.879 1 87.06 171 TRP B O 1
ATOM 3059 N N . ARG B 1 172 ? -13.484 2.361 -1.424 1 87.06 172 ARG B N 1
ATOM 3060 C CA . ARG B 1 172 ? -14.414 1.819 -2.412 1 87.06 172 ARG B CA 1
ATOM 3061 C C . ARG B 1 172 ? -15.141 2.936 -3.148 1 87.06 172 ARG B C 1
ATOM 3063 O O . ARG B 1 172 ? -15.602 3.9 -2.531 1 87.06 172 ARG B O 1
ATOM 3070 N N . HIS B 1 173 ? -15.07 2.961 -4.359 1 85 173 HIS B N 1
ATOM 3071 C CA . HIS B 1 173 ? -15.82 3.83 -5.258 1 85 173 HIS B CA 1
ATOM 3072 C C . HIS B 1 173 ? -16.688 3.018 -6.207 1 85 173 HIS B C 1
ATOM 3074 O O . HIS B 1 173 ? -16.188 2.396 -7.145 1 85 173 HIS B O 1
ATOM 3080 N N . GLU B 1 174 ? -17.984 3.023 -5.926 1 80.69 174 GLU B N 1
ATOM 3081 C CA . GLU B 1 174 ? -18.922 2.178 -6.664 1 80.69 174 GLU B CA 1
ATOM 3082 C C . GLU B 1 174 ? -18.547 0.702 -6.523 1 80.69 174 GLU B C 1
ATOM 3084 O O . GLU B 1 174 ? -18.406 0.197 -5.406 1 80.69 174 GLU B O 1
ATOM 3089 N N . HIS B 1 175 ? -18.156 -0.008 -7.605 1 76.56 175 HIS B N 1
ATOM 3090 C CA . HIS B 1 175 ? -17.984 -1.454 -7.535 1 76.56 175 HIS B CA 1
ATOM 3091 C C . HIS B 1 175 ? -16.5 -1.831 -7.539 1 76.56 175 HIS B C 1
ATOM 3093 O O . HIS B 1 175 ? -16.156 -3.008 -7.668 1 76.56 175 HIS B O 1
ATOM 3099 N N . HIS B 1 176 ? -15.633 -0.78 -7.348 1 83.75 176 HIS B N 1
ATOM 3100 C CA . HIS B 1 176 ? -14.219 -1.122 -7.34 1 83.75 176 HIS B CA 1
ATOM 3101 C C . HIS B 1 176 ? -13.477 -0.391 -6.223 1 83.75 176 HIS B C 1
ATOM 3103 O O . HIS B 1 176 ? -14.047 0.493 -5.574 1 83.75 176 HIS B O 1
ATOM 3109 N N . LEU B 1 177 ? -12.336 -0.91 -5.934 1 91.44 177 LEU B N 1
ATOM 3110 C CA . LEU B 1 177 ? -11.461 -0.309 -4.934 1 91.44 177 LEU B CA 1
ATOM 3111 C C . LEU B 1 177 ? -10.484 0.667 -5.586 1 91.44 177 LEU B C 1
ATOM 3113 O O . LEU B 1 177 ? -9.82 0.328 -6.566 1 91.44 177 LEU B O 1
ATOM 3117 N N . VAL B 1 178 ? -10.461 1.886 -5.086 1 92.38 178 VAL B N 1
ATOM 3118 C CA . VAL B 1 178 ? -9.5 2.881 -5.555 1 92.38 178 VAL B CA 1
ATOM 3119 C C . VAL B 1 178 ? -8.234 2.812 -4.703 1 92.38 178 VAL B C 1
ATOM 3121 O O . VAL B 1 178 ? -8.297 2.877 -3.475 1 92.38 178 VAL B O 1
ATOM 3124 N N . ASP B 1 179 ? -7.156 2.658 -5.328 1 95 179 ASP B N 1
ATOM 3125 C CA . ASP B 1 179 ? -5.867 2.594 -4.648 1 95 179 ASP B CA 1
ATOM 3126 C C . ASP B 1 179 ? -5.301 3.992 -4.41 1 95 179 ASP B C 1
ATOM 3128 O O . ASP B 1 179 ? -4.289 4.367 -5.004 1 95 179 ASP B O 1
ATOM 3132 N N . GLN B 1 180 ? -5.848 4.68 -3.457 1 95.12 180 GLN B N 1
ATOM 3133 C CA . GLN B 1 180 ? -5.398 6.047 -3.215 1 95.12 180 GLN B CA 1
ATOM 3134 C C . GLN B 1 180 ? -3.92 6.082 -2.846 1 95.12 180 GLN B C 1
ATOM 3136 O O . GLN B 1 180 ? -3.195 6.996 -3.244 1 95.12 180 GLN B O 1
ATOM 3141 N N . PRO B 1 181 ? -3.379 5.133 -2.055 1 95.81 181 PRO B N 1
ATOM 3142 C CA . PRO B 1 181 ? -1.945 5.18 -1.752 1 95.81 181 PRO B CA 1
ATOM 3143 C C . PRO B 1 181 ? -1.077 5.203 -3.008 1 95.81 181 PRO B C 1
ATOM 3145 O O . PRO B 1 181 ? -0.127 5.984 -3.092 1 95.81 181 PRO B O 1
ATOM 3148 N N . GLY B 1 182 ? -1.38 4.344 -3.951 1 96.75 182 GLY B N 1
ATOM 3149 C CA . GLY B 1 182 ? -0.652 4.383 -5.207 1 96.75 182 GLY B CA 1
ATOM 3150 C C . GLY B 1 182 ? -0.787 5.707 -5.938 1 96.75 182 GLY B C 1
ATOM 3151 O O . GLY B 1 182 ? 0.175 6.195 -6.531 1 96.75 182 GLY B O 1
ATOM 3152 N N . LEU B 1 183 ? -1.989 6.285 -5.91 1 97.44 183 LEU B N 1
ATOM 3153 C CA . LEU B 1 183 ? -2.232 7.566 -6.559 1 97.44 183 LEU B CA 1
ATOM 3154 C C . LEU B 1 183 ? -1.449 8.68 -5.875 1 97.44 183 LEU B C 1
ATOM 3156 O O . LEU B 1 183 ? -0.983 9.617 -6.531 1 97.44 183 LEU B O 1
ATOM 3160 N N . VAL B 1 184 ? -1.306 8.609 -4.555 1 98.25 184 VAL B N 1
ATOM 3161 C CA . VAL B 1 184 ? -0.521 9.586 -3.803 1 98.25 184 VAL B CA 1
ATOM 3162 C C . VAL B 1 184 ? 0.938 9.523 -4.246 1 98.25 184 VAL B C 1
ATOM 3164 O O . VAL B 1 184 ? 1.568 10.562 -4.469 1 98.25 184 VAL B O 1
ATOM 3167 N N . VAL B 1 185 ? 1.473 8.305 -4.352 1 97.81 185 VAL B N 1
ATOM 3168 C CA . VAL B 1 185 ? 2.859 8.141 -4.773 1 97.81 185 VAL B CA 1
ATOM 3169 C C . VAL B 1 185 ? 3.031 8.664 -6.199 1 97.81 185 VAL B C 1
ATOM 3171 O O . VAL B 1 185 ? 4.016 9.344 -6.5 1 97.81 185 VAL B O 1
ATOM 3174 N N . ALA B 1 186 ? 2.07 8.383 -7.062 1 96.81 186 ALA B N 1
ATOM 3175 C CA . ALA B 1 186 ? 2.115 8.898 -8.43 1 96.81 186 ALA B CA 1
ATOM 3176 C C . ALA B 1 186 ? 2.117 10.43 -8.43 1 96.81 186 ALA B C 1
ATOM 3178 O O . ALA B 1 186 ? 2.861 11.055 -9.195 1 96.81 186 ALA B O 1
ATOM 3179 N N . ALA B 1 187 ? 1.277 11.047 -7.625 1 98.38 187 ALA B N 1
ATOM 3180 C CA . ALA B 1 187 ? 1.222 12.508 -7.512 1 98.38 187 ALA B CA 1
ATOM 3181 C C . ALA B 1 187 ? 2.549 13.07 -7.012 1 98.38 187 ALA B C 1
ATOM 3183 O O . ALA B 1 187 ? 3 14.117 -7.48 1 98.38 187 ALA B O 1
ATOM 3184 N N . ALA B 1 188 ? 3.113 12.367 -6.035 1 98.06 188 ALA B N 1
ATOM 3185 C CA . ALA B 1 188 ? 4.395 12.797 -5.484 1 98.06 188 ALA B CA 1
ATOM 3186 C C . ALA B 1 188 ? 5.48 12.797 -6.559 1 98.06 188 ALA B C 1
ATOM 3188 O O . ALA B 1 188 ? 6.266 13.75 -6.656 1 98.06 188 ALA B O 1
ATOM 3189 N N . VAL B 1 189 ? 5.516 11.758 -7.375 1 94.38 189 VAL B N 1
ATOM 3190 C CA . VAL B 1 189 ? 6.477 11.664 -8.469 1 94.38 189 VAL B CA 1
ATOM 3191 C C . VAL B 1 189 ? 6.25 12.805 -9.453 1 94.38 189 VAL B C 1
ATOM 3193 O O . VAL B 1 189 ? 7.203 13.469 -9.875 1 94.38 189 VAL B O 1
ATOM 3196 N N . ALA B 1 190 ? 5.027 13.07 -9.789 1 96.06 190 ALA B N 1
ATOM 3197 C CA . ALA B 1 190 ? 4.684 14.164 -10.695 1 96.06 190 ALA B CA 1
ATOM 3198 C C . ALA B 1 190 ? 5.117 15.508 -10.117 1 96.06 190 ALA B C 1
ATOM 3200 O O . ALA B 1 190 ? 5.465 16.422 -10.867 1 96.06 190 ALA B O 1
ATOM 3201 N N . ALA B 1 191 ? 5.117 15.648 -8.805 1 97.44 191 ALA B N 1
ATOM 3202 C CA . ALA B 1 191 ? 5.492 16.875 -8.117 1 97.44 191 ALA B CA 1
ATOM 3203 C C . ALA B 1 191 ? 7.008 16.984 -7.965 1 97.44 191 ALA B C 1
ATOM 3205 O O . ALA B 1 191 ? 7.516 17.953 -7.402 1 97.44 191 ALA B O 1
ATOM 3206 N N . GLY B 1 192 ? 7.762 15.961 -8.461 1 94.69 192 GLY B N 1
ATOM 3207 C CA . GLY B 1 192 ? 9.211 15.969 -8.375 1 94.69 192 GLY B CA 1
ATOM 3208 C C . GLY B 1 192 ? 9.734 15.539 -7.016 1 94.69 192 GLY B C 1
ATOM 3209 O O . GLY B 1 192 ? 10.859 15.867 -6.641 1 94.69 192 GLY B O 1
ATOM 3210 N N . LEU B 1 193 ? 8.906 14.836 -6.223 1 96.81 193 LEU B N 1
ATOM 3211 C CA . LEU B 1 193 ? 9.312 14.352 -4.906 1 96.81 193 LEU B CA 1
ATOM 3212 C C . LEU B 1 193 ? 9.797 12.914 -4.988 1 96.81 193 LEU B C 1
ATOM 3214 O O . LEU B 1 193 ? 9.461 12.188 -5.926 1 96.81 193 LEU B O 1
ATOM 3218 N N . GLU B 1 194 ? 10.555 12.547 -4.051 1 94.12 194 GLU B N 1
ATOM 3219 C CA . GLU B 1 194 ? 11.055 11.18 -3.943 1 94.12 194 GLU B CA 1
ATOM 3220 C C . GLU B 1 194 ? 10.414 10.445 -2.77 1 94.12 194 GLU B C 1
ATOM 3222 O O . GLU B 1 194 ? 10.32 10.992 -1.668 1 94.12 194 GLU B O 1
ATOM 3227 N N . LEU B 1 195 ? 9.922 9.234 -3.041 1 94.88 195 LEU B N 1
ATOM 3228 C CA . LEU B 1 195 ? 9.484 8.352 -1.965 1 94.88 195 LEU B CA 1
ATOM 3229 C C . LEU B 1 195 ? 10.672 7.758 -1.224 1 94.88 195 LEU B C 1
ATOM 3231 O O . LEU B 1 195 ? 11.445 6.984 -1.798 1 94.88 195 LEU B O 1
ATOM 3235 N N . ILE B 1 196 ? 10.82 8.062 0.034 1 91.94 196 ILE B N 1
ATOM 3236 C CA . ILE B 1 196 ? 12.023 7.613 0.721 1 91.94 196 ILE B CA 1
ATOM 3237 C C . ILE B 1 196 ? 11.672 6.484 1.688 1 91.94 196 ILE B C 1
ATOM 3239 O O . ILE B 1 196 ? 12.555 5.754 2.146 1 91.94 196 ILE B O 1
ATOM 3243 N N . ASP B 1 197 ? 10.406 6.371 2.012 1 90.06 197 ASP B N 1
ATOM 3244 C CA . ASP B 1 197 ? 9.93 5.297 2.877 1 90.06 197 ASP B CA 1
ATOM 3245 C C . ASP B 1 197 ? 8.422 5.09 2.725 1 90.06 197 ASP B C 1
ATOM 3247 O O . ASP B 1 197 ? 7.723 5.961 2.207 1 90.06 197 ASP B O 1
ATOM 3251 N N . SER B 1 198 ? 7.988 3.936 2.99 1 90.5 198 SER B N 1
ATOM 3252 C CA . SER B 1 198 ? 6.582 3.539 3.023 1 90.5 198 SER B CA 1
ATOM 3253 C C . SER B 1 198 ? 6.27 2.723 4.273 1 90.5 198 SER B C 1
ATOM 3255 O O . SER B 1 198 ? 6.863 1.665 4.496 1 90.5 198 SER B O 1
ATOM 3257 N N . ARG B 1 199 ? 5.34 3.236 5.043 1 87.19 199 ARG B N 1
ATOM 3258 C CA . ARG B 1 199 ? 4.957 2.586 6.293 1 87.19 199 ARG B CA 1
ATOM 3259 C C . ARG B 1 199 ? 3.475 2.23 6.293 1 87.19 199 ARG B C 1
ATOM 3261 O O . ARG B 1 199 ? 2.732 2.645 5.398 1 87.19 199 ARG B O 1
ATOM 3268 N N . ARG B 1 200 ? 3.1 1.381 7.215 1 85.06 200 ARG B N 1
ATOM 3269 C CA . ARG B 1 200 ? 1.702 0.991 7.375 1 85.06 200 ARG B CA 1
ATOM 3270 C C . ARG B 1 200 ? 1.246 1.171 8.82 1 85.06 200 ARG B C 1
ATOM 3272 O O . ARG B 1 200 ? 2.025 0.967 9.75 1 85.06 200 ARG B O 1
ATOM 3279 N N . ALA B 1 201 ? 0.051 1.605 8.953 1 85.69 201 ALA B N 1
ATOM 3280 C CA . ALA B 1 201 ? -0.6 1.647 10.258 1 85.69 201 ALA B CA 1
ATOM 3281 C C . ALA B 1 201 ? -1.791 0.694 10.312 1 85.69 201 ALA B C 1
ATOM 3283 O O . ALA B 1 201 ? -2.623 0.683 9.398 1 85.69 201 ALA B O 1
ATOM 3284 N N . VAL B 1 202 ? -1.853 -0.125 11.312 1 78.06 202 VAL B N 1
ATOM 3285 C CA . VAL B 1 202 ? -2.977 -1.027 11.547 1 78.06 202 VAL B CA 1
ATOM 3286 C C . VAL B 1 202 ? -3.773 -0.562 12.758 1 78.06 202 VAL B C 1
ATOM 3288 O O . VAL B 1 202 ? -3.201 -0.293 13.82 1 78.06 202 VAL B O 1
ATOM 3291 N N . HIS B 1 203 ? -5.059 -0.416 12.516 1 74.81 203 HIS B N 1
ATOM 3292 C CA . HIS B 1 203 ? -5.938 0.06 13.578 1 74.81 203 HIS B CA 1
ATOM 3293 C C . HIS B 1 203 ? -6.738 -1.087 14.188 1 74.81 203 HIS B C 1
ATOM 3295 O O . HIS B 1 203 ? -7.969 -1.099 14.109 1 74.81 203 HIS B O 1
ATOM 3301 N N . ALA B 1 204 ? -6.047 -2.172 14.5 1 67 204 ALA B N 1
ATOM 3302 C CA . ALA B 1 204 ? -6.719 -3.342 15.062 1 67 204 ALA B CA 1
ATOM 3303 C C . ALA B 1 204 ? -6.109 -3.727 16.406 1 67 204 ALA B C 1
ATOM 3305 O O . ALA B 1 204 ? -5.039 -3.24 16.766 1 67 204 ALA B O 1
ATOM 3306 N N . ARG B 1 205 ? -6.992 -4.34 17.141 1 61.5 205 ARG B N 1
ATOM 3307 C CA . ARG B 1 205 ? -6.473 -4.98 18.344 1 61.5 205 ARG B CA 1
ATOM 3308 C C . ARG B 1 205 ? -5.859 -6.34 18.016 1 61.5 205 ARG B C 1
ATOM 3310 O O . ARG B 1 205 ? -6.344 -7.051 17.141 1 61.5 205 ARG B O 1
ATOM 3317 N N . ILE B 1 206 ? -4.691 -6.453 18.5 1 56.34 206 ILE B N 1
ATOM 33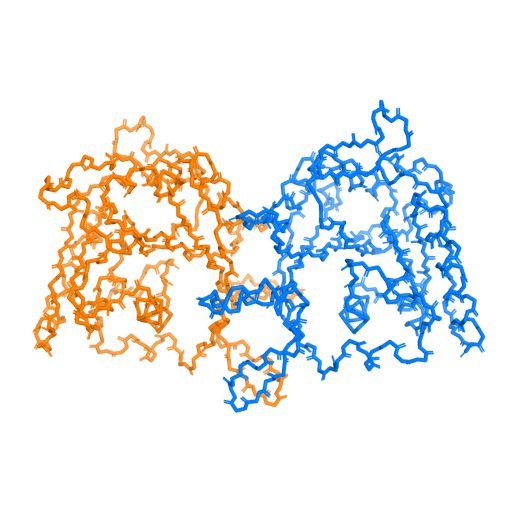18 C CA . ILE B 1 206 ? -4.082 -7.77 18.359 1 56.34 206 ILE B CA 1
ATOM 3319 C C . ILE B 1 206 ? -4.434 -8.641 19.562 1 56.34 206 ILE B C 1
ATOM 3321 O O . ILE B 1 206 ? -4.207 -8.242 20.703 1 56.34 206 ILE B O 1
ATOM 3325 N N . ARG B 1 207 ? -5.328 -9.547 19.281 1 57.66 207 ARG B N 1
ATOM 3326 C CA . ARG B 1 207 ? -5.617 -10.539 20.312 1 57.66 207 ARG B CA 1
ATOM 3327 C C . ARG B 1 207 ? -5.215 -11.938 19.859 1 57.66 207 ARG B C 1
ATOM 3329 O O . ARG B 1 207 ? -5.645 -12.391 18.797 1 57.66 207 ARG B O 1
ATOM 3336 N N . ASP B 1 208 ? -4.492 -12.602 20.734 1 52.81 208 ASP B N 1
ATOM 3337 C CA . ASP B 1 208 ? -4.055 -13.977 20.5 1 52.81 208 ASP B CA 1
ATOM 3338 C C . ASP B 1 208 ? -3.424 -14.133 19.125 1 52.81 208 ASP B C 1
ATOM 3340 O O . ASP B 1 208 ? -3.779 -15.047 18.375 1 52.81 208 ASP B O 1
ATOM 3344 N N . ASP B 1 209 ? -2.754 -13.195 18.672 1 52.28 209 ASP B N 1
ATOM 3345 C CA . ASP B 1 209 ? -1.936 -13.195 17.469 1 52.28 209 ASP B CA 1
ATOM 3346 C C . ASP B 1 209 ? -2.799 -13.031 16.219 1 52.28 209 ASP B C 1
ATOM 3348 O O . ASP B 1 209 ? -2.422 -13.469 15.133 1 52.28 209 ASP B O 1
ATOM 3352 N N . ARG B 1 210 ? -4.066 -12.719 16.578 1 55 210 ARG B N 1
ATOM 3353 C CA . ARG B 1 210 ? -4.98 -12.438 15.477 1 55 210 ARG B CA 1
ATOM 3354 C C . ARG B 1 210 ? -5.387 -10.969 15.469 1 55 210 ARG B C 1
ATOM 3356 O O . ARG B 1 210 ? -5.48 -10.336 16.516 1 55 210 ARG B O 1
ATOM 3363 N N . PHE B 1 211 ? -5.355 -10.469 14.219 1 56.31 211 PHE B N 1
ATOM 3364 C CA . PHE B 1 211 ? -5.855 -9.109 14.055 1 56.31 211 PHE B CA 1
ATOM 3365 C C . PHE B 1 211 ? -7.371 -9.062 14.203 1 56.31 211 PHE B C 1
ATOM 3367 O O . PHE B 1 211 ? -8.078 -9.883 13.609 1 56.31 211 PHE B O 1
ATOM 3374 N N . VAL B 1 212 ? -7.793 -8.484 15.266 1 47.56 212 VAL B N 1
ATOM 3375 C CA . VAL B 1 212 ? -9.227 -8.234 15.406 1 47.56 212 VAL B CA 1
ATOM 3376 C C . VAL B 1 212 ? -9.539 -6.801 14.992 1 47.56 212 VAL B C 1
ATOM 3378 O O . VAL B 1 212 ? -8.984 -5.848 15.539 1 47.56 212 VAL B O 1
ATOM 3381 N N . ALA B 1 213 ? -10.227 -6.727 13.82 1 48.81 213 ALA B N 1
ATOM 3382 C CA . ALA B 1 213 ? -10.57 -5.426 13.25 1 48.81 213 ALA B CA 1
ATOM 3383 C C . ALA B 1 213 ? -11.25 -4.535 14.289 1 48.81 213 ALA B C 1
ATOM 3385 O O . ALA B 1 213 ? -12.148 -4.98 15.008 1 48.81 213 ALA B O 1
ATOM 3386 N N . ARG B 1 214 ? -10.578 -3.504 14.75 1 41.34 214 ARG B N 1
ATOM 3387 C CA . ARG B 1 214 ? -11.266 -2.637 15.695 1 41.34 214 ARG B CA 1
ATOM 3388 C C . ARG B 1 214 ? -12.281 -1.746 14.984 1 41.34 214 ARG B C 1
ATOM 33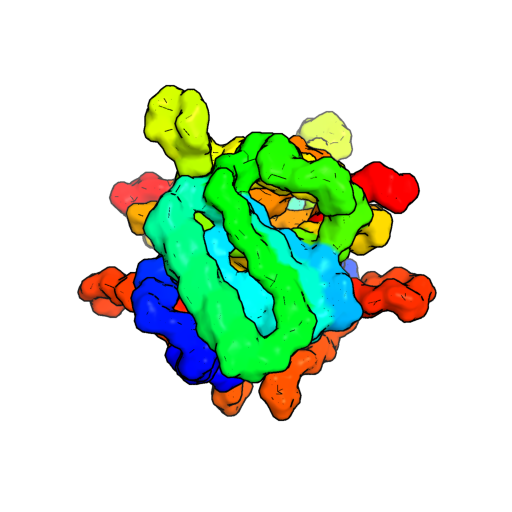90 O O . ARG B 1 214 ? -13.219 -1.241 15.609 1 41.34 214 ARG B O 1
ATOM 3397 N N . HIS B 1 215 ? -11.914 -1.23 13.758 1 40.62 215 HIS B N 1
ATOM 3398 C CA . HIS B 1 215 ? -12.781 -0.174 13.242 1 40.62 215 HIS B CA 1
ATOM 3399 C C . HIS B 1 215 ? -13.523 -0.635 11.992 1 40.62 215 HIS B C 1
ATOM 3401 O O . HIS B 1 215 ? -12.914 -1.16 11.055 1 40.62 215 HIS B O 1
ATOM 3407 N N . ALA B 1 216 ? -14.703 -1.328 12.211 1 34.56 216 ALA B N 1
ATOM 3408 C CA . ALA B 1 216 ? -15.617 -1.568 11.102 1 34.56 216 ALA B CA 1
ATOM 3409 C C . ALA B 1 216 ? -16.062 -0.256 10.461 1 34.56 216 ALA B C 1
ATOM 3411 O O . ALA B 1 216 ? -16.625 0.611 11.133 1 34.56 216 ALA B O 1
ATOM 3412 N N . SER B 1 217 ? -15.328 0.42 9.664 1 35.12 217 SER B N 1
ATOM 3413 C CA . SER B 1 217 ? -16.094 1.467 8.992 1 35.12 217 SER B CA 1
ATOM 3414 C C . SER B 1 217 ? -17.438 0.941 8.5 1 35.12 217 SER B C 1
ATOM 3416 O O . SER B 1 217 ? -17.578 -0.251 8.219 1 35.12 217 SER B O 1
ATOM 3418 N N . SER B 1 218 ? -18.406 1.734 8.758 1 33.56 218 SER B N 1
ATOM 3419 C CA . SER B 1 218 ? -19.812 1.631 8.43 1 33.56 218 SER B CA 1
ATOM 3420 C C . SER B 1 218 ? -20.016 1.147 7 1 33.56 218 SER B C 1
ATOM 3422 O O . SER B 1 218 ? -21.141 1.122 6.5 1 33.56 218 SER B O 1
ATOM 3424 N N . ALA B 1 219 ? -19.047 1.149 6.254 1 32.69 219 ALA B N 1
ATOM 3425 C CA . ALA B 1 219 ? -19.625 0.888 4.941 1 32.69 219 ALA B CA 1
ATOM 3426 C C . ALA B 1 219 ? -20.156 -0.543 4.852 1 32.69 219 ALA B C 1
ATOM 3428 O O . ALA B 1 219 ? -19.406 -1.456 4.477 1 32.69 219 ALA B O 1
ATOM 3429 N N . VAL B 1 220 ? -20.984 -1.041 5.777 1 29.86 220 VAL B N 1
ATOM 3430 C CA . VAL B 1 220 ? -21.812 -2.24 5.652 1 29.86 220 VAL B CA 1
ATOM 3431 C C . VAL B 1 220 ? -22.562 -2.219 4.324 1 29.86 220 VAL B C 1
ATOM 3433 O O . VAL B 1 220 ? -23.438 -1.383 4.113 1 29.86 220 VAL B O 1
ATOM 3436 N N . THR B 1 221 ? -22 -2.43 3.197 1 31.8 221 THR B N 1
ATOM 3437 C CA . THR B 1 221 ? -23.047 -2.699 2.219 1 31.8 221 THR B CA 1
ATOM 3438 C C . THR B 1 221 ? -23.938 -3.846 2.684 1 31.8 221 THR B C 1
ATOM 3440 O O . THR B 1 221 ? -23.5 -4.699 3.461 1 31.8 221 THR B O 1
ATOM 3443 N N . GLY B 1 222 ? -25.219 -3.783 2.75 1 30.08 222 GLY B N 1
ATOM 3444 C CA . GLY B 1 222 ? -26.344 -4.652 3.037 1 30.08 222 GLY B CA 1
ATOM 3445 C C . GLY B 1 222 ? -26.094 -6.102 2.654 1 30.08 222 GLY B C 1
ATOM 3446 O O . GLY B 1 222 ? -26.953 -6.961 2.865 1 30.08 222 GLY B O 1
ATOM 3447 N N . ASP B 1 223 ? -25.469 -6.434 1.495 1 30.84 223 ASP B N 1
ATOM 3448 C CA . ASP B 1 223 ? -25.625 -7.812 1.039 1 30.84 223 ASP B CA 1
ATOM 3449 C C . ASP B 1 223 ? -24.703 -8.758 1.798 1 30.84 223 ASP B C 1
ATOM 3451 O O . ASP B 1 223 ? -23.516 -8.484 1.937 1 30.84 223 ASP B O 1
ATOM 3455 N N . ARG B 1 224 ? -25.141 -9.719 2.66 1 31.3 224 ARG B N 1
ATOM 3456 C CA . ARG B 1 224 ? -24.656 -10.805 3.512 1 31.3 224 ARG B CA 1
ATOM 3457 C C . ARG B 1 224 ? -23.484 -11.523 2.867 1 31.3 224 ARG B C 1
ATOM 3459 O O . ARG B 1 224 ? -22.766 -12.258 3.539 1 31.3 224 ARG B O 1
ATOM 3466 N N . ARG B 1 225 ? -23.594 -11.859 1.701 1 33.59 225 ARG B N 1
ATOM 3467 C CA . ARG B 1 225 ? -22.609 -12.688 1.026 1 33.59 225 ARG B CA 1
ATOM 3468 C C . ARG B 1 225 ? -21.297 -11.922 0.836 1 33.59 225 ARG B C 1
ATOM 3470 O O . ARG B 1 225 ? -20.328 -12.469 0.315 1 33.59 225 ARG B O 1
ATOM 3477 N N . ALA B 1 226 ? -21.469 -10.586 0.907 1 33.59 226 ALA B N 1
ATOM 3478 C CA . ALA B 1 226 ? -20.297 -9.773 0.641 1 33.59 226 ALA B CA 1
ATOM 3479 C C . ALA B 1 226 ? -19.297 -9.852 1.799 1 33.59 226 ALA B C 1
ATOM 3481 O O . ALA B 1 226 ? -19.672 -9.641 2.955 1 33.59 226 ALA B O 1
ATOM 3482 N N . THR B 1 227 ? -18.375 -10.766 1.714 1 33.97 227 THR B N 1
ATOM 3483 C CA . THR B 1 227 ? -17.266 -10.781 2.664 1 33.97 227 THR B CA 1
ATOM 3484 C C . THR B 1 227 ? -17.016 -9.383 3.221 1 33.97 227 THR B C 1
ATOM 3486 O O . THR B 1 227 ? -17.047 -8.398 2.479 1 33.97 227 THR B O 1
ATOM 3489 N N . PRO B 1 228 ? -17.312 -9.195 4.426 1 33.56 228 PRO B N 1
ATOM 3490 C CA . PRO B 1 228 ? -16.984 -7.883 4.992 1 33.56 228 PRO B CA 1
ATOM 3491 C C . PRO B 1 228 ? -15.844 -7.188 4.238 1 33.56 228 PRO B C 1
ATOM 3493 O O . PRO B 1 228 ? -14.812 -7.805 3.961 1 33.56 228 PRO B O 1
ATOM 3496 N N . VAL B 1 229 ? -16.188 -6.469 3.189 1 36.53 229 VAL B N 1
ATOM 3497 C CA . VAL B 1 229 ? -15.141 -5.586 2.701 1 36.53 229 VAL B CA 1
ATOM 3498 C C . VAL B 1 229 ? -14.164 -5.273 3.832 1 36.53 229 VAL B C 1
ATOM 3500 O O . VAL B 1 229 ? -14.562 -4.758 4.879 1 36.53 229 VAL B O 1
ATOM 3503 N N . GLY B 1 230 ? -13.297 -6.133 4.105 1 39.31 230 GLY B N 1
ATOM 3504 C CA . GLY B 1 230 ? -12.266 -5.914 5.109 1 39.31 230 GLY B CA 1
ATOM 3505 C C . GLY B 1 230 ? -12.039 -4.445 5.414 1 39.31 230 GLY B C 1
ATOM 3506 O O . GLY B 1 230 ? -11.852 -3.639 4.5 1 39.31 230 GLY B O 1
ATOM 3507 N N . TRP B 1 231 ? -12.969 -3.807 6.199 1 43.31 231 TRP B N 1
ATOM 3508 C CA . TRP B 1 231 ? -12.672 -2.506 6.797 1 43.31 231 TRP B CA 1
ATOM 3509 C C . TRP B 1 231 ? -11.172 -2.232 6.797 1 43.31 231 TRP B C 1
ATOM 3511 O O . TRP B 1 231 ? -10.383 -3.082 7.211 1 43.31 231 TRP B O 1
ATOM 3521 N N . LEU B 1 232 ? -10.766 -1.522 5.887 1 53.5 232 LEU B N 1
ATOM 3522 C CA . LEU B 1 232 ? -9.352 -1.226 5.723 1 53.5 232 LEU B CA 1
ATOM 3523 C C . LEU B 1 232 ? -8.719 -0.833 7.055 1 53.5 232 LEU B C 1
ATOM 3525 O O . LEU B 1 232 ? -9.078 0.193 7.637 1 53.5 232 LEU B O 1
ATOM 3529 N N . GLN B 1 233 ? -8.445 -1.697 7.902 1 64.69 233 GLN B N 1
ATOM 3530 C CA . GLN B 1 233 ? -7.816 -1.718 9.219 1 64.69 233 GLN B CA 1
ATOM 3531 C C . GLN B 1 233 ? -6.391 -1.173 9.148 1 64.69 233 GLN B C 1
ATOM 3533 O O . GLN B 1 233 ? -5.652 -1.229 10.133 1 64.69 233 GLN B O 1
ATOM 3538 N N . HIS B 1 234 ? -6.242 -0.483 7.965 1 78.5 234 HIS B N 1
ATOM 3539 C CA . HIS B 1 234 ? -4.863 -0.016 7.879 1 78.5 234 HIS B CA 1
ATOM 3540 C C . HIS B 1 234 ? -4.766 1.269 7.062 1 78.5 234 HIS B C 1
ATOM 3542 O O . HIS B 1 234 ? -5.664 1.581 6.281 1 78.5 234 HIS B O 1
ATOM 3548 N N . ASP B 1 235 ? -3.898 2.078 7.414 1 88.19 235 ASP B N 1
ATOM 3549 C CA . ASP B 1 235 ? -3.498 3.234 6.621 1 88.19 235 ASP B CA 1
ATOM 3550 C C . ASP B 1 235 ? -2.123 3.02 5.992 1 88.19 235 ASP B C 1
ATOM 3552 O O . ASP B 1 235 ? -1.285 2.307 6.547 1 88.19 235 ASP B O 1
ATOM 3556 N N . ASP B 1 236 ? -2.02 3.547 4.816 1 91.94 236 ASP B N 1
ATOM 3557 C CA . ASP B 1 236 ? -0.735 3.604 4.125 1 91.94 236 ASP B CA 1
ATOM 3558 C C . ASP B 1 236 ? -0.065 4.961 4.324 1 91.94 236 ASP B C 1
ATOM 3560 O O . ASP B 1 236 ? -0.722 6 4.246 1 91.94 236 ASP B O 1
ATOM 3564 N N . ILE B 1 237 ? 1.229 4.922 4.66 1 94.12 237 ILE B N 1
ATOM 3565 C CA . ILE B 1 237 ? 1.959 6.145 4.969 1 94.12 237 ILE B CA 1
ATOM 3566 C C . ILE B 1 237 ? 3.115 6.32 3.988 1 94.12 237 ILE B C 1
ATOM 3568 O O . ILE B 1 237 ? 4.043 5.508 3.961 1 94.12 237 ILE B O 1
ATOM 3572 N N . ALA B 1 238 ? 3.057 7.32 3.148 1 96.5 238 ALA B N 1
ATOM 3573 C CA . ALA B 1 238 ? 4.145 7.664 2.234 1 96.5 238 ALA B CA 1
ATOM 3574 C C . ALA B 1 238 ? 5.027 8.758 2.822 1 96.5 238 ALA B C 1
ATOM 3576 O O . ALA B 1 238 ? 4.535 9.812 3.229 1 96.5 238 ALA B O 1
ATOM 3577 N N . ILE B 1 239 ? 6.297 8.484 2.98 1 96 239 ILE B N 1
ATOM 3578 C CA . ILE B 1 239 ? 7.273 9.484 3.408 1 96 239 ILE B CA 1
ATOM 3579 C C . ILE B 1 239 ? 8.031 10.016 2.195 1 96 239 ILE B C 1
ATOM 3581 O O . ILE B 1 239 ? 8.711 9.258 1.499 1 96 239 ILE B O 1
ATOM 3585 N N . LEU B 1 240 ? 7.949 11.328 1.931 1 97.19 240 LEU B N 1
ATOM 3586 C CA . LEU B 1 240 ? 8.453 11.961 0.714 1 97.19 240 LEU B CA 1
ATOM 3587 C C . LEU B 1 240 ? 9.461 13.055 1.046 1 97.19 240 LEU B C 1
ATOM 3589 O O . LEU B 1 240 ? 9.336 13.727 2.072 1 97.19 240 LEU B O 1
ATOM 3593 N N . MET B 1 241 ? 10.406 13.227 0.197 1 94.81 241 MET B N 1
ATOM 3594 C CA . MET B 1 241 ? 11.375 14.305 0.323 1 94.81 241 MET B CA 1
ATOM 3595 C C . MET B 1 241 ? 11.594 15.008 -1.016 1 94.81 241 MET B C 1
ATOM 3597 O O . MET B 1 241 ? 11.398 14.406 -2.074 1 94.81 241 MET B O 1
ATOM 3601 N N . SER B 1 242 ? 11.922 16.25 -0.935 1 91.12 242 SER B N 1
ATOM 3602 C CA . SER B 1 242 ? 12.305 16.984 -2.137 1 91.12 242 SER B CA 1
ATOM 3603 C C . SER B 1 242 ? 13.719 16.625 -2.576 1 91.12 242 SER B C 1
ATOM 3605 O O . SER B 1 242 ? 14.594 16.375 -1.741 1 91.12 242 SER B O 1
ATOM 3607 N N . ARG B 1 243 ? 13.961 16.266 -3.871 1 75.12 243 ARG B N 1
ATOM 3608 C CA . ARG B 1 243 ? 15.258 15.898 -4.434 1 75.12 243 ARG B CA 1
ATOM 3609 C C . ARG B 1 243 ? 16.281 17 -4.207 1 75.12 243 ARG B C 1
ATOM 3611 O O . ARG B 1 243 ? 17.484 16.719 -4.145 1 75.12 243 ARG B O 1
ATOM 3618 N N . ASP B 1 244 ? 15.914 18.219 -4.309 1 61 244 ASP B N 1
ATOM 3619 C CA . ASP B 1 244 ? 16.859 19.328 -4.281 1 61 244 ASP B CA 1
ATOM 3620 C C . ASP B 1 244 ? 17.578 19.406 -2.934 1 61 244 ASP B C 1
ATOM 3622 O O . ASP B 1 244 ? 18.516 20.172 -2.775 1 61 244 ASP B O 1
ATOM 3626 N N . VAL B 1 245 ? 17.219 18.719 -1.875 1 45.09 245 VAL B N 1
ATOM 3627 C CA . VAL B 1 245 ? 17.922 18.938 -0.622 1 45.09 245 VAL B CA 1
ATOM 3628 C C . VAL B 1 245 ? 19.219 18.109 -0.605 1 45.09 245 VAL B C 1
ATOM 3630 O O . VAL B 1 245 ? 19.938 18.094 0.392 1 45.09 245 VAL B O 1
ATOM 3633 N N . SER B 1 246 ? 19.469 17.125 -1.563 1 36.47 246 SER B N 1
ATOM 3634 C CA . SER B 1 246 ? 20.844 16.625 -1.444 1 36.47 246 SER B CA 1
ATOM 3635 C C . SER B 1 246 ? 21.844 17.625 -2.016 1 36.47 246 SER B C 1
ATOM 3637 O O . SER B 1 246 ? 21.562 18.281 -3.021 1 36.47 246 SER B O 1
#

pLDDT: mean 85.56, std 18.94, range [29.86, 98.94]

Radius of gyration: 23.73 Å; Cα contacts (8 Å, |Δi|>4): 1083; chains: 2; bounding box: 53×72×57 Å

Organism: NCBI:txid175570

Nearest PDB structures (foldseek):
  3cjt-assembly4_G  TM=7.889E-01  e=2.092E-08  unclassified
  2igt-assembly1_B  TM=6.477E-01  e=5.141E-07  Agrobacterium fabrum str. C58
  7wm6-assembly1_A  TM=5.872E-01  e=1.920E-07  Mycoplasma capricolum subsp. capricolum
  1r74-assembly1_B-2  TM=5.685E-01  e=2.119E-06  Homo sapiens
  1d2g-assembly1_A  TM=5.659E-01  e=5.336E-06  Rattus norvegicus